Protein AF-A0A2H9RQB4-F1 (afdb_monomer_lite)

Foldseek 3Di:
DLLLVLLLLQVVPQWADDLDFKAWEWEWAFFQLDIDTDDALVVQDPDDDPVCRLVCQLQRTHISGTGCVSVLQDDPAQDPPAAAQFQKKKWKWFQAPVRFIKIKIWHADPPQIKMWIARLVVRDIDIDHDHFHAGRHDQPWKDFVPHGQVVLCVNRQQAPPRRTGDPVSVVSNRVVSSVSSNVGDRPRDDGDMGIYMYTYGNDDGRMGTPDPDDDQDDDFDQAPNRDTASAFAQDAERHADDQDPPDPLRDDDDPHRRVSRVSSRHHRVSNNSRDQSSQQWDQALQKIKGKAFPVDSPDHQRDPVHHPQVSLLSVLVVQCVVDQDQDFGMWMWIWHDDRSHIDTPDTDTDGNVNSCVVCVPPDPVDRDHDPVSVQSNVCVVPNPDDD

Secondary structure (DSSP, 8-state):
-HHHHHHHHHTT--B---SS---BEEEEEEETTEEEE---HHHH-S---GGGHHHHHHHT--BTTSBHHHHT-----SSTTSPBSSEEEEEEEEE-TT--EEEEEEEEETTEEEEEEEETTT--EEEEE----B--B-SSSEEETTEEHHHHHHHTTSB-TT-BBPHHHHHHHHHHHHHHHHTS-----S-EEEEEEEEEES-SSPEEE-----------EE-TTS-EESSB--S--SS-----SS-TTS----SSHHHHHHHHT-BHHHHHT-S--GGGEEEETTEEEEEEESS-TT--PPP-SS-HHHHHHHHHHHHHTT---SSEEEEEEEEEEETTEEEEEEEEEEEHHHHHHHHTTS-TT-PPPPHHHHHHHHHTTS-S---

Structure (mmCIF, N/CA/C/O backbone):
data_AF-A0A2H9RQB4-F1
#
_entry.id   AF-A0A2H9RQB4-F1
#
loop_
_atom_site.group_PDB
_atom_site.id
_atom_site.type_symbol
_atom_site.label_atom_id
_atom_site.label_alt_id
_atom_site.label_comp_id
_atom_site.label_asym_id
_atom_site.label_entity_id
_atom_site.label_seq_id
_atom_site.pdbx_PDB_ins_code
_atom_site.Cartn_x
_atom_site.Cartn_y
_atom_site.Cartn_z
_atom_site.occupancy
_atom_site.B_iso_or_equiv
_atom_site.auth_seq_id
_atom_site.auth_comp_id
_atom_site.auth_asym_id
_atom_site.auth_atom_id
_atom_site.pdbx_PDB_model_num
ATOM 1 N N . MET A 1 1 ? -14.867 -12.412 18.640 1.00 60.50 1 MET A N 1
ATOM 2 C CA . MET A 1 1 ? -15.599 -11.152 18.371 1.00 60.50 1 MET A CA 1
ATOM 3 C C . MET A 1 1 ? -14.897 -10.236 17.372 1.00 60.50 1 MET A C 1
ATOM 5 O O . MET A 1 1 ? -15.585 -9.700 16.512 1.00 60.50 1 MET A O 1
ATOM 9 N N . LEU A 1 2 ? -13.565 -10.083 17.414 1.00 73.56 2 LEU A N 1
ATOM 10 C CA . LEU A 1 2 ? -12.830 -9.154 16.539 1.00 73.56 2 LEU A CA 1
ATOM 11 C C . LEU A 1 2 ? -13.163 -9.260 15.039 1.00 73.56 2 LEU A C 1
ATOM 13 O O . LEU A 1 2 ? -13.251 -8.246 14.355 1.00 73.56 2 LEU A O 1
ATOM 17 N N . GLY A 1 3 ? -13.373 -10.471 14.509 1.00 73.88 3 GLY A N 1
ATOM 18 C CA . GLY A 1 3 ? -13.733 -10.656 13.097 1.00 73.88 3 GLY A CA 1
ATOM 19 C C . GLY A 1 3 ? -15.044 -9.958 12.712 1.00 73.88 3 GLY A C 1
ATOM 20 O O . GLY A 1 3 ? -15.101 -9.302 11.676 1.00 73.88 3 GLY A O 1
ATOM 21 N N . TYR A 1 4 ? -16.061 -10.041 13.575 1.00 75.38 4 TYR A N 1
ATOM 22 C CA . TYR A 1 4 ? -17.348 -9.367 13.390 1.00 75.38 4 TYR A CA 1
ATOM 23 C C . TYR A 1 4 ? -17.246 -7.855 13.545 1.00 75.38 4 TYR A C 1
ATOM 25 O O . TYR A 1 4 ? -17.859 -7.114 12.779 1.00 75.38 4 TYR A O 1
ATOM 33 N N . GLU A 1 5 ? -16.448 -7.382 14.496 1.00 78.38 5 GLU A N 1
ATOM 34 C CA . GLU A 1 5 ? -16.224 -5.948 14.675 1.00 78.38 5 GLU A CA 1
ATOM 35 C C . GLU A 1 5 ? -15.499 -5.358 13.462 1.00 78.38 5 GLU A C 1
ATOM 37 O O . GLU A 1 5 ? -15.937 -4.349 12.921 1.00 78.38 5 GLU A O 1
ATOM 42 N N . LEU A 1 6 ? -14.453 -6.024 12.963 1.00 81.94 6 LEU A N 1
ATOM 43 C CA . LEU A 1 6 ? -13.755 -5.597 11.750 1.00 81.94 6 LEU A CA 1
ATOM 44 C C . LEU A 1 6 ? -14.654 -5.660 10.514 1.00 81.94 6 LEU A C 1
ATOM 46 O O . LEU A 1 6 ? -14.640 -4.724 9.721 1.00 81.94 6 LEU A O 1
ATOM 50 N N . PHE A 1 7 ? -15.462 -6.715 10.363 1.00 83.75 7 PHE A N 1
ATOM 51 C CA . PHE A 1 7 ? -16.487 -6.759 9.320 1.00 83.75 7 PHE A CA 1
ATOM 52 C C . PHE A 1 7 ? -17.417 -5.543 9.429 1.00 83.75 7 PHE A C 1
ATOM 54 O O . PHE A 1 7 ? -17.586 -4.812 8.461 1.00 83.75 7 PHE A O 1
ATOM 61 N N . SER A 1 8 ? -17.960 -5.277 10.618 1.00 82.81 8 SER A N 1
ATOM 62 C CA . SER A 1 8 ? -18.906 -4.181 10.854 1.00 82.81 8 SER A CA 1
ATOM 63 C C . SER A 1 8 ? -18.299 -2.804 10.574 1.00 82.81 8 SER A C 1
ATOM 65 O O . SER A 1 8 ? -18.980 -1.942 10.024 1.00 82.81 8 SER A O 1
ATOM 67 N N . ILE A 1 9 ? -17.018 -2.614 10.906 1.00 85.88 9 ILE A N 1
ATOM 68 C CA . ILE A 1 9 ? -16.259 -1.387 10.626 1.00 85.88 9 ILE A CA 1
ATOM 69 C C . ILE A 1 9 ? -16.056 -1.192 9.117 1.00 85.88 9 ILE A C 1
ATOM 71 O O . ILE A 1 9 ? -16.103 -0.062 8.635 1.00 85.88 9 ILE A O 1
ATOM 75 N N . ASN A 1 10 ? -15.826 -2.273 8.365 1.00 86.50 10 ASN A N 1
ATOM 76 C CA . ASN A 1 10 ? -15.411 -2.200 6.963 1.00 86.50 10 ASN A CA 1
ATOM 77 C C . ASN A 1 10 ? -16.495 -2.580 5.949 1.00 86.50 10 ASN A C 1
ATOM 79 O O . ASN A 1 10 ? -16.218 -2.515 4.753 1.00 86.50 10 ASN A O 1
ATOM 83 N N . LYS A 1 11 ? -17.688 -3.019 6.363 1.00 86.06 11 LYS A N 1
ATOM 84 C CA . LYS A 1 11 ? -18.703 -3.575 5.449 1.00 86.06 11 LYS A CA 1
ATOM 85 C C . LYS A 1 11 ? -19.020 -2.631 4.280 1.00 86.06 11 LYS A C 1
ATOM 87 O O . LYS A 1 11 ? -18.980 -3.064 3.128 1.00 86.06 11 LYS A O 1
ATOM 92 N N . GLU A 1 12 ? -19.130 -1.332 4.562 1.00 86.88 12 GLU A N 1
ATOM 93 C CA . GLU A 1 12 ? -19.350 -0.273 3.563 1.00 86.88 12 GLU A CA 1
ATOM 94 C C . GLU A 1 12 ? -18.052 0.263 2.934 1.00 86.88 12 GLU A C 1
ATOM 96 O O . GLU A 1 12 ? -18.090 1.031 1.978 1.00 86.88 12 GLU A O 1
ATOM 101 N N . SER A 1 13 ?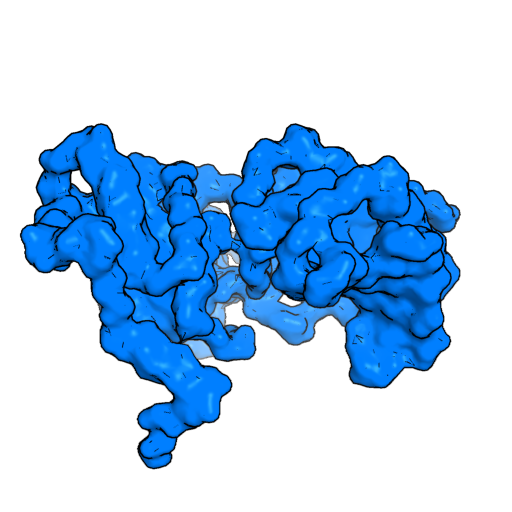 -16.882 -0.126 3.448 1.00 82.81 13 SER A N 1
ATOM 102 C CA . SER A 1 13 ? -15.599 0.381 2.963 1.00 82.81 13 SER A CA 1
ATOM 103 C C . SER A 1 13 ? -15.298 -0.137 1.560 1.00 82.81 13 SER A C 1
ATOM 105 O O . SER A 1 13 ? -15.306 -1.348 1.302 1.00 82.81 13 SER A O 1
ATOM 107 N N . SER A 1 14 ? -14.983 0.787 0.660 1.00 84.19 14 SER A N 1
ATOM 108 C CA . SER A 1 14 ? -14.427 0.510 -0.663 1.00 84.19 14 SER A CA 1
ATOM 109 C C . SER A 1 14 ? -12.899 0.644 -0.704 1.00 84.19 14 SER A C 1
ATOM 111 O O . SER A 1 14 ? -12.284 0.439 -1.754 1.00 84.19 14 SER A O 1
ATOM 113 N N . ALA A 1 15 ? -12.278 0.958 0.440 1.00 82.25 15 ALA A N 1
ATOM 114 C CA . ALA A 1 15 ? -10.842 1.149 0.560 1.00 82.25 15 ALA A CA 1
ATOM 115 C C . ALA A 1 15 ? -10.075 -0.118 0.175 1.00 82.25 15 ALA A C 1
ATOM 117 O O . ALA A 1 15 ? -10.442 -1.245 0.528 1.00 82.25 15 ALA A O 1
ATOM 118 N N . ASN A 1 16 ? -8.961 0.072 -0.521 1.00 80.69 16 ASN A N 1
ATOM 119 C CA . ASN A 1 16 ? -8.036 -1.013 -0.767 1.00 80.69 16 ASN A CA 1
ATOM 120 C C . ASN A 1 16 ? -7.314 -1.411 0.531 1.00 80.69 16 ASN A C 1
ATOM 122 O O . ASN A 1 16 ? -6.889 -0.563 1.316 1.00 80.69 16 ASN A O 1
ATOM 126 N N . ASN A 1 17 ? -7.118 -2.714 0.732 1.00 77.25 17 ASN A N 1
ATOM 127 C CA . ASN A 1 17 ? -6.441 -3.251 1.909 1.00 77.25 17 ASN A CA 1
ATOM 128 C C . ASN A 1 17 ? -5.081 -3.865 1.526 1.00 77.25 17 ASN A C 1
ATOM 130 O O . ASN A 1 17 ? -4.992 -5.063 1.231 1.00 77.25 17 ASN A O 1
ATOM 134 N N . PRO A 1 18 ? -4.003 -3.065 1.493 1.00 75.38 18 PRO A N 1
ATOM 135 C CA . PRO A 1 18 ? -2.698 -3.537 1.061 1.00 75.38 18 PRO A CA 1
ATOM 136 C C . PRO A 1 18 ? -2.084 -4.522 2.066 1.00 75.38 18 PRO A C 1
ATOM 138 O O . PRO A 1 18 ? -2.212 -4.381 3.280 1.00 75.38 18 PRO A O 1
ATOM 141 N N . ARG A 1 19 ? -1.265 -5.461 1.571 1.00 72.06 19 ARG A N 1
ATOM 142 C CA . ARG A 1 19 ? -0.478 -6.402 2.402 1.00 72.06 19 ARG A CA 1
ATOM 143 C C . ARG A 1 19 ? 0.536 -5.717 3.345 1.00 72.06 19 ARG A C 1
ATOM 145 O O . ARG A 1 19 ? 1.130 -6.373 4.197 1.00 72.06 19 ARG A O 1
ATOM 152 N N . GLY A 1 20 ? 0.780 -4.417 3.173 1.00 73.25 20 GLY A N 1
ATOM 153 C CA . GLY A 1 20 ? 1.709 -3.605 3.964 1.00 73.25 20 GLY A CA 1
ATOM 154 C C . GLY A 1 20 ? 1.018 -2.472 4.726 1.00 73.25 20 GLY A C 1
ATOM 155 O O . GLY A 1 20 ? -0.195 -2.473 4.909 1.00 73.25 20 GLY A O 1
ATOM 156 N N . GLY A 1 21 ? 1.805 -1.500 5.187 1.00 77.31 21 GLY A N 1
ATOM 157 C CA . GLY A 1 21 ? 1.264 -0.253 5.729 1.00 77.31 21 GLY A CA 1
ATOM 158 C C . GLY A 1 21 ? 0.657 0.641 4.643 1.00 77.31 21 GLY A C 1
ATOM 159 O O . GLY A 1 21 ? 0.872 0.416 3.444 1.00 77.31 21 GLY A O 1
ATOM 160 N N . SER A 1 22 ? -0.071 1.670 5.082 1.00 84.69 22 SER A N 1
ATOM 161 C CA . SER A 1 22 ? -0.442 2.780 4.205 1.00 84.69 22 SER A CA 1
ATOM 162 C C . SER A 1 22 ? 0.828 3.513 3.763 1.00 84.69 22 SER A C 1
ATOM 164 O O . SER A 1 22 ? 1.683 3.837 4.593 1.00 84.69 22 SER A O 1
ATOM 166 N N . GLN A 1 23 ? 0.996 3.707 2.459 1.00 90.25 23 GLN A N 1
ATOM 167 C CA . GLN A 1 23 ? 2.146 4.401 1.879 1.00 90.25 23 GLN A CA 1
ATOM 168 C C . GLN A 1 23 ? 1.765 5.051 0.539 1.00 90.25 23 GLN A C 1
ATOM 170 O O . GLN A 1 23 ? 0.876 4.531 -0.147 1.00 90.25 23 GLN A O 1
ATOM 175 N N . PRO A 1 24 ? 2.464 6.124 0.129 1.00 94.19 24 PRO A N 1
ATOM 176 C CA . PRO A 1 24 ? 2.298 6.718 -1.192 1.00 94.19 24 PRO A CA 1
ATOM 177 C C . PRO A 1 24 ? 2.698 5.752 -2.303 1.00 94.19 24 PRO A C 1
ATOM 179 O O . PRO A 1 24 ? 3.683 5.010 -2.175 1.00 94.19 24 PRO A O 1
ATOM 182 N N . ILE A 1 25 ? 1.950 5.779 -3.400 1.00 95.38 25 ILE A N 1
ATOM 183 C CA . ILE A 1 25 ? 2.224 4.982 -4.591 1.00 95.38 25 ILE A CA 1
ATOM 184 C C . ILE A 1 25 ? 2.021 5.791 -5.874 1.00 95.38 25 ILE A C 1
ATOM 186 O O . ILE A 1 25 ? 1.254 6.746 -5.891 1.00 95.38 25 ILE A O 1
ATOM 190 N N . LYS A 1 26 ? 2.682 5.390 -6.962 1.00 95.62 26 LYS A N 1
ATOM 191 C CA . LYS A 1 26 ? 2.431 5.903 -8.321 1.00 95.62 26 LYS A CA 1
ATOM 192 C C . LYS A 1 26 ? 2.290 4.729 -9.285 1.00 95.62 26 LYS A C 1
ATOM 194 O O . LYS A 1 26 ? 3.030 3.751 -9.160 1.00 95.62 26 LYS A O 1
ATOM 199 N N . LYS A 1 27 ? 1.369 4.806 -10.245 1.00 96.44 27 LYS A N 1
ATOM 200 C CA . LYS A 1 27 ? 1.356 3.879 -11.383 1.00 96.44 27 LYS A CA 1
ATOM 201 C C . LYS A 1 27 ? 2.131 4.504 -12.544 1.00 96.44 27 LYS A C 1
ATOM 203 O O . LYS A 1 27 ? 2.143 5.722 -12.720 1.00 96.44 27 LYS A O 1
ATOM 208 N N . ILE A 1 28 ? 2.824 3.672 -13.305 1.00 97.69 28 ILE A N 1
ATOM 209 C CA . ILE A 1 28 ? 3.469 4.065 -14.557 1.00 97.69 28 ILE A CA 1
ATOM 210 C C . ILE A 1 28 ? 3.057 3.055 -15.611 1.00 97.69 28 ILE A C 1
ATOM 212 O O . ILE A 1 28 ? 3.160 1.850 -15.386 1.00 97.69 28 ILE A O 1
ATOM 216 N N . PHE A 1 29 ? 2.616 3.548 -16.757 1.00 97.44 29 PHE A N 1
ATOM 217 C CA . PHE A 1 29 ? 2.242 2.727 -17.894 1.00 97.44 29 PHE A CA 1
ATOM 218 C C . PHE A 1 29 ? 3.405 2.665 -18.877 1.00 97.44 29 PHE A C 1
ATOM 220 O O . PHE A 1 29 ? 3.964 3.701 -19.245 1.00 97.44 29 PHE A O 1
ATOM 227 N N . PHE A 1 30 ? 3.787 1.455 -19.276 1.00 97.62 30 PHE A N 1
ATOM 228 C CA . PHE A 1 30 ? 4.874 1.224 -20.216 1.00 97.62 30 PHE A CA 1
ATOM 229 C C . PHE A 1 30 ? 4.453 0.294 -21.346 1.00 97.62 30 PHE A C 1
ATOM 231 O O . PHE A 1 30 ? 4.075 -0.855 -21.110 1.00 97.62 30 PHE A O 1
ATOM 238 N N . GLN A 1 31 ? 4.620 0.771 -22.578 1.00 94.25 31 GLN A N 1
ATOM 239 C CA . GLN A 1 31 ? 4.357 -0.011 -23.776 1.00 94.25 31 GLN A CA 1
ATOM 240 C C . GLN A 1 31 ? 5.390 0.297 -24.860 1.00 94.25 31 GLN A C 1
ATOM 242 O O . GLN A 1 31 ? 5.386 1.387 -25.432 1.00 94.25 31 GLN A O 1
ATOM 247 N N . LYS A 1 32 ? 6.268 -0.675 -25.157 1.00 91.94 32 LYS A N 1
ATOM 248 C CA . LYS A 1 32 ? 7.221 -0.643 -26.283 1.00 91.94 32 LYS A CA 1
ATOM 249 C C . LYS A 1 32 ? 7.998 0.678 -26.380 1.00 91.94 32 LYS A C 1
ATOM 251 O O . LYS A 1 32 ? 7.973 1.358 -27.402 1.00 91.94 32 LYS A O 1
ATOM 256 N N . GLY A 1 33 ? 8.637 1.073 -25.279 1.00 92.12 33 GLY A N 1
ATOM 257 C CA . GLY A 1 33 ? 9.435 2.303 -25.191 1.00 92.12 33 GLY A CA 1
ATOM 258 C C . GLY A 1 33 ? 8.643 3.571 -24.851 1.00 92.12 33 GLY A C 1
ATOM 259 O O . GLY A 1 33 ? 9.246 4.580 -24.496 1.00 92.12 33 GLY A O 1
ATOM 260 N N . THR A 1 34 ? 7.310 3.532 -24.889 1.00 95.06 34 THR A N 1
ATOM 261 C CA . THR A 1 34 ? 6.467 4.662 -24.470 1.00 95.06 34 THR A CA 1
ATOM 262 C C . THR A 1 34 ? 6.199 4.585 -22.973 1.00 95.06 34 THR A C 1
ATOM 264 O O . THR A 1 34 ? 5.758 3.546 -22.482 1.00 95.06 34 THR A O 1
ATOM 267 N N . VAL A 1 35 ? 6.445 5.686 -22.254 1.00 97.19 35 VAL A N 1
ATOM 268 C CA . VAL A 1 35 ? 6.174 5.813 -20.814 1.00 97.19 35 VAL A CA 1
ATOM 269 C C . VAL A 1 35 ? 5.139 6.903 -20.571 1.00 97.19 35 VAL A C 1
ATOM 271 O O . VAL A 1 35 ? 5.376 8.068 -20.902 1.00 97.19 35 VAL A O 1
ATOM 274 N N . THR A 1 36 ? 4.055 6.537 -19.894 1.00 96.38 36 THR A N 1
ATOM 275 C CA . THR A 1 36 ? 3.024 7.467 -19.425 1.00 96.38 36 THR A CA 1
ATOM 276 C C . THR A 1 36 ? 2.940 7.391 -17.907 1.00 96.38 36 THR A C 1
ATOM 278 O O . THR A 1 36 ? 2.806 6.309 -17.335 1.00 96.38 36 THR A O 1
ATOM 281 N N . LEU A 1 37 ? 3.046 8.538 -17.239 1.00 94.19 37 LEU A N 1
ATOM 282 C CA . LEU A 1 37 ? 2.786 8.616 -15.806 1.00 94.19 37 LEU A CA 1
ATOM 283 C C . LEU A 1 37 ? 1.281 8.666 -15.586 1.00 94.19 37 LEU A C 1
ATOM 285 O O . LEU A 1 37 ? 0.557 9.313 -16.336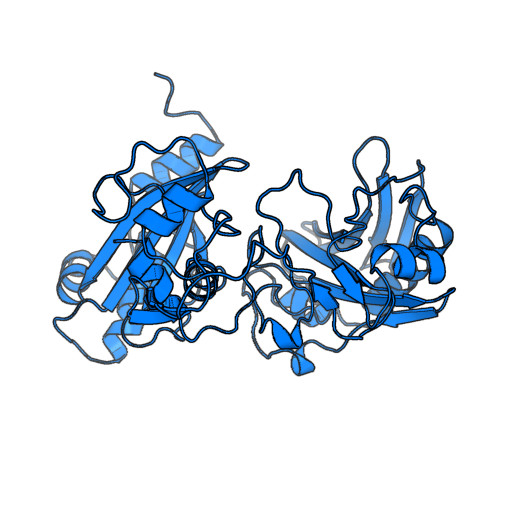 1.00 94.19 37 LEU A O 1
ATOM 289 N N . ASP A 1 38 ? 0.834 7.959 -14.564 1.00 91.94 38 ASP A N 1
ATOM 290 C CA . ASP A 1 38 ? -0.562 7.944 -14.171 1.00 91.94 38 ASP A CA 1
ATOM 291 C C . ASP A 1 38 ? -1.031 9.293 -13.607 1.00 91.94 38 ASP A C 1
ATOM 293 O O . ASP A 1 38 ? -0.204 10.140 -13.248 1.00 91.94 38 ASP A O 1
ATOM 297 N N . LYS A 1 39 ? -2.357 9.430 -13.507 1.00 87.44 39 LYS A N 1
ATOM 298 C CA . LYS A 1 39 ? -3.114 10.601 -13.049 1.00 87.44 39 LYS A CA 1
ATOM 299 C C . LYS A 1 39 ? -2.518 11.303 -11.827 1.00 87.44 39 LYS A C 1
ATOM 301 O O . LYS A 1 39 ? -1.807 10.699 -11.007 1.00 87.44 39 LYS A O 1
ATOM 306 N N . ASP A 1 40 ? -2.827 12.588 -11.700 1.00 84.56 40 ASP A N 1
ATOM 307 C CA . ASP A 1 40 ? -2.398 13.393 -10.560 1.00 84.56 40 ASP A CA 1
ATOM 308 C C . ASP A 1 40 ? -3.190 13.050 -9.290 1.00 84.56 40 ASP A C 1
ATOM 310 O O . ASP A 1 40 ? -4.207 12.356 -9.322 1.00 84.56 40 ASP A O 1
ATOM 314 N N . LEU A 1 41 ? -2.679 13.476 -8.131 1.00 84.94 41 LEU A N 1
ATOM 315 C CA . LEU A 1 41 ? -3.228 13.077 -6.834 1.00 84.94 41 LEU A CA 1
ATOM 316 C C . LEU A 1 41 ? -4.692 13.499 -6.695 1.00 84.94 41 LEU A C 1
ATOM 318 O O . LEU A 1 41 ? -5.509 12.710 -6.231 1.00 84.94 41 LEU A O 1
ATOM 322 N N . GLU A 1 42 ? -5.013 14.709 -7.147 1.00 83.88 42 GLU A N 1
ATOM 323 C CA . GLU A 1 42 ? -6.350 15.302 -7.060 1.00 83.88 42 GLU A CA 1
ATOM 324 C C . GLU A 1 42 ? -7.414 14.501 -7.822 1.00 83.88 42 GLU A C 1
ATOM 326 O O . GLU A 1 42 ? -8.579 14.513 -7.434 1.00 83.88 42 GLU A O 1
ATOM 331 N N . GLU A 1 43 ? -7.017 13.756 -8.858 1.00 82.56 43 GLU A N 1
ATOM 332 C CA . GLU A 1 43 ? -7.920 12.872 -9.604 1.00 82.56 43 GLU A CA 1
ATOM 333 C C . GLU A 1 43 ? -8.264 11.593 -8.826 1.00 82.56 43 GLU A C 1
ATOM 335 O O . GLU A 1 43 ? -9.265 10.946 -9.120 1.00 82.56 43 GLU A O 1
ATOM 340 N N . TYR A 1 44 ? -7.444 11.226 -7.837 1.00 80.50 44 TYR A N 1
ATOM 341 C CA . TYR A 1 44 ? -7.679 10.083 -6.958 1.00 80.50 44 TYR A CA 1
ATOM 342 C C . TYR A 1 44 ? -8.371 10.478 -5.662 1.00 80.50 44 TYR A C 1
ATOM 344 O O . TYR A 1 44 ? -9.292 9.803 -5.205 1.00 80.50 44 TYR A O 1
ATOM 352 N N . THR A 1 45 ? -7.835 11.496 -4.991 1.00 78.50 45 THR A N 1
ATOM 353 C CA . THR A 1 45 ? -8.245 11.877 -3.645 1.00 78.50 45 THR A CA 1
ATOM 354 C C . THR A 1 45 ? -7.598 13.193 -3.217 1.00 78.50 45 THR A C 1
ATOM 356 O O . THR A 1 45 ? -6.518 13.560 -3.668 1.00 78.50 45 THR A O 1
ATOM 359 N N . THR A 1 46 ? -8.215 13.874 -2.256 1.00 72.75 46 THR A N 1
ATOM 360 C CA . THR A 1 46 ? -7.594 14.979 -1.509 1.00 72.75 46 THR A CA 1
ATOM 361 C C . THR A 1 46 ? -6.980 14.511 -0.185 1.00 72.75 46 THR A C 1
ATOM 363 O O . THR A 1 46 ? -6.580 15.327 0.647 1.00 72.75 46 THR A O 1
ATOM 366 N N . GLU A 1 47 ? -6.911 13.197 0.047 1.00 77.06 47 GLU A N 1
ATOM 367 C CA . GLU A 1 47 ? -6.405 12.624 1.287 1.00 77.06 47 GLU A CA 1
ATOM 368 C C . GLU A 1 47 ? -4.878 12.538 1.348 1.00 77.06 47 GLU A C 1
ATOM 370 O O . GLU A 1 47 ? -4.192 12.043 0.450 1.00 77.06 47 GLU A O 1
ATOM 375 N N . TYR A 1 48 ? -4.348 12.928 2.506 1.00 81.00 48 TYR A N 1
ATOM 376 C CA . TYR A 1 48 ? -2.924 12.905 2.806 1.00 81.00 48 TYR A CA 1
ATOM 377 C C . TYR A 1 48 ? -2.644 12.097 4.063 1.00 81.00 48 TYR A C 1
ATOM 379 O O . TYR A 1 48 ? -3.349 12.212 5.066 1.00 81.00 48 TYR A O 1
ATOM 387 N N . LEU A 1 49 ? -1.544 11.348 4.047 1.00 81.88 49 LEU A N 1
ATOM 388 C CA . LEU A 1 49 ? -0.931 10.863 5.272 1.00 81.88 49 LEU A CA 1
ATOM 389 C C . LEU A 1 49 ? 0.048 11.931 5.763 1.00 81.88 49 LEU A C 1
ATOM 391 O O . LEU A 1 49 ? 1.028 12.226 5.086 1.00 81.88 49 LEU A O 1
ATOM 395 N N . GLU A 1 50 ? -0.181 12.477 6.960 1.00 81.56 50 GLU A N 1
ATOM 396 C CA . GLU A 1 50 ? 0.589 13.607 7.516 1.00 81.56 50 GLU A CA 1
ATOM 397 C C . GLU A 1 50 ? 2.113 13.417 7.395 1.00 81.56 50 GLU A C 1
ATOM 399 O O . GLU A 1 50 ? 2.841 14.318 6.983 1.00 81.56 50 GLU A O 1
ATOM 404 N N . LYS A 1 51 ? 2.598 12.199 7.671 1.00 82.69 51 LYS A N 1
ATOM 405 C CA . LYS A 1 51 ? 4.022 11.840 7.581 1.00 82.69 51 LYS A CA 1
ATOM 406 C C . LYS A 1 51 ? 4.597 11.977 6.165 1.00 82.69 51 LYS A C 1
ATOM 408 O O . LYS A 1 51 ? 5.780 12.273 6.022 1.00 82.69 51 LYS A O 1
ATOM 413 N N . THR A 1 52 ? 3.802 11.704 5.135 1.00 87.81 52 THR A N 1
ATOM 414 C CA . THR A 1 52 ? 4.233 11.673 3.730 1.00 87.81 52 THR A CA 1
ATOM 415 C C . THR A 1 52 ? 3.589 12.761 2.884 1.00 87.81 52 THR A C 1
ATOM 417 O O . THR A 1 52 ? 3.777 12.751 1.674 1.00 87.81 52 THR A O 1
ATOM 420 N N . LYS A 1 53 ? 2.882 13.719 3.492 1.00 89.19 53 LYS A N 1
ATOM 421 C CA . LYS A 1 53 ? 2.161 14.781 2.785 1.00 89.19 53 LYS A CA 1
ATOM 422 C C . LYS A 1 53 ? 3.039 15.504 1.760 1.00 89.19 53 LYS A C 1
ATOM 424 O O . LYS A 1 53 ? 2.714 15.505 0.584 1.00 89.19 53 LYS A O 1
ATOM 429 N N . GLN A 1 54 ? 4.218 15.976 2.175 1.00 89.75 54 GLN A N 1
ATOM 430 C CA . GLN A 1 54 ? 5.167 16.656 1.279 1.00 89.75 54 GLN A CA 1
ATOM 431 C C . GLN A 1 54 ? 5.611 15.784 0.088 1.00 89.75 54 GLN A C 1
ATOM 433 O O . GLN A 1 54 ? 5.839 16.302 -1.000 1.00 89.75 54 GLN A O 1
ATOM 438 N N . LEU A 1 55 ? 5.733 14.465 0.280 1.00 91.62 55 LEU A N 1
ATOM 439 C CA . LEU A 1 55 ? 6.078 13.525 -0.791 1.00 91.62 55 LEU A CA 1
ATOM 440 C C . LEU A 1 55 ? 4.895 13.293 -1.739 1.00 91.62 55 LEU A C 1
ATOM 442 O O . LEU A 1 55 ? 5.086 13.241 -2.952 1.00 91.62 55 LEU A O 1
ATOM 446 N N . GLN A 1 56 ? 3.688 13.161 -1.182 1.00 92.50 56 GLN A N 1
ATOM 447 C CA . GLN A 1 56 ? 2.453 13.031 -1.950 1.00 92.50 56 GLN A CA 1
ATOM 448 C C . GLN A 1 56 ? 2.205 14.275 -2.807 1.00 92.50 56 GLN A C 1
ATOM 450 O O . GLN A 1 56 ? 1.906 14.120 -3.984 1.00 92.50 56 GLN A O 1
ATOM 455 N N . ASP A 1 57 ? 2.416 15.472 -2.253 1.00 90.50 57 ASP A N 1
ATOM 456 C CA . ASP A 1 57 ? 2.319 16.747 -2.970 1.00 90.50 57 ASP A CA 1
ATOM 457 C C . ASP A 1 57 ? 3.366 16.833 -4.090 1.00 90.50 57 ASP A C 1
ATOM 459 O O . ASP A 1 57 ? 3.047 17.106 -5.250 1.00 90.50 57 ASP A O 1
ATOM 463 N N . TRP A 1 58 ? 4.633 16.559 -3.761 1.00 92.50 58 TRP A N 1
ATOM 464 C CA . TRP A 1 58 ? 5.734 16.690 -4.713 1.00 92.50 58 TRP A CA 1
ATOM 465 C C . TRP A 1 58 ? 5.605 15.719 -5.891 1.00 92.50 58 TRP A C 1
ATOM 467 O O . TRP A 1 58 ? 5.776 16.134 -7.032 1.00 92.50 58 TRP A O 1
ATOM 477 N N . LEU A 1 59 ? 5.273 14.448 -5.644 1.00 93.94 59 LEU A N 1
ATOM 478 C CA . LEU A 1 59 ? 5.258 13.410 -6.684 1.00 93.94 59 LEU A CA 1
ATOM 479 C C . LEU A 1 59 ? 3.849 12.999 -7.139 1.00 93.94 59 LEU A C 1
ATOM 481 O O . LEU A 1 59 ? 3.725 12.114 -7.986 1.00 93.94 59 LEU A O 1
ATOM 485 N N . GLN A 1 60 ? 2.799 13.647 -6.623 1.00 93.25 60 GLN A N 1
ATOM 486 C CA . GLN A 1 60 ? 1.383 13.359 -6.913 1.00 93.25 60 GLN A CA 1
ATOM 487 C C . GLN A 1 60 ? 1.046 11.889 -6.733 1.00 93.25 60 GLN A C 1
ATOM 489 O O . GLN A 1 60 ? 0.681 11.185 -7.679 1.00 93.25 60 GLN A O 1
ATOM 494 N N . MET A 1 61 ? 1.264 11.414 -5.514 1.00 93.50 61 MET A N 1
ATOM 495 C CA . MET A 1 61 ? 1.117 10.006 -5.174 1.00 93.50 61 MET A CA 1
ATOM 496 C C . MET A 1 61 ? -0.090 9.801 -4.266 1.00 93.50 61 MET A C 1
ATOM 498 O O . MET A 1 61 ? -0.045 10.262 -3.119 1.00 93.50 61 MET A O 1
ATOM 502 N N . PRO A 1 62 ? -1.146 9.098 -4.713 1.00 93.69 62 PRO A N 1
ATOM 503 C CA . PRO A 1 62 ? -2.188 8.644 -3.804 1.00 93.69 62 PRO A CA 1
ATOM 504 C C . PRO A 1 62 ? -1.643 7.614 -2.813 1.00 93.69 62 PRO A C 1
ATOM 506 O O . PRO A 1 62 ? -0.567 7.035 -2.987 1.00 93.69 62 PRO A O 1
ATOM 509 N N . LEU A 1 63 ? -2.413 7.353 -1.760 1.00 92.00 63 LEU A N 1
ATOM 510 C CA . LEU A 1 63 ? -2.137 6.243 -0.855 1.00 92.00 63 LEU A CA 1
ATOM 511 C C . LEU A 1 63 ? -2.575 4.919 -1.485 1.00 92.00 63 LEU A C 1
ATOM 513 O O . LEU A 1 63 ? -3.575 4.839 -2.187 1.00 92.00 63 LEU A O 1
ATOM 517 N N . ASN A 1 64 ? -1.890 3.828 -1.157 1.00 90.19 64 ASN A N 1
ATOM 518 C CA . ASN A 1 64 ? -2.308 2.473 -1.544 1.00 90.19 64 ASN A CA 1
ATOM 519 C C . ASN A 1 64 ? -3.606 1.975 -0.875 1.00 90.19 64 ASN A C 1
ATOM 521 O O . ASN A 1 64 ? -3.984 0.826 -1.103 1.00 90.19 64 ASN A O 1
ATOM 525 N N . THR A 1 65 ? -4.244 2.805 -0.048 1.00 88.38 65 THR A N 1
ATOM 526 C CA . THR A 1 65 ? -5.506 2.543 0.659 1.00 88.38 65 THR A CA 1
ATOM 527 C C . THR A 1 65 ? -6.704 3.281 0.056 1.00 88.38 65 THR A C 1
ATOM 529 O O . THR A 1 65 ? -7.791 3.194 0.617 1.00 88.38 65 THR A O 1
ATOM 532 N N . ILE A 1 66 ? -6.532 4.023 -1.049 1.00 89.06 66 ILE A N 1
ATOM 533 C CA . ILE A 1 66 ? -7.663 4.647 -1.760 1.00 89.06 66 ILE A CA 1
ATOM 534 C C . ILE A 1 66 ? -8.654 3.587 -2.274 1.00 89.06 66 ILE A C 1
ATOM 536 O O . ILE A 1 66 ? -8.387 2.383 -2.192 1.00 89.06 66 ILE A O 1
ATOM 540 N N . ASP A 1 67 ? -9.786 4.038 -2.815 1.00 87.56 67 ASP A N 1
ATOM 541 C CA . ASP A 1 67 ? -10.820 3.176 -3.387 1.00 87.56 67 ASP A CA 1
ATOM 542 C C . ASP A 1 67 ? -10.233 2.115 -4.336 1.00 87.56 67 ASP A C 1
ATOM 544 O O . ASP A 1 67 ? -9.419 2.406 -5.218 1.00 87.56 67 ASP A O 1
ATOM 548 N N . LYS A 1 68 ? -10.632 0.856 -4.132 1.00 85.94 68 LYS A N 1
ATOM 549 C CA . LYS A 1 68 ? -10.111 -0.294 -4.880 1.00 85.94 68 LYS A CA 1
ATOM 550 C C . LYS A 1 68 ? -10.393 -0.196 -6.385 1.00 85.94 68 LYS A C 1
ATOM 552 O O . LYS A 1 68 ? -9.555 -0.649 -7.167 1.00 85.94 68 LYS A O 1
ATOM 557 N N . LYS A 1 69 ? -11.543 0.359 -6.786 1.00 86.88 69 LYS A N 1
ATOM 558 C CA . LYS A 1 69 ? -11.925 0.530 -8.195 1.00 86.88 69 LYS A CA 1
ATOM 559 C C . LYS A 1 69 ? -11.067 1.603 -8.853 1.00 86.88 69 LYS A C 1
ATOM 561 O O . LYS A 1 69 ? -10.486 1.333 -9.898 1.00 86.88 69 LYS A O 1
ATOM 566 N N . GLU A 1 70 ? -10.910 2.753 -8.199 1.00 88.19 70 GLU A N 1
ATOM 567 C CA . GLU A 1 70 ? -10.055 3.839 -8.702 1.00 88.19 70 GLU A CA 1
ATOM 568 C C . GLU A 1 70 ? -8.593 3.400 -8.802 1.00 88.19 70 GLU A C 1
ATOM 570 O O . GLU A 1 70 ? -7.898 3.656 -9.791 1.00 88.19 70 GLU A O 1
ATOM 575 N N . LEU A 1 71 ? -8.109 2.673 -7.791 1.00 89.19 71 LEU A N 1
ATOM 576 C CA . LEU A 1 71 ? -6.726 2.233 -7.784 1.00 89.19 71 LEU A CA 1
ATOM 577 C C . LEU A 1 71 ? -6.424 1.221 -8.895 1.00 89.19 71 LEU A C 1
ATOM 579 O O . LEU A 1 71 ? -5.329 1.272 -9.461 1.00 89.19 71 LEU A O 1
ATOM 583 N N . ASN A 1 72 ? -7.369 0.324 -9.201 1.00 91.06 72 ASN A N 1
ATOM 584 C CA . ASN A 1 72 ? -7.233 -0.745 -10.198 1.00 91.06 72 ASN A CA 1
ATOM 585 C C . ASN A 1 72 ? -5.940 -1.578 -10.014 1.00 91.06 72 ASN A C 1
ATOM 587 O O . ASN A 1 72 ? -5.204 -1.862 -10.956 1.00 91.06 72 ASN A O 1
ATOM 591 N N . LEU A 1 73 ? -5.631 -1.940 -8.762 1.00 91.38 73 LEU A N 1
ATOM 592 C CA . LEU A 1 73 ? -4.513 -2.825 -8.396 1.00 91.38 73 LEU A CA 1
ATOM 593 C C . LEU A 1 73 ? -4.986 -3.943 -7.455 1.00 91.38 73 LEU A C 1
ATOM 595 O O . LEU A 1 73 ? -4.544 -4.013 -6.301 1.00 91.38 73 LEU A O 1
ATOM 599 N N . PRO A 1 74 ? -5.912 -4.815 -7.886 1.00 88.75 74 PRO A N 1
ATOM 600 C CA . PRO A 1 74 ? -6.391 -5.885 -7.026 1.00 88.75 74 PRO A CA 1
ATOM 601 C C . PRO A 1 74 ? -5.253 -6.866 -6.671 1.00 88.75 74 PRO A C 1
ATOM 603 O O . PRO A 1 74 ? -4.454 -7.245 -7.520 1.00 88.75 74 PRO A O 1
ATOM 606 N N . ASP A 1 75 ? -5.141 -7.290 -5.412 1.00 83.88 75 ASP A N 1
ATOM 607 C CA . ASP A 1 75 ? -4.065 -8.186 -4.959 1.00 83.88 75 ASP A CA 1
ATOM 608 C C . ASP A 1 75 ? -4.628 -9.261 -4.023 1.00 83.88 75 ASP A C 1
ATOM 610 O O . ASP A 1 75 ? -5.066 -8.972 -2.910 1.00 83.88 75 ASP A O 1
ATOM 614 N N . MET A 1 76 ? -4.617 -10.517 -4.476 1.00 77.44 76 MET A N 1
ATOM 615 C CA . MET A 1 76 ? -5.098 -11.671 -3.702 1.00 77.44 76 MET A CA 1
ATOM 616 C C . MET A 1 76 ? -3.995 -12.384 -2.914 1.00 77.44 76 MET A C 1
ATOM 618 O O . MET A 1 76 ? -4.221 -13.462 -2.356 1.00 77.44 76 MET A O 1
ATOM 622 N N . ARG A 1 77 ? -2.773 -11.841 -2.867 1.00 77.75 77 ARG A N 1
ATOM 623 C CA . ARG A 1 77 ? -1.684 -12.499 -2.143 1.00 77.75 77 ARG A CA 1
ATOM 624 C C . ARG A 1 77 ? -1.958 -12.494 -0.641 1.00 77.75 77 ARG A C 1
ATOM 626 O O . ARG A 1 77 ? -2.019 -11.449 -0.004 1.00 77.75 77 ARG A O 1
ATOM 633 N N . VAL A 1 78 ? -1.969 -13.682 -0.048 1.00 67.75 78 VAL A N 1
ATOM 634 C CA . VAL A 1 78 ? -2.081 -13.907 1.405 1.00 67.75 78 VAL A CA 1
ATOM 635 C C . VAL A 1 78 ? -0.714 -14.020 2.096 1.00 67.75 78 VAL A C 1
ATOM 637 O O . VAL A 1 78 ? -0.630 -14.271 3.298 1.00 67.75 78 VAL A O 1
ATOM 640 N N . GLY A 1 79 ? 0.394 -13.877 1.357 1.00 65.31 79 GLY A N 1
ATOM 641 C CA . GLY A 1 79 ? 1.739 -13.901 1.938 1.00 65.31 79 GLY A CA 1
ATOM 642 C C . GLY A 1 79 ? 2.838 -13.351 1.030 1.00 65.31 79 GLY A C 1
ATOM 643 O O . GLY A 1 79 ? 2.743 -13.427 -0.192 1.00 65.31 79 GLY A O 1
ATOM 644 N N . PHE A 1 80 ? 3.914 -12.827 1.634 1.00 71.50 80 PHE A N 1
ATOM 645 C CA . PHE A 1 80 ? 5.059 -12.203 0.940 1.00 71.50 80 PHE A CA 1
ATOM 646 C C . PHE A 1 80 ? 5.835 -13.135 0.003 1.00 71.50 80 PHE A C 1
ATOM 648 O O . PHE A 1 80 ? 6.512 -12.661 -0.903 1.00 71.50 80 PHE A O 1
ATOM 655 N N . ALA A 1 81 ? 5.733 -14.449 0.205 1.00 75.31 81 ALA A N 1
ATOM 656 C CA . ALA A 1 81 ? 6.403 -15.440 -0.632 1.00 75.31 81 ALA A CA 1
ATOM 657 C C . ALA A 1 81 ? 5.658 -15.744 -1.944 1.00 75.31 81 ALA A C 1
ATOM 659 O O . ALA A 1 81 ? 6.251 -16.349 -2.842 1.00 75.31 81 ALA A O 1
ATOM 660 N N . GLN A 1 82 ? 4.379 -15.369 -2.067 1.00 81.81 82 GLN A N 1
ATOM 661 C CA . GLN A 1 82 ? 3.613 -15.586 -3.296 1.00 81.81 82 GLN A CA 1
ATOM 662 C C . GLN A 1 82 ? 4.098 -14.645 -4.412 1.00 81.81 82 GLN A C 1
ATOM 664 O O . GLN A 1 82 ? 4.466 -13.504 -4.109 1.00 81.81 82 GLN A O 1
ATOM 669 N N . PRO A 1 83 ? 4.127 -15.109 -5.679 1.00 88.75 83 PRO A N 1
ATOM 670 C CA . PRO A 1 83 ? 4.452 -14.260 -6.823 1.00 88.75 83 PRO A CA 1
ATOM 671 C C . PRO A 1 83 ? 3.599 -12.990 -6.847 1.00 88.75 83 PRO A C 1
ATOM 673 O O . PRO A 1 83 ? 2.421 -13.037 -6.507 1.00 88.75 83 PRO A O 1
ATOM 676 N N . SER A 1 84 ? 4.209 -11.859 -7.197 1.00 90.88 84 SER A N 1
ATOM 677 C CA . SER A 1 84 ? 3.520 -10.577 -7.347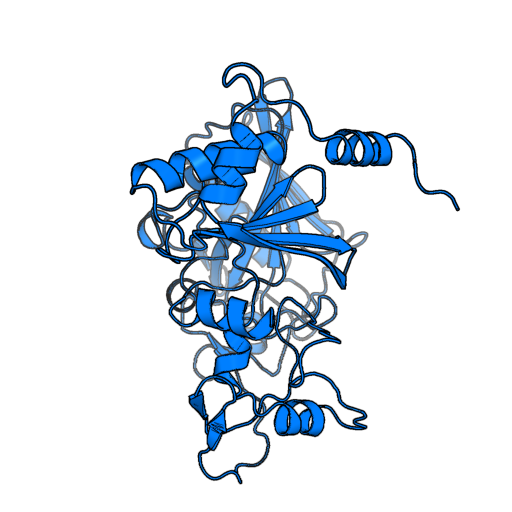 1.00 90.88 84 SER A CA 1
ATOM 678 C C . SER A 1 84 ? 2.725 -10.531 -8.647 1.00 90.88 84 SER A C 1
ATOM 680 O O . SER A 1 84 ? 3.292 -10.903 -9.663 1.00 90.88 84 SER A O 1
ATOM 682 N N . PRO A 1 85 ? 1.485 -10.027 -8.685 1.00 92.06 85 PRO A N 1
ATOM 683 C CA . PRO A 1 85 ? 0.860 -9.685 -9.966 1.00 92.06 85 PRO A CA 1
ATOM 684 C C . PRO A 1 85 ? 1.615 -8.583 -10.716 1.00 92.06 85 PRO A C 1
ATOM 686 O O . PRO A 1 85 ? 1.659 -8.587 -11.940 1.00 92.06 85 PRO A O 1
ATOM 689 N N . TYR A 1 86 ? 2.225 -7.654 -9.976 1.00 95.06 86 TYR A N 1
ATOM 690 C CA . TYR A 1 86 ? 2.757 -6.409 -10.522 1.00 95.06 86 TYR A CA 1
ATOM 691 C C . TYR A 1 86 ? 4.280 -6.355 -10.488 1.00 95.06 86 TYR A C 1
ATOM 693 O O . TYR A 1 86 ? 4.911 -6.866 -9.552 1.00 95.06 86 TYR A O 1
ATOM 701 N N . VAL A 1 87 ? 4.855 -5.641 -11.458 1.00 96.56 87 VAL A N 1
ATOM 702 C CA . VAL A 1 87 ? 6.238 -5.156 -11.402 1.00 96.56 87 VAL A CA 1
ATOM 703 C C . VAL A 1 87 ? 6.314 -4.025 -10.369 1.00 96.56 87 VAL A C 1
ATOM 705 O O . VAL A 1 87 ? 5.916 -2.889 -10.625 1.00 96.56 87 VAL A O 1
ATOM 708 N N . GLU A 1 88 ? 6.784 -4.369 -9.167 1.00 95.06 88 GLU A N 1
ATOM 709 C CA . GLU A 1 88 ? 6.914 -3.455 -8.026 1.00 95.06 88 GLU A CA 1
ATOM 710 C C . GLU A 1 88 ? 8.316 -2.827 -7.978 1.00 95.06 88 GLU A C 1
ATOM 712 O O . GLU A 1 88 ? 9.318 -3.534 -7.832 1.00 95.06 88 GLU A O 1
ATOM 717 N N . VAL A 1 89 ? 8.379 -1.497 -8.017 1.00 96.50 89 VAL A N 1
ATOM 718 C CA . VAL A 1 89 ? 9.601 -0.707 -7.825 1.00 96.50 89 VAL A CA 1
ATOM 719 C C . VAL A 1 89 ? 9.538 -0.013 -6.468 1.00 96.50 89 VAL A C 1
ATOM 721 O O . VAL A 1 89 ? 8.517 0.561 -6.078 1.00 96.50 89 VAL A O 1
ATOM 724 N N . TYR A 1 90 ? 10.640 -0.079 -5.730 1.00 96.06 90 TYR A N 1
ATOM 725 C CA . TYR A 1 90 ? 10.757 0.467 -4.385 1.00 96.06 90 TYR A CA 1
ATOM 726 C C . TYR A 1 90 ? 11.380 1.850 -4.444 1.00 96.06 90 TYR A C 1
ATOM 728 O O . TYR A 1 90 ? 12.469 2.016 -4.984 1.00 96.06 90 TYR A O 1
ATOM 736 N N . GLY A 1 91 ? 10.684 2.830 -3.881 1.00 96.94 91 GLY A N 1
ATOM 737 C CA . GLY A 1 91 ? 11.123 4.211 -3.843 1.00 96.94 91 GLY A CA 1
ATOM 738 C C . GLY A 1 91 ? 11.490 4.668 -2.440 1.00 96.94 91 GLY A C 1
ATOM 739 O O . GLY A 1 91 ? 10.844 4.285 -1.459 1.00 96.94 91 GLY A O 1
ATOM 740 N N . SER A 1 92 ? 12.506 5.519 -2.336 1.00 96.00 92 SER A N 1
ATOM 741 C CA . SER A 1 92 ? 12.830 6.218 -1.096 1.00 96.00 92 SER A CA 1
ATOM 742 C C . SER A 1 92 ? 13.311 7.638 -1.348 1.00 96.00 92 SER A C 1
ATOM 744 O O . SER A 1 92 ? 13.955 7.903 -2.357 1.00 96.00 92 SER A O 1
ATOM 746 N N . VAL A 1 93 ? 13.023 8.538 -0.413 1.00 95.62 93 VAL A N 1
ATOM 747 C CA . VAL A 1 93 ? 13.600 9.877 -0.360 1.00 95.62 93 VAL A CA 1
ATOM 748 C C . VAL A 1 93 ? 14.305 10.051 0.966 1.00 95.62 93 VAL A C 1
ATOM 750 O O . VAL A 1 93 ? 13.679 9.955 2.024 1.00 95.62 93 VAL A O 1
ATOM 753 N N . LYS A 1 94 ? 15.608 10.306 0.904 1.00 94.38 94 LYS A N 1
ATOM 754 C CA . LYS A 1 94 ? 16.433 10.594 2.074 1.00 94.38 94 LYS A CA 1
ATOM 755 C C . LYS A 1 94 ? 16.805 12.063 2.064 1.00 94.38 94 LYS A C 1
ATOM 757 O O . LYS A 1 94 ? 17.491 12.503 1.149 1.00 94.38 94 LYS A O 1
ATOM 762 N N . THR A 1 95 ? 16.391 12.781 3.098 1.00 92.31 95 THR A N 1
ATOM 763 C CA . THR A 1 95 ? 16.745 14.186 3.312 1.00 92.31 95 THR A CA 1
ATOM 764 C C . THR A 1 95 ? 17.750 14.263 4.450 1.00 92.31 95 THR A C 1
ATOM 766 O O . THR A 1 95 ? 17.498 13.732 5.538 1.00 92.31 95 THR A O 1
ATOM 769 N N . ASN A 1 96 ? 18.907 14.873 4.199 1.00 88.38 96 ASN A N 1
ATOM 770 C CA . ASN A 1 96 ? 19.961 15.036 5.197 1.00 88.38 96 ASN A CA 1
ATOM 771 C C . ASN A 1 96 ? 19.720 16.276 6.084 1.00 88.38 96 ASN A C 1
ATOM 773 O O . ASN A 1 96 ? 18.714 16.973 5.962 1.00 88.38 96 ASN A O 1
ATOM 777 N N . LYS A 1 97 ? 20.643 16.542 7.017 1.00 84.19 97 LYS A N 1
ATOM 778 C CA . LYS A 1 97 ? 20.560 17.699 7.928 1.00 84.19 97 LYS A CA 1
ATOM 779 C C . LYS A 1 97 ? 20.622 19.051 7.207 1.00 84.19 97 LYS A C 1
ATOM 781 O O . LYS A 1 97 ? 20.100 20.027 7.730 1.00 84.19 97 LYS A O 1
ATOM 786 N N . ASN A 1 98 ? 21.218 19.089 6.019 1.00 83.56 98 ASN A N 1
ATOM 787 C CA . ASN A 1 98 ? 21.350 20.285 5.191 1.00 83.56 98 ASN A CA 1
ATOM 788 C C . ASN A 1 98 ? 20.148 20.463 4.244 1.00 83.56 98 ASN A C 1
ATOM 790 O O . ASN A 1 98 ? 20.192 21.297 3.348 1.00 83.56 98 ASN A O 1
ATOM 794 N N . SER A 1 99 ? 19.074 19.685 4.432 1.00 81.56 99 SER A N 1
ATOM 795 C CA . SER A 1 99 ? 17.895 19.635 3.551 1.00 81.56 99 SER A CA 1
ATOM 796 C C . SER A 1 99 ? 18.188 19.186 2.114 1.00 81.56 99 SER A C 1
ATOM 798 O O . SER A 1 99 ? 17.334 19.299 1.235 1.00 81.56 99 SER A O 1
ATOM 800 N N . GLU A 1 100 ? 19.360 18.605 1.859 1.00 88.62 100 GLU A N 1
ATOM 801 C CA . GLU A 1 100 ? 19.644 17.973 0.577 1.00 88.62 100 GLU A CA 1
ATOM 802 C C . GLU A 1 100 ? 18.918 16.634 0.534 1.00 88.62 100 GLU A C 1
ATOM 804 O O . GLU A 1 100 ? 19.027 15.810 1.450 1.00 88.62 100 GLU A O 1
ATOM 809 N N . SER A 1 101 ? 18.153 16.434 -0.534 1.00 92.94 101 SER A N 1
ATOM 810 C CA . SER A 1 101 ? 17.309 15.260 -0.703 1.00 92.94 101 SER A CA 1
ATOM 811 C C . SER A 1 101 ? 17.805 14.407 -1.862 1.00 92.94 101 SER A C 1
ATOM 813 O O . SER A 1 101 ? 18.088 14.920 -2.944 1.00 92.94 101 SER A O 1
ATOM 815 N N . ILE A 1 102 ? 17.877 13.099 -1.635 1.00 95.50 102 ILE A N 1
ATOM 816 C CA . ILE A 1 102 ? 18.151 12.098 -2.665 1.00 95.50 102 ILE A CA 1
ATOM 817 C C . ILE A 1 102 ? 16.897 11.249 -2.830 1.00 95.50 102 ILE A C 1
ATOM 819 O O . ILE A 1 102 ? 16.460 10.599 -1.877 1.00 95.50 102 ILE A O 1
ATOM 823 N N . LEU A 1 103 ? 16.325 11.275 -4.032 1.00 96.88 103 LEU A N 1
ATOM 824 C CA . LEU A 1 103 ? 15.225 10.415 -4.459 1.00 96.88 103 LEU A CA 1
ATOM 825 C C . LEU A 1 103 ? 15.816 9.199 -5.168 1.00 96.88 103 LEU A C 1
ATOM 827 O O . LEU A 1 103 ? 16.456 9.354 -6.199 1.00 96.88 103 LEU A O 1
ATOM 831 N N . SER A 1 104 ? 15.567 8.002 -4.654 1.00 96.94 104 SER A N 1
ATOM 832 C CA . SER A 1 104 ? 16.061 6.748 -5.226 1.00 96.94 104 SER A CA 1
ATOM 833 C C . SER A 1 104 ? 14.899 5.827 -5.563 1.00 96.94 104 SER A C 1
ATOM 835 O O . SER A 1 104 ? 13.983 5.661 -4.754 1.00 96.94 104 SER A O 1
ATOM 837 N N . ILE A 1 105 ? 14.954 5.199 -6.734 1.00 97.25 105 ILE A N 1
ATOM 838 C CA . ILE A 1 105 ? 14.060 4.115 -7.138 1.00 97.25 105 ILE A CA 1
ATOM 839 C C . ILE A 1 105 ? 14.874 2.870 -7.459 1.00 97.25 105 ILE A C 1
ATOM 841 O O . ILE A 1 105 ? 15.964 2.930 -8.030 1.00 97.25 105 ILE A O 1
ATOM 845 N N . THR A 1 106 ? 14.356 1.725 -7.041 1.00 95.62 106 THR A N 1
ATOM 846 C CA . THR A 1 106 ? 15.125 0.490 -6.994 1.00 95.62 106 THR A CA 1
ATOM 847 C C . THR A 1 106 ? 14.261 -0.707 -7.347 1.00 95.62 106 THR A C 1
ATOM 849 O O . THR A 1 106 ? 13.145 -0.858 -6.846 1.00 95.62 106 THR A O 1
ATOM 852 N N . ILE A 1 107 ? 14.808 -1.603 -8.165 1.00 94.81 107 ILE A N 1
ATOM 853 C CA . ILE A 1 107 ? 14.199 -2.892 -8.483 1.00 94.81 107 ILE A CA 1
ATOM 854 C C . ILE A 1 107 ? 15.191 -4.030 -8.223 1.00 94.81 107 ILE A C 1
ATOM 856 O O . ILE A 1 107 ? 16.398 -3.895 -8.427 1.00 94.81 107 ILE A O 1
ATOM 860 N N . GLY A 1 108 ? 14.674 -5.164 -7.748 1.00 90.12 108 GLY A N 1
ATOM 861 C CA . GLY A 1 108 ? 15.480 -6.329 -7.388 1.00 90.12 108 GLY A CA 1
ATOM 862 C C . GLY A 1 108 ? 15.906 -6.365 -5.920 1.00 90.12 108 GLY A C 1
ATOM 863 O O . GLY A 1 108 ? 15.377 -5.653 -5.065 1.00 90.12 108 GLY A O 1
ATOM 864 N N . LYS A 1 109 ? 16.829 -7.275 -5.607 1.00 85.62 109 LYS A N 1
ATOM 865 C CA . LYS A 1 109 ? 17.365 -7.509 -4.260 1.00 85.62 109 LYS A CA 1
ATOM 866 C C . LYS A 1 109 ? 18.840 -7.861 -4.373 1.00 85.62 109 LYS A C 1
ATOM 868 O O . LYS A 1 109 ? 19.221 -8.595 -5.278 1.00 85.62 109 LYS A O 1
ATOM 873 N N . LYS A 1 110 ? 19.654 -7.404 -3.417 1.00 83.88 110 LYS A N 1
ATOM 874 C CA . LYS A 1 110 ? 21.093 -7.710 -3.386 1.00 83.88 110 LYS A CA 1
ATOM 875 C C . LYS A 1 110 ? 21.350 -9.226 -3.541 1.00 83.88 110 LYS A C 1
ATOM 877 O O . LYS A 1 110 ? 20.649 -10.007 -2.894 1.00 83.88 110 LYS A O 1
ATOM 882 N N . PRO A 1 111 ? 22.335 -9.637 -4.361 1.00 85.31 111 PRO A N 1
ATOM 883 C CA . PRO A 1 111 ? 23.282 -8.789 -5.099 1.00 85.31 111 PRO A CA 1
ATOM 884 C C . PRO A 1 111 ? 22.714 -8.191 -6.400 1.00 85.31 111 PRO A C 1
ATOM 886 O O . PRO A 1 111 ? 23.274 -7.226 -6.906 1.00 85.31 111 PRO A O 1
ATOM 889 N N . ASN A 1 112 ? 21.590 -8.712 -6.904 1.00 89.31 112 ASN A N 1
ATOM 890 C CA . ASN A 1 112 ? 21.012 -8.311 -8.182 1.00 89.31 112 ASN A CA 1
ATOM 891 C C . ASN A 1 112 ? 20.013 -7.157 -8.027 1.00 89.31 112 ASN A C 1
ATOM 893 O O . ASN A 1 112 ? 18.813 -7.367 -7.815 1.00 89.31 112 ASN A O 1
ATOM 897 N N . ILE A 1 113 ? 20.530 -5.934 -8.096 1.00 92.00 113 ILE A N 1
ATOM 898 C CA . ILE A 1 113 ? 19.775 -4.698 -7.936 1.00 92.00 113 ILE A CA 1
ATOM 899 C C . ILE A 1 113 ? 20.086 -3.715 -9.068 1.00 92.00 113 ILE A C 1
ATOM 901 O O . ILE A 1 113 ? 21.226 -3.631 -9.536 1.00 92.00 113 ILE A O 1
ATOM 905 N N . ILE A 1 114 ? 19.064 -2.975 -9.493 1.00 94.25 114 ILE A N 1
ATOM 906 C CA . ILE A 1 114 ? 19.212 -1.804 -10.358 1.00 94.25 114 ILE A CA 1
ATOM 907 C C . ILE A 1 114 ? 18.630 -0.618 -9.602 1.00 94.25 114 ILE A C 1
ATOM 909 O O . ILE A 1 114 ? 17.502 -0.684 -9.106 1.00 94.25 114 ILE A O 1
ATOM 913 N N . GLU A 1 115 ? 19.412 0.448 -9.495 1.00 95.12 115 GLU A N 1
ATOM 914 C CA . GLU A 1 115 ? 19.045 1.656 -8.763 1.00 95.12 115 GLU A CA 1
ATOM 915 C C . GLU A 1 115 ? 19.295 2.894 -9.619 1.00 95.12 115 GLU A C 1
ATOM 917 O O . GLU A 1 115 ? 20.365 3.039 -10.212 1.00 95.12 115 GLU A O 1
ATOM 922 N N . TYR A 1 116 ? 18.312 3.791 -9.636 1.00 96.75 116 TYR A N 1
ATOM 923 C CA . TYR A 1 116 ? 18.434 5.143 -10.166 1.00 96.75 116 TYR A CA 1
ATOM 924 C C . TYR A 1 116 ? 18.196 6.134 -9.040 1.00 96.75 116 TYR A C 1
ATOM 926 O O . TYR A 1 116 ? 17.238 5.987 -8.280 1.00 96.75 116 TYR A O 1
ATOM 934 N N . SER A 1 117 ? 19.057 7.141 -8.943 1.00 97.06 117 SER A N 1
ATOM 935 C CA . SER A 1 117 ? 18.966 8.167 -7.908 1.00 97.06 117 SER A CA 1
ATOM 936 C C . SER A 1 117 ? 19.063 9.564 -8.501 1.00 97.06 117 SER A C 1
ATOM 938 O O . SER A 1 117 ? 19.924 9.824 -9.333 1.00 97.06 117 SER A O 1
ATOM 940 N N . LEU A 1 118 ? 18.205 10.463 -8.032 1.00 97.06 118 LEU A N 1
ATOM 941 C CA . LEU A 1 118 ? 18.203 11.890 -8.319 1.00 97.06 118 LEU A CA 1
ATOM 942 C C . LEU A 1 118 ? 18.682 12.651 -7.084 1.00 97.06 118 LEU A C 1
ATOM 944 O O . LEU A 1 118 ? 18.043 12.601 -6.029 1.00 97.06 118 LEU A O 1
ATOM 948 N N . SER A 1 119 ? 19.763 13.408 -7.239 1.00 94.94 119 SER A N 1
ATOM 949 C CA . SER A 1 119 ? 20.087 14.496 -6.320 1.00 94.94 119 SER A CA 1
ATOM 950 C C . SER A 1 119 ? 19.138 15.655 -6.608 1.00 94.94 119 SER A C 1
ATOM 952 O O . SER A 1 119 ? 19.216 16.281 -7.661 1.00 94.94 119 SER A O 1
ATOM 954 N N . VAL A 1 120 ? 18.211 15.946 -5.692 1.00 91.75 120 VAL A N 1
ATOM 955 C CA . VAL A 1 120 ? 17.189 16.987 -5.909 1.00 91.75 120 VAL A CA 1
ATOM 956 C C . VAL A 1 120 ? 17.825 18.373 -6.040 1.00 91.75 120 VAL A C 1
ATOM 958 O O . VAL A 1 120 ? 17.324 19.213 -6.782 1.00 91.75 120 VAL A O 1
ATOM 961 N N . HIS A 1 121 ? 18.947 18.600 -5.352 1.00 89.00 121 HIS A N 1
ATOM 962 C CA . HIS A 1 121 ? 19.656 19.876 -5.376 1.00 89.00 121 HIS A CA 1
ATOM 963 C C . HIS A 1 121 ? 20.412 20.098 -6.692 1.00 89.00 121 HIS A C 1
ATOM 965 O O . HIS A 1 121 ? 20.219 21.122 -7.343 1.00 89.00 121 HIS A O 1
ATOM 971 N N . THR A 1 122 ? 21.237 19.131 -7.111 1.00 92.19 122 THR A N 1
ATOM 972 C CA . THR A 1 122 ? 22.049 19.256 -8.338 1.00 92.19 122 THR A CA 1
ATOM 973 C C . THR A 1 122 ? 21.281 18.879 -9.604 1.00 92.19 122 THR A C 1
ATOM 975 O O . THR A 1 122 ? 21.738 19.162 -10.705 1.00 92.19 122 THR A O 1
ATOM 978 N N . LYS A 1 123 ? 20.101 18.261 -9.458 1.00 93.88 123 LYS A N 1
ATOM 979 C CA . LYS A 1 123 ? 19.291 17.665 -10.536 1.00 93.88 123 LYS A CA 1
ATOM 980 C C . LYS A 1 123 ? 20.013 16.556 -11.309 1.00 93.88 123 LYS A C 1
ATOM 982 O O . LYS A 1 123 ? 19.575 16.158 -12.385 1.00 93.88 123 LYS A O 1
ATOM 987 N N . GLU A 1 124 ? 21.101 16.032 -10.755 1.00 95.50 124 GLU A N 1
ATOM 988 C CA . GLU A 1 124 ? 21.882 14.969 -11.374 1.00 95.50 124 GLU A CA 1
ATOM 989 C C . GLU A 1 124 ? 21.242 13.607 -11.119 1.00 95.50 124 GLU A C 1
ATOM 991 O O . GLU A 1 124 ? 20.884 13.263 -9.986 1.00 95.50 124 GLU A O 1
ATOM 996 N N . ILE A 1 125 ? 21.139 12.819 -12.190 1.00 96.31 125 ILE A N 1
ATOM 997 C CA . ILE A 1 125 ? 20.672 11.438 -12.149 1.00 96.31 125 ILE A CA 1
ATOM 998 C C . ILE A 1 125 ? 21.885 10.512 -12.207 1.00 96.31 125 ILE A C 1
ATOM 1000 O O . ILE A 1 125 ? 22.679 10.555 -13.144 1.00 96.31 125 ILE A O 1
ATOM 1004 N N . THR A 1 126 ? 21.990 9.633 -11.219 1.00 95.06 126 THR A N 1
ATOM 1005 C CA . THR A 1 126 ? 23.002 8.578 -11.136 1.00 95.06 126 THR A CA 1
ATOM 1006 C C . THR A 1 126 ? 22.344 7.212 -11.271 1.00 95.06 126 THR A C 1
ATOM 1008 O O . THR A 1 126 ? 21.163 7.039 -10.957 1.00 95.06 126 THR A O 1
ATOM 1011 N N . GLN A 1 127 ? 23.108 6.232 -11.751 1.00 92.56 127 GLN A N 1
ATOM 1012 C CA . GLN A 1 127 ? 22.634 4.866 -11.940 1.00 92.56 127 GLN A CA 1
ATOM 1013 C C . GLN A 1 127 ? 23.645 3.852 -11.414 1.00 92.56 127 GLN A C 1
ATOM 1015 O O . GLN A 1 127 ? 24.854 4.026 -11.562 1.00 92.56 127 GLN A O 1
ATOM 1020 N N . ASN A 1 128 ? 23.135 2.759 -10.858 1.00 85.88 128 ASN A N 1
ATOM 1021 C CA . ASN A 1 128 ? 23.910 1.583 -10.493 1.00 85.88 128 ASN A CA 1
ATOM 1022 C C . ASN A 1 128 ? 23.277 0.359 -11.168 1.00 85.88 128 ASN A C 1
ATOM 1024 O O . ASN A 1 128 ? 22.279 -0.183 -10.688 1.00 85.88 128 ASN A O 1
ATOM 1028 N N . LYS A 1 129 ? 23.830 -0.034 -12.323 1.00 73.25 129 LYS A N 1
ATOM 1029 C CA . LYS A 1 129 ? 23.386 -1.180 -13.129 1.00 73.25 129 LYS A CA 1
ATOM 1030 C C . LYS A 1 129 ? 24.359 -2.335 -12.940 1.00 73.25 129 LYS A C 1
ATOM 1032 O O . LYS A 1 129 ? 25.344 -2.417 -13.661 1.00 73.25 129 LYS A O 1
ATOM 1037 N N . ASN A 1 130 ? 24.083 -3.234 -12.001 1.00 62.72 130 ASN A N 1
ATOM 1038 C CA . ASN A 1 130 ? 25.016 -4.333 -11.730 1.00 62.72 130 ASN A CA 1
ATOM 1039 C C . ASN A 1 130 ? 24.443 -5.737 -11.906 1.00 62.72 130 ASN A C 1
ATOM 1041 O O . ASN A 1 130 ? 25.037 -6.695 -11.423 1.00 62.72 130 ASN A O 1
ATOM 1045 N N . SER A 1 131 ? 23.306 -5.916 -12.591 1.00 74.56 131 SER A N 1
ATOM 1046 C CA . SER A 1 131 ? 22.727 -7.264 -12.680 1.00 74.56 131 SER A CA 1
ATOM 1047 C C . SER A 1 131 ? 21.553 -7.435 -13.637 1.00 74.56 131 SER A C 1
ATOM 1049 O O . SER A 1 131 ? 20.848 -6.487 -13.975 1.00 74.56 131 SER A O 1
ATOM 1051 N N . LYS A 1 132 ? 21.311 -8.700 -14.007 1.00 88.25 132 LYS A N 1
ATOM 1052 C CA . LYS A 1 132 ? 20.017 -9.178 -14.504 1.00 88.25 132 LYS A CA 1
ATOM 1053 C C . LYS A 1 132 ? 19.080 -9.389 -13.314 1.00 88.25 132 LYS A C 1
ATOM 1055 O O . LYS A 1 132 ? 19.369 -10.205 -12.435 1.00 88.25 132 LYS A O 1
ATOM 1060 N N . VAL A 1 133 ? 17.961 -8.670 -13.280 1.00 93.12 133 VAL A N 1
ATOM 1061 C CA . VAL A 1 133 ? 16.982 -8.764 -12.189 1.00 93.12 133 VAL A CA 1
ATOM 1062 C C . VAL A 1 133 ? 15.808 -9.633 -12.622 1.00 93.12 133 VAL A C 1
ATOM 1064 O O . VAL A 1 133 ? 14.969 -9.214 -13.414 1.00 93.12 133 VAL A O 1
ATOM 1067 N N . LYS A 1 134 ? 15.733 -10.846 -12.066 1.00 93.94 134 LYS A N 1
ATOM 1068 C CA . LYS A 1 134 ? 14.595 -11.753 -12.247 1.00 93.94 134 LYS A CA 1
ATOM 1069 C C . LYS A 1 134 ? 13.509 -11.468 -11.215 1.00 93.94 134 LYS A C 1
ATOM 1071 O O . LYS A 1 134 ? 13.764 -11.523 -10.010 1.00 93.94 134 LYS A O 1
ATOM 1076 N N . LEU A 1 135 ? 12.296 -11.197 -11.680 1.00 93.62 135 LEU A N 1
ATOM 1077 C CA . LEU A 1 135 ? 11.139 -10.923 -10.839 1.00 93.62 135 LEU A CA 1
ATOM 1078 C C . LEU A 1 135 ? 10.285 -12.178 -10.665 1.00 93.62 135 LEU A C 1
ATOM 1080 O O . LEU A 1 135 ? 10.146 -13.008 -11.559 1.00 93.62 135 LEU A O 1
ATOM 1084 N N . LYS A 1 136 ? 9.682 -12.317 -9.485 1.00 91.88 136 LYS A N 1
ATOM 1085 C CA . LYS A 1 136 ? 8.729 -13.392 -9.200 1.00 91.88 136 LYS A CA 1
ATOM 1086 C C . LYS A 1 136 ? 7.315 -12.883 -9.474 1.00 91.88 136 LYS A C 1
ATOM 1088 O O . LYS A 1 136 ? 6.653 -12.433 -8.536 1.00 91.88 136 LYS A O 1
ATOM 1093 N N . ILE A 1 137 ? 6.893 -12.928 -10.736 1.00 93.62 137 ILE A N 1
ATOM 1094 C CA . ILE A 1 137 ? 5.577 -12.447 -11.183 1.00 93.62 137 ILE A CA 1
ATOM 1095 C C . ILE A 1 137 ? 4.571 -13.603 -11.298 1.00 93.62 137 ILE A C 1
ATOM 1097 O O . ILE A 1 137 ? 4.947 -14.731 -11.619 1.00 93.62 137 ILE A O 1
ATOM 1101 N N . ASP A 1 138 ? 3.308 -13.350 -10.961 1.00 92.38 138 ASP A N 1
ATOM 1102 C CA . ASP A 1 138 ? 2.201 -14.284 -11.162 1.00 92.38 138 ASP A CA 1
ATOM 1103 C C . ASP A 1 138 ? 1.835 -14.332 -12.648 1.00 92.38 138 ASP A C 1
ATOM 1105 O O . ASP A 1 138 ? 1.512 -13.312 -13.247 1.00 92.38 138 ASP A O 1
ATOM 1109 N N . ASN A 1 139 ? 1.886 -15.524 -13.236 1.00 92.25 139 ASN A N 1
ATOM 1110 C CA . ASN A 1 139 ? 1.624 -15.747 -14.654 1.00 92.25 139 ASN A CA 1
ATOM 1111 C C . ASN A 1 139 ? 0.329 -16.526 -14.918 1.00 92.25 139 ASN A C 1
ATOM 1113 O O . ASN A 1 139 ? 0.193 -17.143 -15.971 1.00 92.25 139 ASN A O 1
ATOM 1117 N N . LYS A 1 140 ? -0.604 -16.561 -13.957 1.00 89.94 140 LYS A N 1
ATOM 1118 C CA . LYS A 1 140 ? -1.822 -17.384 -14.061 1.00 89.94 140 LYS A CA 1
ATOM 1119 C C . LYS A 1 140 ? -3.096 -16.664 -13.679 1.00 89.94 140 LYS A C 1
ATOM 1121 O O . LYS A 1 140 ? -4.110 -16.907 -14.312 1.00 89.94 140 LYS A O 1
ATOM 1126 N N . ASN A 1 141 ? -3.064 -15.840 -12.639 1.00 90.19 141 ASN A N 1
ATOM 1127 C CA . ASN A 1 141 ? -4.292 -15.432 -11.962 1.00 90.19 141 ASN A CA 1
ATOM 1128 C C . ASN A 1 141 ? -4.764 -14.024 -12.342 1.00 90.19 141 ASN A C 1
ATOM 1130 O O . ASN A 1 141 ? -5.881 -13.673 -11.992 1.00 90.19 141 ASN A O 1
ATOM 1134 N N . TYR A 1 142 ? -3.958 -13.225 -13.042 1.00 93.88 142 TYR A N 1
ATOM 1135 C CA . TYR A 1 142 ? -4.260 -11.819 -13.334 1.00 93.88 142 TYR A CA 1
ATOM 1136 C C . TYR A 1 142 ? -4.313 -11.575 -14.837 1.00 93.88 142 TYR A C 1
ATOM 1138 O O . TYR A 1 142 ? -3.444 -12.052 -15.570 1.00 93.88 142 TYR A O 1
ATOM 1146 N N . PHE A 1 143 ? -5.322 -10.830 -15.279 1.00 93.44 143 PHE A N 1
ATOM 1147 C CA . PHE A 1 143 ? -5.622 -10.584 -16.685 1.00 93.44 143 PHE A CA 1
ATOM 1148 C C . PHE A 1 143 ? -5.839 -9.101 -16.935 1.00 93.44 143 PHE A C 1
ATOM 1150 O O . PHE A 1 143 ? -6.453 -8.407 -16.129 1.00 93.44 143 PHE A O 1
ATOM 1157 N N . LEU A 1 144 ? -5.331 -8.638 -18.067 1.00 91.38 144 LEU A N 1
ATOM 1158 C CA . LEU A 1 144 ? -5.519 -7.298 -18.587 1.00 91.38 144 LEU A CA 1
ATOM 1159 C C . LEU A 1 144 ? -6.298 -7.445 -19.893 1.00 91.38 144 LEU A C 1
ATOM 1161 O O . LEU A 1 144 ? -5.767 -7.963 -20.878 1.00 91.38 144 LEU A O 1
ATOM 1165 N N . LYS A 1 145 ? -7.571 -7.033 -19.887 1.00 87.75 145 LYS A N 1
ATOM 1166 C CA . LYS A 1 145 ? -8.545 -7.421 -20.926 1.00 87.75 145 LYS A CA 1
ATOM 1167 C C . LYS A 1 145 ? -8.628 -8.955 -21.023 1.00 87.75 145 LYS A C 1
ATOM 1169 O O . LYS A 1 145 ? -8.920 -9.595 -20.016 1.00 87.75 145 LYS A O 1
ATOM 1174 N N . ASP A 1 146 ? -8.330 -9.525 -22.188 1.00 85.50 146 ASP A N 1
ATOM 1175 C CA . ASP A 1 146 ? -8.400 -10.969 -22.447 1.00 85.50 146 ASP A CA 1
ATOM 1176 C C . ASP A 1 146 ? -7.035 -11.670 -22.324 1.00 85.50 146 ASP A C 1
ATOM 1178 O O . ASP A 1 146 ? -6.951 -12.898 -22.368 1.00 85.50 146 ASP A O 1
ATOM 1182 N N . ASN A 1 147 ? -5.953 -10.908 -22.125 1.00 90.69 147 ASN A N 1
ATOM 1183 C CA . ASN A 1 147 ? -4.599 -11.445 -22.032 1.00 90.69 147 ASN A CA 1
ATOM 1184 C C . ASN A 1 147 ? -4.160 -11.599 -20.579 1.00 90.69 147 ASN A C 1
ATOM 1186 O O . ASN A 1 147 ? -4.454 -10.771 -19.716 1.00 90.69 147 ASN A O 1
ATOM 1190 N N . ASN A 1 148 ? -3.374 -12.640 -20.305 1.00 93.81 148 ASN A N 1
ATOM 1191 C CA . ASN A 1 148 ? -2.696 -12.756 -19.022 1.00 93.81 148 ASN A CA 1
ATOM 1192 C C . ASN A 1 148 ? -1.778 -11.536 -18.800 1.00 93.81 148 ASN A C 1
ATOM 1194 O O . ASN A 1 148 ? -1.072 -11.098 -19.715 1.00 93.81 148 ASN A O 1
ATOM 1198 N N . LEU A 1 149 ? -1.771 -10.987 -17.584 1.00 96.19 149 LEU A N 1
ATOM 1199 C CA . LEU A 1 149 ? -1.000 -9.787 -17.251 1.00 96.19 149 LEU A CA 1
ATOM 1200 C C . LEU A 1 149 ? 0.510 -10.012 -17.438 1.00 96.19 149 LEU A C 1
ATOM 1202 O O . LEU A 1 149 ? 1.200 -9.125 -17.935 1.00 96.19 149 LEU A O 1
ATOM 1206 N N . PHE A 1 150 ? 1.021 -11.208 -17.124 1.00 96.69 150 PHE A N 1
ATOM 1207 C CA . PHE A 1 150 ? 2.422 -11.557 -17.375 1.00 96.69 150 PHE A CA 1
ATOM 1208 C C . PHE A 1 150 ? 2.755 -11.563 -18.869 1.00 96.69 150 PHE A C 1
ATOM 1210 O O . PHE A 1 150 ? 3.760 -10.981 -19.268 1.00 96.69 150 PHE A O 1
ATOM 1217 N N . SER A 1 151 ? 1.887 -12.138 -19.706 1.00 96.56 151 SER A N 1
ATOM 1218 C CA . SER A 1 151 ? 2.045 -12.072 -21.165 1.00 96.56 151 SER A CA 1
ATOM 1219 C C . SER A 1 151 ? 2.030 -10.630 -21.668 1.00 96.56 151 SER A C 1
ATOM 1221 O O . SER A 1 151 ? 2.852 -10.266 -22.500 1.00 96.56 151 SER A O 1
ATOM 1223 N N . SER A 1 152 ? 1.167 -9.784 -21.100 1.00 96.75 152 SER A N 1
ATOM 1224 C CA . SER A 1 152 ? 1.093 -8.362 -21.453 1.00 96.75 152 SER A CA 1
ATOM 1225 C C . SER A 1 152 ? 2.387 -7.606 -21.115 1.00 96.75 152 SER A C 1
ATOM 1227 O O . SER A 1 152 ? 2.776 -6.705 -21.853 1.00 96.75 152 SER A O 1
ATOM 1229 N N . TYR A 1 153 ? 3.089 -7.983 -20.038 1.00 97.50 153 TYR A N 1
ATOM 1230 C CA . TYR A 1 153 ? 4.419 -7.445 -19.726 1.00 97.50 153 TYR A CA 1
ATOM 1231 C C . TYR A 1 153 ? 5.504 -7.886 -20.718 1.00 97.50 153 TYR A C 1
ATOM 1233 O O . TYR A 1 153 ? 6.455 -7.141 -20.955 1.00 97.50 153 TYR A O 1
ATOM 1241 N N . ILE A 1 154 ? 5.379 -9.086 -21.288 1.00 97.00 154 ILE A N 1
ATOM 1242 C CA . ILE A 1 154 ? 6.294 -9.575 -22.327 1.00 97.00 154 ILE A CA 1
ATOM 1243 C C . ILE A 1 154 ? 6.022 -8.853 -23.647 1.00 97.00 154 ILE A C 1
ATOM 1245 O O . ILE A 1 154 ? 6.939 -8.367 -24.300 1.00 97.00 154 ILE A O 1
ATOM 1249 N N . GLU A 1 155 ? 4.751 -8.728 -24.028 1.00 95.88 155 GLU A N 1
ATOM 1250 C CA . GLU A 1 155 ? 4.327 -8.020 -25.241 1.00 95.88 155 GLU A CA 1
ATOM 1251 C C . GLU A 1 155 ? 4.681 -6.526 -25.215 1.00 95.88 155 GLU A C 1
ATOM 1253 O O . GLU A 1 155 ? 4.892 -5.920 -26.273 1.00 95.88 155 GLU A O 1
ATOM 1258 N N . SER A 1 156 ? 4.749 -5.927 -24.021 1.00 95.56 156 SER A N 1
ATOM 1259 C CA . SER A 1 156 ? 5.169 -4.539 -23.831 1.00 95.56 156 SER A CA 1
ATOM 1260 C C . SER A 1 156 ? 6.686 -4.335 -23.847 1.00 95.56 156 SER A C 1
ATOM 1262 O O . SER A 1 156 ? 7.108 -3.179 -23.818 1.00 95.56 156 SER A O 1
ATOM 1264 N N . ASP A 1 157 ? 7.476 -5.412 -23.936 1.00 96.19 157 ASP A N 1
ATOM 1265 C CA . ASP A 1 157 ? 8.943 -5.427 -23.826 1.00 96.19 157 ASP A CA 1
ATOM 1266 C C . ASP A 1 157 ? 9.466 -4.975 -22.446 1.00 96.19 157 ASP A C 1
ATOM 1268 O O . ASP A 1 157 ? 10.573 -4.457 -22.303 1.00 96.19 157 ASP A O 1
ATOM 1272 N N . LEU A 1 158 ? 8.656 -5.147 -21.393 1.00 96.62 158 LEU A N 1
ATOM 1273 C CA . LEU A 1 158 ? 9.086 -4.871 -20.020 1.00 96.62 158 LEU A CA 1
ATOM 1274 C C . LEU A 1 158 ? 9.800 -6.071 -19.393 1.00 96.62 158 LEU A C 1
ATOM 1276 O O . LEU A 1 158 ? 10.774 -5.892 -18.660 1.00 96.62 158 LEU A O 1
ATOM 1280 N N . LEU A 1 159 ? 9.292 -7.281 -19.643 1.00 96.94 159 LEU A N 1
ATOM 1281 C CA . LEU A 1 159 ? 9.831 -8.536 -19.120 1.00 96.94 159 LEU A CA 1
ATOM 1282 C C . LEU A 1 159 ? 10.168 -9.505 -20.256 1.00 96.94 159 LEU A C 1
ATOM 1284 O O . LEU A 1 159 ? 9.484 -9.536 -21.274 1.00 96.94 159 LEU A O 1
ATOM 1288 N N . ASP A 1 160 ? 11.169 -10.357 -20.050 1.00 95.75 160 ASP A N 1
ATOM 1289 C CA . ASP A 1 160 ? 11.358 -11.548 -20.882 1.00 95.75 160 ASP A CA 1
ATOM 1290 C C . ASP A 1 160 ? 10.422 -12.702 -20.454 1.00 95.75 160 ASP A C 1
ATOM 1292 O O . ASP A 1 160 ? 9.680 -12.618 -19.467 1.00 95.75 160 ASP A O 1
ATOM 1296 N N . LYS A 1 161 ? 10.460 -13.815 -21.200 1.00 95.00 161 LYS A N 1
ATOM 1297 C CA . LYS A 1 161 ? 9.634 -15.008 -20.930 1.00 95.00 161 LYS A CA 1
ATOM 1298 C C . LYS A 1 161 ? 9.962 -15.658 -19.585 1.00 95.00 161 LYS A C 1
ATOM 1300 O O . LYS A 1 161 ? 9.132 -16.363 -19.011 1.00 95.00 161 LYS A O 1
ATOM 1305 N N . GLU A 1 162 ? 11.162 -15.423 -19.077 1.00 93.62 162 GLU A N 1
ATOM 1306 C CA . GLU A 1 162 ? 11.667 -15.899 -17.802 1.00 93.62 162 GLU A CA 1
ATOM 1307 C C . GLU A 1 162 ? 11.272 -14.977 -16.633 1.00 93.62 162 GLU A C 1
ATOM 1309 O O . GLU A 1 162 ? 11.431 -15.374 -15.474 1.00 93.62 162 GLU A O 1
ATOM 1314 N N . GLY A 1 163 ? 10.730 -13.786 -16.906 1.00 93.69 163 GLY A N 1
ATOM 1315 C CA . GLY A 1 163 ? 10.369 -12.771 -15.918 1.00 93.69 163 GLY A CA 1
ATOM 1316 C C . GLY A 1 163 ? 11.534 -11.874 -15.484 1.00 93.69 163 GLY A C 1
ATOM 1317 O O . GLY A 1 163 ? 11.490 -11.290 -14.398 1.00 93.69 163 GLY A O 1
ATOM 1318 N N . THR A 1 164 ? 12.598 -11.783 -16.276 1.00 95.81 164 THR A N 1
ATOM 1319 C CA . THR A 1 164 ? 13.688 -10.813 -16.110 1.00 95.81 164 THR A CA 1
ATOM 1320 C C . THR A 1 164 ? 13.267 -9.456 -16.651 1.00 95.81 164 THR A C 1
ATOM 1322 O O . THR A 1 164 ? 12.700 -9.371 -17.735 1.00 95.81 164 THR A O 1
ATOM 1325 N N . ILE A 1 165 ? 13.564 -8.389 -15.908 1.00 95.50 165 ILE A N 1
ATOM 1326 C CA . ILE A 1 165 ? 13.324 -7.016 -16.365 1.00 95.50 165 ILE A CA 1
ATOM 1327 C C . ILE A 1 165 ? 14.229 -6.667 -17.554 1.00 95.50 165 ILE A C 1
ATOM 1329 O O . ILE A 1 165 ? 15.428 -6.960 -17.536 1.00 95.50 165 ILE A O 1
ATOM 1333 N N . ASN A 1 166 ? 13.666 -6.010 -18.567 1.00 95.06 166 ASN A N 1
ATOM 1334 C CA . ASN A 1 166 ? 14.438 -5.364 -19.619 1.00 95.06 166 ASN A CA 1
ATOM 1335 C C . ASN A 1 166 ? 15.091 -4.088 -19.046 1.00 95.06 166 ASN A C 1
ATOM 1337 O O . ASN A 1 166 ? 14.411 -3.161 -18.597 1.00 95.06 166 ASN A O 1
ATOM 1341 N N . ASN A 1 167 ? 16.426 -4.053 -19.025 1.00 93.25 167 ASN A N 1
ATOM 1342 C CA . ASN A 1 167 ? 17.191 -2.957 -18.423 1.00 93.25 167 ASN A CA 1
ATOM 1343 C C . ASN A 1 167 ? 17.001 -1.623 -19.155 1.00 93.25 167 ASN A C 1
ATOM 1345 O O . ASN A 1 167 ? 17.041 -0.579 -18.505 1.00 93.25 167 ASN A O 1
ATOM 1349 N N . ASP A 1 168 ? 16.792 -1.654 -20.470 1.00 93.94 168 ASP A N 1
ATOM 1350 C CA . ASP A 1 168 ? 16.603 -0.447 -21.274 1.00 93.94 168 ASP A CA 1
ATOM 1351 C C . ASP A 1 168 ? 15.197 0.112 -21.047 1.00 93.94 168 ASP A C 1
ATOM 1353 O O . ASP A 1 168 ? 15.036 1.304 -20.786 1.00 93.94 168 ASP A O 1
ATOM 1357 N N . ALA A 1 169 ? 14.183 -0.761 -21.000 1.00 95.38 169 ALA A N 1
ATOM 1358 C CA . ALA A 1 169 ? 12.833 -0.379 -20.587 1.00 95.38 169 ALA A CA 1
ATOM 1359 C C . ALA A 1 169 ? 12.836 0.265 -19.190 1.00 95.38 169 ALA A C 1
ATOM 1361 O O . ALA A 1 169 ? 12.262 1.338 -18.985 1.00 95.38 169 ALA A O 1
ATOM 1362 N N . PHE A 1 170 ? 13.529 -0.354 -18.227 1.00 95.62 170 PHE A N 1
ATOM 1363 C CA . PHE A 1 170 ? 13.614 0.179 -16.870 1.00 95.62 170 PHE A CA 1
ATOM 1364 C C . PHE A 1 170 ? 14.387 1.503 -16.793 1.00 95.62 170 PHE A C 1
ATOM 1366 O O . PHE A 1 170 ? 14.012 2.367 -15.998 1.00 95.62 170 PHE A O 1
ATOM 1373 N N . GLU A 1 171 ? 15.417 1.704 -17.622 1.00 95.50 171 GLU A N 1
ATOM 1374 C CA . GLU A 1 171 ? 16.104 2.995 -17.735 1.00 95.50 171 GLU A CA 1
ATOM 1375 C C . GLU A 1 171 ? 15.149 4.097 -18.199 1.00 95.50 171 GLU A C 1
ATOM 1377 O O . GLU A 1 171 ? 15.074 5.143 -17.554 1.00 95.50 171 GLU A O 1
ATOM 1382 N N . ILE A 1 172 ? 14.403 3.859 -19.282 1.00 96.50 172 ILE A N 1
ATOM 1383 C CA . ILE A 1 172 ? 13.477 4.848 -19.854 1.00 96.50 172 ILE A CA 1
ATOM 1384 C C . ILE A 1 172 ? 12.407 5.223 -18.819 1.00 96.50 172 ILE A C 1
ATOM 1386 O O . ILE A 1 172 ? 12.156 6.406 -18.583 1.00 96.50 172 ILE A O 1
ATOM 1390 N N . ILE A 1 173 ? 11.826 4.226 -18.142 1.00 97.50 173 ILE A N 1
ATOM 1391 C CA . ILE A 1 173 ? 10.837 4.432 -17.073 1.00 97.50 173 ILE A CA 1
ATOM 1392 C C . ILE A 1 173 ? 11.431 5.250 -15.924 1.00 97.50 173 ILE A C 1
ATOM 1394 O O . ILE A 1 173 ? 10.822 6.218 -15.463 1.00 97.50 173 ILE A O 1
ATOM 1398 N N . SER A 1 174 ? 12.627 4.871 -15.473 1.00 97.12 174 SER A N 1
ATOM 1399 C CA . SER A 1 174 ? 13.296 5.516 -14.346 1.00 97.12 174 SER A CA 1
ATOM 1400 C C . SER A 1 174 ? 13.622 6.973 -14.650 1.00 97.12 174 SER A C 1
ATOM 1402 O O . SER A 1 174 ? 13.306 7.849 -13.848 1.00 97.12 174 SER A O 1
ATOM 1404 N N . ARG A 1 175 ? 14.190 7.253 -15.829 1.00 96.56 175 ARG A N 1
ATOM 1405 C CA . ARG A 1 175 ? 14.482 8.620 -16.275 1.00 96.56 175 ARG A CA 1
ATOM 1406 C C . ARG A 1 175 ? 13.219 9.457 -16.361 1.00 96.56 175 ARG A C 1
ATOM 1408 O O . ARG A 1 175 ? 13.183 10.519 -15.753 1.00 96.56 175 ARG A O 1
ATOM 1415 N N . LYS A 1 176 ? 12.161 8.948 -17.001 1.00 97.38 176 LYS A N 1
ATOM 1416 C CA . LYS A 1 176 ? 10.891 9.675 -17.131 1.00 97.38 176 LYS A CA 1
ATOM 1417 C C . LYS A 1 176 ? 10.312 10.070 -15.771 1.00 97.38 176 LYS A C 1
ATOM 1419 O O . LYS A 1 176 ? 9.843 11.193 -15.599 1.00 97.38 176 LYS A O 1
ATOM 1424 N N . PHE A 1 177 ? 10.359 9.161 -14.798 1.00 97.69 177 PHE A N 1
ATOM 1425 C CA . PHE A 1 177 ? 9.883 9.431 -13.443 1.00 97.69 177 PHE A CA 1
ATOM 1426 C C . PHE A 1 177 ? 10.762 10.445 -12.690 1.00 97.69 177 PHE A C 1
ATOM 1428 O O . PHE A 1 177 ? 10.240 11.348 -12.038 1.00 97.69 177 PHE A O 1
ATOM 1435 N N . LEU A 1 178 ? 12.091 10.329 -12.782 1.00 97.25 178 LEU A N 1
ATOM 1436 C CA . LEU A 1 178 ? 13.008 11.268 -12.127 1.00 97.25 178 LEU A CA 1
ATOM 1437 C C . LEU A 1 178 ? 12.963 12.662 -12.773 1.00 97.25 178 LEU A C 1
ATOM 1439 O O . LEU A 1 178 ? 12.977 13.661 -12.062 1.00 97.25 178 LEU A O 1
ATOM 1443 N N . GLU A 1 179 ? 12.832 12.751 -14.094 1.00 96.25 179 GLU A N 1
ATOM 1444 C CA . GLU A 1 179 ? 12.619 14.010 -14.818 1.00 96.25 179 GLU A CA 1
ATOM 1445 C C . GLU A 1 179 ? 11.310 14.680 -14.403 1.00 96.25 179 GLU A C 1
ATOM 1447 O O . GLU A 1 179 ? 11.282 15.879 -14.129 1.00 96.25 179 GLU A O 1
ATOM 1452 N N . TYR A 1 180 ? 10.236 13.903 -14.263 1.00 95.50 180 TYR A N 1
ATOM 1453 C CA . TYR A 1 180 ? 8.986 14.399 -13.699 1.00 95.50 180 TYR A CA 1
ATOM 1454 C C . TYR A 1 180 ? 9.186 14.979 -12.290 1.00 95.50 180 TYR A C 1
ATOM 1456 O O . TYR A 1 180 ? 8.707 16.078 -12.009 1.00 95.50 180 TYR A O 1
ATOM 1464 N N . ALA A 1 181 ? 9.970 14.324 -11.431 1.00 95.31 181 ALA A N 1
ATOM 1465 C CA . ALA A 1 181 ? 10.292 14.853 -10.106 1.00 95.31 181 ALA A CA 1
ATOM 1466 C C . ALA A 1 181 ? 11.067 16.188 -10.164 1.00 95.31 181 ALA A C 1
ATOM 1468 O O . ALA A 1 181 ? 10.827 17.064 -9.333 1.00 95.31 181 ALA A O 1
ATOM 1469 N N . ILE A 1 182 ? 11.952 16.370 -11.156 1.00 95.19 182 ILE A N 1
ATOM 1470 C CA . ILE A 1 182 ? 12.708 17.619 -11.381 1.00 95.19 182 ILE A CA 1
ATOM 1471 C C . ILE A 1 182 ? 11.787 18.786 -11.761 1.00 95.19 182 ILE A C 1
ATOM 1473 O O . ILE A 1 182 ? 12.057 19.927 -11.383 1.00 95.19 182 ILE A O 1
ATOM 1477 N N . THR A 1 183 ? 10.712 18.527 -12.511 1.00 92.25 183 THR A N 1
ATOM 1478 C CA . THR A 1 183 ? 9.784 19.581 -12.968 1.00 92.25 183 THR A CA 1
ATOM 1479 C C . THR A 1 183 ? 8.908 20.171 -11.865 1.00 92.25 183 THR A C 1
ATOM 1481 O O . THR A 1 183 ? 8.245 21.183 -12.091 1.00 92.25 183 THR A O 1
ATOM 1484 N N . ARG A 1 184 ? 8.900 19.573 -10.670 1.00 89.25 184 ARG A N 1
ATOM 1485 C CA . ARG A 1 184 ? 7.997 19.940 -9.577 1.00 89.25 184 ARG A CA 1
ATOM 1486 C C . ARG A 1 184 ? 8.761 20.513 -8.383 1.00 89.25 184 ARG A C 1
ATOM 1488 O O . ARG A 1 184 ? 9.853 20.037 -8.065 1.00 89.25 184 ARG A O 1
ATOM 1495 N N . PRO A 1 185 ? 8.198 21.518 -7.690 1.00 85.81 185 PRO A N 1
ATOM 1496 C CA . PRO A 1 185 ? 8.836 22.094 -6.516 1.00 85.81 185 PRO A CA 1
ATOM 1497 C C . PRO A 1 185 ? 8.906 21.059 -5.388 1.00 85.81 185 PRO A C 1
ATOM 1499 O O . PRO A 1 185 ? 7.895 20.480 -4.990 1.00 85.81 185 PRO A O 1
ATOM 1502 N N . CYS A 1 186 ? 10.110 20.836 -4.863 1.00 85.75 186 CYS A N 1
ATOM 1503 C CA . CYS A 1 186 ? 10.335 19.951 -3.729 1.00 85.75 186 CYS A CA 1
ATOM 1504 C C . CYS A 1 186 ? 10.388 20.767 -2.432 1.00 85.75 186 CYS A C 1
ATOM 1506 O O . CYS A 1 186 ? 11.331 21.521 -2.204 1.00 85.75 186 CYS A O 1
ATOM 1508 N N . ASN A 1 187 ? 9.384 20.584 -1.571 1.00 83.88 187 ASN A N 1
ATOM 1509 C CA . ASN A 1 187 ? 9.260 21.281 -0.285 1.00 83.88 187 ASN A CA 1
ATOM 1510 C C . ASN A 1 187 ? 9.647 20.389 0.908 1.00 83.88 187 ASN A C 1
ATOM 1512 O O . ASN A 1 187 ? 9.111 20.545 2.007 1.00 83.88 187 ASN A O 1
ATOM 1516 N N . LEU A 1 188 ? 10.538 19.413 0.705 1.00 83.88 188 LEU A N 1
ATOM 1517 C CA . LEU A 1 188 ? 11.009 18.534 1.775 1.00 83.88 188 LEU A CA 1
ATOM 1518 C C . LEU A 1 188 ? 11.975 19.290 2.689 1.00 83.88 188 LEU A C 1
ATOM 1520 O O . LEU A 1 188 ? 13.126 19.533 2.342 1.00 83.88 188 LEU A O 1
ATOM 1524 N N . THR A 1 189 ? 11.489 19.661 3.870 1.00 72.69 189 THR A N 1
ATOM 1525 C CA . THR A 1 189 ? 12.225 20.506 4.828 1.00 72.69 189 THR A CA 1
ATOM 1526 C C . THR A 1 189 ? 12.720 19.754 6.056 1.00 72.69 189 THR A C 1
ATOM 1528 O O . THR A 1 189 ? 13.542 20.267 6.811 1.00 72.69 189 THR A O 1
ATOM 1531 N N . LYS A 1 190 ? 12.212 18.543 6.299 1.00 77.00 190 LYS A N 1
ATOM 1532 C CA . LYS A 1 190 ? 12.558 17.754 7.483 1.00 77.00 190 LYS A CA 1
ATOM 1533 C C . LYS A 1 190 ? 13.533 16.649 7.111 1.00 77.00 190 LYS A C 1
ATOM 1535 O O . LYS A 1 190 ? 13.276 15.879 6.188 1.00 77.00 190 LYS A O 1
ATOM 1540 N N . GLN A 1 191 ? 14.610 16.526 7.889 1.00 81.75 191 GLN A N 1
ATOM 1541 C CA . GLN A 1 191 ? 15.485 15.360 7.825 1.00 81.75 191 GLN A CA 1
ATOM 1542 C C . GLN A 1 191 ? 14.645 14.092 8.020 1.00 81.75 191 GLN A C 1
ATOM 1544 O O . GLN A 1 191 ? 13.877 13.983 8.979 1.00 81.75 191 GLN A O 1
ATOM 1549 N N . GLY A 1 192 ? 14.800 13.119 7.129 1.00 85.62 192 GLY A N 1
ATOM 1550 C CA . GLY A 1 192 ? 13.973 11.926 7.179 1.00 85.62 192 GLY A CA 1
ATOM 1551 C C . GLY A 1 192 ? 14.262 10.935 6.070 1.00 85.62 192 GLY A C 1
ATOM 1552 O O . GLY A 1 192 ? 15.046 11.186 5.157 1.00 85.62 192 GLY A O 1
ATOM 1553 N N . ASN A 1 193 ? 13.609 9.784 6.186 1.00 90.12 193 ASN A N 1
ATOM 1554 C CA . ASN A 1 193 ? 13.552 8.771 5.147 1.00 90.12 193 ASN A CA 1
ATOM 1555 C C . ASN A 1 193 ? 12.079 8.459 4.879 1.00 90.12 193 ASN A C 1
ATOM 1557 O O . ASN A 1 193 ? 11.387 7.917 5.748 1.00 90.12 193 ASN A O 1
ATOM 1561 N N . LEU A 1 194 ? 11.602 8.849 3.704 1.00 92.31 194 LEU A N 1
ATOM 1562 C CA . LEU A 1 194 ? 10.249 8.580 3.240 1.00 92.31 194 LEU A CA 1
ATOM 1563 C C . LEU A 1 194 ? 10.304 7.468 2.201 1.00 92.31 194 LEU A C 1
ATOM 1565 O O . LEU A 1 194 ? 11.179 7.461 1.347 1.00 92.31 194 LEU A O 1
ATOM 1569 N N . SER A 1 195 ? 9.370 6.529 2.266 1.00 93.31 195 SER A N 1
ATOM 1570 C CA . SER A 1 195 ? 9.299 5.388 1.356 1.00 93.31 195 SER A CA 1
ATOM 1571 C C . SER A 1 195 ? 7.996 5.407 0.577 1.00 93.31 195 SER A C 1
ATOM 1573 O O . SER A 1 195 ? 6.951 5.738 1.137 1.00 93.31 195 SER A O 1
ATOM 1575 N N . PHE A 1 196 ? 8.053 4.981 -0.676 1.00 95.69 196 PHE A N 1
ATOM 1576 C CA . PHE A 1 196 ? 6.899 4.876 -1.561 1.00 95.69 196 PHE A CA 1
ATOM 1577 C C . PHE A 1 196 ? 7.069 3.679 -2.500 1.00 95.69 196 PHE A C 1
ATOM 1579 O O . PHE A 1 196 ? 8.106 3.006 -2.496 1.00 95.69 196 PHE A O 1
ATOM 1586 N N . ARG A 1 197 ? 6.048 3.387 -3.308 1.00 96.06 197 ARG A N 1
ATOM 1587 C CA . ARG A 1 197 ? 6.146 2.360 -4.356 1.00 96.06 197 ARG A CA 1
ATOM 1588 C C . ARG A 1 197 ? 5.728 2.888 -5.711 1.00 96.06 197 ARG A C 1
ATOM 1590 O O . ARG A 1 197 ? 4.858 3.743 -5.811 1.00 96.06 197 ARG A O 1
ATOM 1597 N N . ILE A 1 198 ? 6.310 2.318 -6.753 1.00 97.56 198 ILE A N 1
ATOM 1598 C CA . ILE A 1 198 ? 5.838 2.499 -8.117 1.00 97.56 198 ILE A CA 1
ATOM 1599 C C . ILE A 1 198 ? 5.382 1.140 -8.641 1.00 97.56 198 ILE A C 1
ATOM 1601 O O . ILE A 1 198 ? 6.088 0.142 -8.481 1.00 97.56 198 ILE A O 1
ATOM 1605 N N . TYR A 1 199 ? 4.202 1.101 -9.250 1.00 96.94 199 TYR A N 1
ATOM 1606 C CA . TYR A 1 199 ? 3.705 -0.067 -9.969 1.00 96.94 199 TYR A CA 1
ATOM 1607 C C . TYR A 1 199 ? 3.807 0.201 -11.462 1.00 96.94 199 TYR A C 1
ATOM 1609 O O . TYR A 1 199 ? 3.186 1.137 -11.964 1.00 96.94 199 TYR A O 1
ATOM 1617 N N . ILE A 1 200 ? 4.597 -0.609 -12.162 1.00 97.69 200 ILE A N 1
ATOM 1618 C CA . ILE A 1 200 ? 4.699 -0.523 -13.618 1.00 97.69 200 ILE A CA 1
ATOM 1619 C C . ILE A 1 200 ? 3.659 -1.471 -14.218 1.00 97.69 200 ILE A C 1
ATOM 1621 O O . ILE A 1 200 ? 3.620 -2.657 -13.878 1.00 97.69 200 ILE A O 1
ATOM 1625 N N . LEU A 1 201 ? 2.810 -0.949 -15.096 1.00 96.88 201 LEU A N 1
ATOM 1626 C CA . LEU A 1 201 ? 1.723 -1.661 -15.765 1.00 96.88 201 LEU A CA 1
ATOM 1627 C C . LEU A 1 201 ? 1.865 -1.525 -17.290 1.00 96.88 201 LEU A C 1
ATOM 1629 O O . LEU A 1 201 ? 2.427 -0.534 -17.751 1.00 96.88 201 LEU A O 1
ATOM 1633 N N . PRO A 1 202 ? 1.357 -2.471 -18.099 1.00 95.75 202 PRO A N 1
ATOM 1634 C CA . PRO A 1 202 ? 1.402 -2.334 -19.556 1.00 95.75 202 PRO A CA 1
ATOM 1635 C C . PRO A 1 202 ? 0.512 -1.195 -20.082 1.00 95.75 202 PRO A C 1
ATOM 1637 O O . PRO A 1 202 ? 0.877 -0.515 -21.034 1.00 95.75 202 PRO A O 1
ATOM 1640 N N . ASN A 1 203 ? -0.657 -0.986 -19.467 1.00 93.19 203 ASN A N 1
ATOM 1641 C CA . ASN A 1 203 ? -1.593 0.112 -19.742 1.00 93.19 203 ASN A CA 1
ATOM 1642 C C . ASN A 1 203 ? -2.552 0.308 -18.547 1.00 93.19 203 ASN A C 1
ATOM 1644 O O . ASN A 1 203 ? -2.396 -0.346 -17.514 1.00 93.19 203 ASN A O 1
ATOM 1648 N N . ASP A 1 204 ? -3.511 1.220 -18.688 1.00 91.94 204 ASP A N 1
ATOM 1649 C CA . ASP A 1 204 ? -4.474 1.648 -17.666 1.00 91.94 204 ASP A CA 1
ATOM 1650 C C . ASP A 1 204 ? -5.781 0.835 -17.630 1.00 91.94 204 ASP A C 1
ATOM 1652 O O . ASP A 1 204 ? -6.683 1.153 -16.854 1.00 91.94 204 ASP A O 1
ATOM 1656 N N . SER A 1 205 ? -5.894 -0.224 -18.437 1.00 93.19 205 SER A N 1
ATOM 1657 C CA . SER A 1 205 ? -7.106 -1.045 -18.500 1.00 93.19 205 SER A CA 1
ATOM 1658 C C . SER A 1 205 ? -7.373 -1.797 -17.192 1.00 93.19 205 SER A C 1
ATOM 1660 O O . SER A 1 205 ? -6.467 -2.074 -16.404 1.00 93.19 205 SER A O 1
ATOM 1662 N N . GLU A 1 206 ? -8.638 -2.159 -16.969 1.00 92.75 206 GLU A N 1
ATOM 1663 C CA . GLU A 1 206 ? -9.068 -2.925 -15.796 1.00 92.75 206 GLU A CA 1
ATOM 1664 C C . GLU A 1 206 ? -8.316 -4.261 -15.675 1.00 92.75 206 GLU A C 1
ATOM 1666 O O . GLU A 1 206 ? -8.187 -5.014 -16.649 1.00 92.75 206 GLU A O 1
ATOM 1671 N N . ILE A 1 207 ? -7.848 -4.559 -14.460 1.00 93.25 207 ILE A N 1
ATOM 1672 C CA . ILE A 1 207 ? -7.175 -5.814 -14.131 1.00 93.25 207 ILE A CA 1
ATOM 1673 C C . ILE A 1 207 ? -8.179 -6.766 -13.489 1.00 93.25 207 ILE A C 1
ATOM 1675 O O . ILE A 1 207 ? -8.679 -6.526 -12.389 1.00 93.25 207 ILE A O 1
ATOM 1679 N N . LYS A 1 208 ? -8.437 -7.887 -14.160 1.00 91.06 208 LYS A N 1
ATOM 1680 C CA . LYS A 1 208 ? -9.332 -8.945 -13.683 1.00 91.06 208 LYS A CA 1
ATOM 1681 C C . LYS A 1 208 ? -8.542 -10.062 -13.019 1.00 91.06 208 LYS A C 1
ATOM 1683 O O . LYS A 1 208 ? -7.395 -10.333 -13.378 1.00 91.06 208 LYS A O 1
ATOM 1688 N N . ILE A 1 209 ? -9.169 -10.731 -12.056 1.00 85.94 209 ILE A N 1
ATOM 1689 C CA . ILE A 1 209 ? -8.585 -11.882 -11.371 1.00 85.94 209 ILE A CA 1
ATOM 1690 C C . ILE A 1 209 ? -9.379 -13.134 -11.725 1.00 85.94 209 ILE A C 1
ATOM 1692 O O . ILE A 1 209 ? -10.601 -13.136 -11.594 1.00 85.94 209 ILE A O 1
ATOM 1696 N N . ILE A 1 210 ? -8.688 -14.208 -12.113 1.00 79.62 210 ILE A N 1
ATOM 1697 C CA . ILE A 1 210 ? -9.292 -15.540 -12.115 1.00 79.62 210 ILE A CA 1
ATOM 1698 C C . ILE A 1 210 ? -9.387 -15.991 -10.667 1.00 79.62 210 ILE A C 1
ATOM 1700 O O . ILE A 1 210 ? -8.403 -16.383 -10.030 1.00 79.62 210 ILE A O 1
ATOM 1704 N N . GLU A 1 211 ? -10.599 -15.946 -10.142 1.00 60.81 211 GLU A N 1
ATOM 1705 C CA . GLU A 1 211 ? -10.922 -16.655 -8.923 1.00 60.81 211 GLU A CA 1
ATOM 1706 C C . GLU A 1 211 ? -10.964 -18.144 -9.268 1.00 60.81 211 GLU A C 1
ATOM 1708 O O . GLU A 1 211 ? -11.652 -18.550 -10.200 1.00 60.81 211 GLU A O 1
ATOM 1713 N N . LYS A 1 212 ? -10.174 -18.972 -8.573 1.00 56.31 212 LYS A N 1
ATOM 1714 C CA . LYS A 1 212 ? -10.220 -20.422 -8.795 1.00 56.31 212 LYS A CA 1
ATOM 1715 C C . LYS A 1 212 ? -11.656 -20.899 -8.594 1.00 56.31 212 LYS A C 1
ATOM 1717 O O . LYS A 1 212 ? -12.148 -20.830 -7.469 1.00 56.31 212 LYS A O 1
ATOM 1722 N N . GLU A 1 213 ? -12.281 -21.394 -9.658 1.00 40.91 213 GLU A N 1
ATOM 1723 C CA . GLU A 1 213 ? -13.556 -22.096 -9.583 1.00 40.91 213 GLU A CA 1
ATOM 1724 C C . GLU A 1 213 ? -13.409 -23.261 -8.604 1.00 40.91 213 GLU A C 1
ATOM 1726 O O . GLU A 1 213 ? -12.678 -24.227 -8.831 1.00 40.91 213 GLU A O 1
ATOM 1731 N N . THR A 1 214 ? -14.080 -23.153 -7.466 1.00 41.62 214 THR A N 1
ATOM 1732 C CA . THR A 1 214 ? -14.357 -24.296 -6.608 1.00 41.62 214 THR A CA 1
ATOM 1733 C C . THR A 1 214 ? -15.810 -24.656 -6.820 1.00 41.62 214 THR A C 1
ATOM 1735 O O . THR A 1 214 ? -16.657 -23.997 -6.240 1.00 41.62 214 THR A O 1
ATOM 1738 N N . ILE A 1 215 ? -16.041 -25.672 -7.660 1.00 43.66 215 ILE A N 1
ATOM 1739 C CA . ILE A 1 215 ? -17.261 -26.482 -7.834 1.00 43.66 215 ILE A CA 1
ATOM 1740 C C . ILE A 1 215 ? -18.513 -25.828 -7.229 1.00 43.66 215 ILE A C 1
ATOM 1742 O O . ILE A 1 215 ? -18.752 -25.903 -6.018 1.00 43.66 215 ILE A O 1
ATOM 1746 N N . THR A 1 216 ? -19.281 -25.210 -8.120 1.00 43.03 216 THR A N 1
ATOM 1747 C CA . THR A 1 216 ? -20.619 -24.648 -7.933 1.00 43.03 216 THR A CA 1
ATOM 1748 C C . THR A 1 216 ? -21.624 -25.748 -7.608 1.00 43.03 216 THR A C 1
ATOM 1750 O O . THR A 1 216 ? -22.279 -26.276 -8.497 1.00 43.03 216 THR A O 1
ATOM 1753 N N . GLU A 1 217 ? -21.737 -26.083 -6.330 1.00 47.62 217 GLU A N 1
ATOM 1754 C CA . GLU A 1 217 ? -22.926 -26.707 -5.745 1.00 47.62 217 GLU A CA 1
ATOM 1755 C C . GLU A 1 217 ? -23.081 -26.161 -4.320 1.00 47.62 217 GLU A C 1
ATOM 1757 O O . GLU A 1 217 ? -22.725 -26.803 -3.330 1.00 47.62 217 GLU A O 1
ATOM 1762 N N . SER A 1 218 ? -23.565 -24.930 -4.194 1.00 55.16 218 SER A N 1
ATOM 1763 C CA . SER A 1 218 ? -24.248 -24.524 -2.969 1.00 55.16 218 SER A CA 1
ATOM 1764 C C . SER A 1 218 ? -25.441 -23.658 -3.315 1.00 55.16 218 SER A C 1
ATOM 1766 O O . SER A 1 218 ? -25.301 -22.626 -3.968 1.00 55.16 218 SER A O 1
ATOM 1768 N N . ASP A 1 219 ? -26.613 -24.088 -2.849 1.00 68.62 219 ASP A N 1
ATOM 1769 C CA . ASP A 1 219 ? -27.751 -23.200 -2.659 1.00 68.62 219 ASP A CA 1
ATOM 1770 C C . ASP A 1 219 ? -27.279 -21.954 -1.901 1.00 68.62 219 ASP A C 1
ATOM 1772 O O . ASP A 1 219 ? -26.443 -22.041 -0.992 1.00 68.62 219 ASP A O 1
ATOM 1776 N N . SER A 1 220 ? -27.795 -20.788 -2.285 1.00 78.25 220 SER A N 1
ATOM 1777 C CA . SER A 1 220 ? -27.489 -19.542 -1.588 1.00 78.25 220 SER A CA 1
ATOM 1778 C C . SER A 1 220 ? -27.785 -19.694 -0.095 1.00 78.25 220 SER A C 1
ATOM 1780 O O . SER A 1 220 ? -28.878 -20.130 0.273 1.00 78.25 220 SER A O 1
ATOM 1782 N N . PHE A 1 221 ? -26.847 -19.310 0.763 1.00 83.19 221 PHE A N 1
ATOM 1783 C CA . PHE A 1 221 ? -26.996 -19.390 2.214 1.00 83.19 221 PHE A CA 1
ATOM 1784 C C . PHE A 1 221 ? -26.828 -18.009 2.846 1.00 83.19 221 PHE A C 1
ATOM 1786 O O . PHE A 1 221 ? -26.169 -17.134 2.288 1.00 83.19 221 PHE A O 1
ATOM 1793 N N . LEU A 1 222 ? -27.421 -17.808 4.022 1.00 83.50 222 LEU A N 1
ATOM 1794 C CA . LEU A 1 222 ? -27.106 -16.654 4.861 1.00 83.50 222 LEU A CA 1
ATOM 1795 C C . LEU A 1 222 ? -25.839 -16.962 5.649 1.00 83.50 222 LEU A C 1
ATOM 1797 O O . LEU A 1 222 ? -25.776 -17.963 6.367 1.00 83.50 222 LEU A O 1
ATOM 1801 N N . ASP A 1 223 ? -24.829 -16.120 5.493 1.00 83.06 223 ASP A N 1
ATOM 1802 C CA . ASP A 1 223 ? -23.583 -16.266 6.220 1.00 83.06 223 ASP A CA 1
ATOM 1803 C C . ASP A 1 223 ? -23.700 -15.793 7.679 1.00 83.06 223 ASP A C 1
ATOM 1805 O O . ASP A 1 223 ? -24.713 -15.239 8.110 1.00 83.06 223 ASP A O 1
ATOM 1809 N N . TYR A 1 224 ? -22.644 -16.005 8.464 1.00 77.88 224 TYR A N 1
ATOM 1810 C CA . TYR A 1 224 ? -22.600 -15.645 9.885 1.00 77.88 224 TYR A CA 1
ATOM 1811 C C . TYR A 1 224 ? -22.752 -14.132 10.153 1.00 77.88 224 TYR A C 1
ATOM 1813 O O . TYR A 1 224 ? -23.001 -13.724 11.287 1.00 77.88 224 TYR A O 1
ATOM 1821 N N . PHE A 1 225 ? -22.611 -13.293 9.124 1.00 78.88 225 PHE A N 1
ATOM 1822 C CA . PHE A 1 225 ? -22.823 -11.848 9.188 1.00 78.88 225 PHE A CA 1
ATOM 1823 C C . PHE A 1 225 ? -24.215 -11.429 8.690 1.00 78.88 225 PHE A C 1
ATOM 1825 O O . PHE A 1 225 ? -24.534 -10.242 8.723 1.00 78.88 225 PHE A O 1
ATOM 1832 N N . GLY A 1 226 ? -25.051 -12.385 8.268 1.00 80.81 226 GLY A N 1
ATOM 1833 C CA . GLY A 1 226 ? -26.394 -12.155 7.740 1.00 80.81 226 GLY A CA 1
ATOM 1834 C C . GLY A 1 226 ? -26.434 -11.801 6.252 1.00 80.81 226 GLY A C 1
ATOM 1835 O O . GLY A 1 226 ? -27.492 -11.408 5.763 1.00 80.81 226 GLY A O 1
ATOM 1836 N N . ASN A 1 227 ? -25.320 -11.933 5.526 1.00 84.50 227 ASN A N 1
ATOM 1837 C CA . ASN A 1 227 ? -25.264 -11.657 4.091 1.00 84.50 227 ASN A CA 1
ATOM 1838 C C . ASN A 1 227 ? -25.616 -12.909 3.291 1.00 84.50 227 ASN A C 1
ATOM 1840 O O . ASN A 1 227 ? -25.196 -14.016 3.631 1.00 84.50 227 ASN A O 1
ATOM 1844 N N . LEU A 1 228 ? -26.346 -12.733 2.190 1.00 86.06 228 LEU A N 1
ATOM 1845 C CA . LEU A 1 228 ? -26.579 -13.818 1.245 1.00 86.06 228 LEU A CA 1
ATOM 1846 C C . LEU A 1 228 ? -25.272 -14.131 0.508 1.00 86.06 228 LEU A C 1
ATOM 1848 O O . LEU A 1 228 ? -24.647 -13.236 -0.057 1.00 86.06 228 LEU A O 1
ATOM 1852 N N . SER A 1 229 ? -24.862 -15.394 0.506 1.00 84.38 229 SER A N 1
ATOM 1853 C CA . SER A 1 229 ? -23.646 -15.844 -0.160 1.00 84.38 229 SER A CA 1
ATOM 1854 C C . SER A 1 229 ? -23.913 -17.082 -1.004 1.00 84.38 229 SER A C 1
ATOM 1856 O O . SER A 1 229 ? -24.666 -17.970 -0.609 1.00 84.38 229 SER A O 1
ATOM 1858 N N . SER A 1 230 ? -23.279 -17.142 -2.174 1.00 82.00 230 SER A N 1
ATOM 1859 C CA . SER A 1 230 ? -23.253 -18.338 -3.017 1.00 82.00 230 SER A CA 1
ATOM 1860 C C . SER A 1 230 ? -22.151 -19.312 -2.610 1.00 82.00 230 SER A C 1
ATOM 1862 O O . SER A 1 230 ? -22.232 -20.484 -2.958 1.00 82.00 230 SER A O 1
ATOM 1864 N N . ASP A 1 231 ? -21.128 -18.846 -1.877 1.00 75.44 231 ASP A N 1
ATOM 1865 C CA . ASP A 1 231 ? -19.882 -19.583 -1.670 1.00 75.44 231 ASP A CA 1
ATOM 1866 C C . ASP A 1 231 ? -19.234 -19.315 -0.307 1.00 75.44 231 ASP A C 1
ATOM 1868 O O . ASP A 1 231 ? -19.006 -18.175 0.111 1.00 75.44 231 ASP A O 1
ATOM 1872 N N . TYR A 1 232 ? -18.815 -20.394 0.353 1.00 74.50 232 TYR A N 1
ATOM 1873 C CA . TYR A 1 232 ? -17.977 -20.307 1.546 1.00 74.50 232 TYR A CA 1
ATOM 1874 C C . TYR A 1 232 ? -16.570 -19.816 1.209 1.00 74.50 232 TYR A C 1
ATOM 1876 O O . TYR A 1 232 ? -15.983 -20.171 0.181 1.00 74.50 232 TYR A O 1
ATOM 1884 N N . ALA A 1 233 ? -15.976 -19.068 2.136 1.00 70.38 233 ALA A N 1
ATOM 1885 C CA . ALA A 1 233 ? -14.560 -18.753 2.063 1.00 70.38 233 ALA A CA 1
ATOM 1886 C C . ALA A 1 233 ? -13.693 -20.030 1.974 1.00 70.38 233 ALA A C 1
ATOM 1888 O O . ALA A 1 233 ? -14.000 -21.071 2.547 1.00 70.38 233 ALA A O 1
ATOM 1889 N N . SER A 1 234 ? -12.574 -19.962 1.255 1.00 63.66 234 SER A N 1
ATOM 1890 C CA . SER A 1 234 ? -11.625 -21.086 1.127 1.00 63.66 234 SER A CA 1
ATOM 1891 C C . SER A 1 234 ? -10.167 -20.673 1.352 1.00 63.66 234 SER A C 1
ATOM 1893 O O . SER A 1 234 ? -9.261 -21.514 1.402 1.00 63.66 234 SER A O 1
ATOM 1895 N N . THR A 1 235 ? -9.929 -19.374 1.541 1.00 62.81 235 THR A N 1
ATOM 1896 C CA . THR A 1 235 ? -8.612 -18.766 1.732 1.00 62.81 235 THR A CA 1
ATOM 1897 C C . THR A 1 235 ? -8.576 -17.930 3.010 1.00 62.81 235 THR A C 1
ATOM 1899 O O . THR A 1 235 ? -9.602 -17.380 3.393 1.00 62.81 235 THR A O 1
ATOM 1902 N N . PRO A 1 236 ? -7.408 -17.773 3.659 1.00 63.66 236 PRO A N 1
ATOM 1903 C CA . PRO A 1 236 ? -7.234 -16.802 4.739 1.00 63.66 236 PRO A CA 1
ATOM 1904 C C . PRO A 1 236 ? -7.534 -15.368 4.292 1.00 63.66 236 PRO A C 1
ATOM 1906 O O . PRO A 1 236 ? -7.462 -15.070 3.100 1.00 63.66 236 PRO A O 1
ATOM 1909 N N . THR A 1 237 ? -7.786 -14.469 5.249 1.00 65.62 237 THR A N 1
ATOM 1910 C CA . THR A 1 237 ? -7.811 -13.026 4.957 1.00 65.62 237 THR A CA 1
ATOM 1911 C C . THR A 1 237 ? -6.442 -12.576 4.417 1.00 65.62 237 THR A C 1
ATOM 1913 O O . THR A 1 237 ? -5.403 -13.197 4.680 1.00 65.62 237 THR A O 1
ATOM 1916 N N . THR A 1 238 ? -6.426 -11.482 3.659 1.00 59.91 238 THR A N 1
ATOM 1917 C CA . THR A 1 238 ? -5.226 -10.969 2.979 1.00 59.91 238 THR A CA 1
ATOM 1918 C C . THR A 1 238 ? -4.161 -10.436 3.936 1.00 59.91 238 THR A C 1
ATOM 1920 O O . THR A 1 238 ? -2.967 -10.566 3.660 1.00 59.91 238 THR A O 1
ATOM 1923 N N . THR A 1 239 ? -4.558 -9.858 5.074 1.00 59.38 239 THR A N 1
ATOM 1924 C CA . THR A 1 239 ? -3.638 -9.094 5.935 1.00 59.38 239 THR A CA 1
ATOM 1925 C C . THR A 1 239 ? -3.501 -9.603 7.360 1.00 59.38 239 THR A C 1
ATOM 1927 O O . THR A 1 239 ? -2.543 -9.205 8.029 1.00 59.38 239 THR A O 1
ATOM 1930 N N . THR A 1 240 ? -4.415 -10.445 7.854 1.00 57.72 240 THR A N 1
ATOM 1931 C CA . THR A 1 240 ? -4.436 -10.809 9.279 1.00 57.72 240 THR A CA 1
ATOM 1932 C C . THR A 1 240 ? -4.983 -12.213 9.515 1.00 57.72 240 THR A C 1
ATOM 1934 O O . THR A 1 240 ? -6.171 -12.480 9.375 1.00 57.72 240 THR A O 1
ATOM 1937 N N . LYS A 1 241 ? -4.131 -13.135 9.965 1.00 55.31 241 LYS A N 1
ATOM 1938 C CA . LYS A 1 241 ? -4.606 -14.441 10.431 1.00 55.31 241 LYS A CA 1
ATOM 1939 C C . LYS A 1 241 ? -5.255 -14.267 11.804 1.00 55.31 241 LYS A C 1
ATOM 1941 O O . LYS A 1 241 ? -4.542 -14.183 12.798 1.00 55.31 241 LYS A O 1
ATOM 1946 N N . PHE A 1 242 ? -6.580 -14.181 11.850 1.00 53.78 242 PHE A N 1
ATOM 1947 C CA . PHE A 1 242 ? -7.320 -14.167 13.109 1.00 53.78 242 PHE A CA 1
ATOM 1948 C C . PHE A 1 242 ? -7.457 -15.600 13.627 1.00 53.78 242 PHE A C 1
ATOM 1950 O O . PHE A 1 242 ? -7.991 -16.464 12.934 1.00 53.78 242 PHE A O 1
ATOM 1957 N N . LEU A 1 243 ? -6.957 -15.843 14.835 1.00 43.53 243 LEU A N 1
ATOM 1958 C CA . LEU A 1 243 ? -7.283 -17.019 15.632 1.00 43.53 243 LEU A CA 1
ATOM 1959 C C . LEU A 1 243 ? -7.870 -16.481 16.938 1.00 43.53 243 LEU A C 1
ATOM 1961 O O . LEU A 1 243 ? -7.137 -15.932 17.754 1.00 43.53 243 LEU A O 1
ATOM 1965 N N . SER A 1 244 ? -9.191 -16.544 17.089 1.00 40.25 244 SER A N 1
ATOM 1966 C CA . SER A 1 244 ? -9.868 -16.157 18.328 1.00 40.25 244 SER A CA 1
ATOM 1967 C C . SER A 1 244 ? -10.246 -17.437 19.064 1.00 40.25 244 SER A C 1
ATOM 1969 O O . SER A 1 244 ? -10.990 -18.241 18.521 1.00 40.25 244 SER A O 1
ATOM 1971 N N . TYR A 1 245 ? -9.704 -17.666 20.260 1.00 36.94 245 TYR A N 1
ATOM 1972 C CA . TYR A 1 245 ? -10.051 -18.852 21.056 1.00 36.94 245 TYR A CA 1
ATOM 1973 C C . TYR A 1 245 ? -11.405 -18.705 21.777 1.00 36.94 245 TYR A C 1
ATOM 1975 O O . TYR A 1 245 ? -12.042 -19.714 22.062 1.00 36.94 245 TYR A O 1
ATOM 1983 N N . ASP A 1 246 ? -11.874 -17.469 21.984 1.00 35.41 246 ASP A N 1
ATOM 1984 C CA . ASP A 1 246 ? -13.109 -17.147 22.724 1.00 35.41 246 ASP A CA 1
ATOM 1985 C C . ASP A 1 246 ? -14.337 -16.927 21.827 1.00 35.41 246 ASP A C 1
ATOM 1987 O O . ASP A 1 246 ? -15.424 -16.585 22.293 1.00 35.41 246 ASP A O 1
ATOM 1991 N N . ASP A 1 247 ? -14.181 -17.092 20.517 1.00 45.22 247 ASP A N 1
ATOM 1992 C CA . ASP A 1 247 ? -15.266 -16.938 19.561 1.00 45.22 247 ASP A CA 1
ATOM 1993 C C . ASP A 1 247 ? -15.750 -18.327 19.137 1.00 45.22 247 ASP A C 1
ATOM 1995 O O . ASP A 1 247 ? -14.980 -19.113 18.582 1.00 45.22 247 ASP A O 1
ATOM 1999 N N . LYS A 1 248 ? -17.030 -18.633 19.397 1.00 39.25 248 LYS A N 1
ATOM 2000 C CA . LYS A 1 248 ? -17.664 -19.909 19.013 1.00 39.25 248 LYS A CA 1
ATOM 2001 C C . LYS A 1 248 ? -17.541 -20.197 17.516 1.00 39.25 248 LYS A C 1
ATOM 2003 O O . LYS A 1 248 ? -17.601 -21.358 17.128 1.00 39.25 248 LYS A O 1
ATOM 2008 N N . ALA A 1 249 ? -17.332 -19.170 16.690 1.00 42.62 249 ALA A N 1
ATOM 2009 C CA . ALA A 1 249 ? -17.060 -19.342 15.273 1.00 42.62 249 ALA A CA 1
ATOM 2010 C C . ALA A 1 249 ? -15.704 -20.061 15.036 1.00 42.62 249 ALA A C 1
ATOM 2012 O O . ALA A 1 249 ? -15.566 -20.857 14.115 1.00 42.62 249 ALA A O 1
ATOM 2013 N N . PHE A 1 250 ? -14.699 -19.869 15.894 1.00 46.59 250 PHE A N 1
ATOM 2014 C CA . PHE A 1 250 ? -13.303 -20.254 15.637 1.00 46.59 250 PHE A CA 1
ATOM 2015 C C . PHE A 1 250 ? -12.819 -21.516 16.377 1.00 46.59 250 PHE A C 1
ATOM 2017 O O . PHE A 1 250 ? -11.641 -21.872 16.280 1.00 46.59 250 PHE A O 1
ATOM 2024 N N . THR A 1 251 ? -13.696 -22.235 17.080 1.00 38.06 251 THR A N 1
ATOM 2025 C CA . THR A 1 251 ? -13.334 -23.477 17.781 1.00 38.06 251 THR A CA 1
ATOM 2026 C C . THR A 1 251 ? -13.440 -24.686 16.847 1.00 38.06 251 THR A C 1
ATOM 2028 O O . THR A 1 251 ? -14.491 -25.317 16.798 1.00 38.06 251 THR A O 1
ATOM 2031 N N . ILE A 1 252 ? -12.401 -25.042 16.068 1.00 44.47 252 ILE A N 1
ATOM 2032 C CA . ILE A 1 252 ? -12.508 -26.249 15.220 1.00 44.47 252 ILE A CA 1
ATOM 2033 C C . ILE A 1 252 ? -11.215 -27.054 15.026 1.00 44.47 252 ILE A C 1
ATOM 2035 O O . ILE A 1 252 ? -10.174 -26.561 14.593 1.00 44.47 252 ILE A O 1
ATOM 2039 N N . ASN A 1 253 ? -11.370 -28.359 15.250 1.00 40.00 253 ASN A N 1
ATOM 2040 C CA . ASN A 1 253 ? -10.502 -29.461 14.859 1.00 40.00 253 ASN A CA 1
ATOM 2041 C C . ASN A 1 253 ? -10.817 -29.866 13.395 1.00 40.00 253 ASN A C 1
ATOM 2043 O O . ASN A 1 253 ? -11.731 -30.653 13.162 1.00 40.00 253 ASN A O 1
ATOM 2047 N N . CYS A 1 254 ? -10.123 -29.303 12.393 1.00 42.22 254 CYS A N 1
ATOM 2048 C CA . CYS A 1 254 ? -10.371 -29.591 10.966 1.00 42.22 254 CYS A CA 1
ATOM 2049 C C . CYS A 1 254 ? -9.093 -29.960 10.197 1.00 42.22 254 CYS A C 1
ATOM 2051 O O . CYS A 1 254 ? -8.072 -29.284 10.304 1.00 42.22 254 CYS A O 1
ATOM 2053 N N . LYS A 1 255 ? -9.180 -31.002 9.355 1.00 45.62 255 LYS A N 1
ATOM 2054 C CA . LYS A 1 255 ? -8.081 -31.499 8.502 1.00 45.62 255 LYS A CA 1
ATOM 2055 C C . LYS A 1 255 ? -7.968 -30.779 7.141 1.00 45.62 255 LYS A C 1
ATOM 2057 O O . LYS A 1 255 ? -6.934 -30.913 6.490 1.00 45.62 255 LYS A O 1
ATOM 2062 N N . GLN A 1 256 ? -8.978 -30.011 6.702 1.00 54.09 256 GLN A N 1
ATOM 2063 C CA . GLN A 1 256 ? -8.989 -29.299 5.407 1.00 54.09 256 GLN A CA 1
ATOM 2064 C C . GLN A 1 256 ? -9.463 -27.833 5.529 1.00 54.09 256 GLN A C 1
ATOM 2066 O O . GLN A 1 256 ? -10.285 -27.497 6.378 1.00 54.09 256 GLN A O 1
ATOM 2071 N N . LYS A 1 257 ? -8.936 -26.937 4.671 1.00 60.19 257 LYS A N 1
ATOM 2072 C CA . LYS A 1 257 ? -9.147 -25.472 4.757 1.00 60.19 257 LYS A CA 1
ATOM 2073 C C . LYS A 1 257 ? -10.575 -25.008 4.440 1.00 60.19 257 LYS A C 1
ATOM 2075 O O . LYS A 1 257 ? -11.031 -24.072 5.081 1.00 60.19 257 LYS A O 1
ATOM 2080 N N . ARG A 1 258 ? -11.266 -25.618 3.465 1.00 61.88 258 ARG A N 1
ATOM 2081 C CA . ARG A 1 258 ? -12.654 -25.247 3.113 1.00 61.88 258 ARG A CA 1
ATOM 2082 C C . ARG A 1 258 ? -13.617 -25.623 4.239 1.00 61.88 258 ARG A C 1
ATOM 2084 O O . ARG A 1 258 ? -14.455 -24.813 4.603 1.00 61.88 258 ARG A O 1
ATOM 2091 N N . ASP A 1 259 ? -13.429 -26.795 4.841 1.00 60.12 259 ASP A N 1
ATOM 2092 C CA . ASP A 1 259 ? -14.271 -27.289 5.938 1.00 60.12 259 ASP A CA 1
ATOM 2093 C C . ASP A 1 259 ? -14.211 -26.379 7.167 1.00 60.12 259 ASP A C 1
ATOM 2095 O O . ASP A 1 259 ? -15.222 -26.154 7.820 1.00 60.12 259 ASP A O 1
ATOM 2099 N N . PHE A 1 260 ? -13.045 -25.790 7.448 1.00 61.69 260 PHE A N 1
ATOM 2100 C CA . PHE A 1 260 ? -12.897 -24.776 8.493 1.00 61.69 260 PHE A CA 1
ATOM 2101 C C . PHE A 1 260 ? -13.830 -23.574 8.267 1.00 61.69 260 PHE A C 1
ATOM 2103 O O . PHE A 1 260 ? -14.568 -23.188 9.168 1.00 61.69 260 PHE A O 1
ATOM 2110 N N . TYR A 1 261 ? -13.846 -23.013 7.055 1.00 60.56 261 TYR A N 1
ATOM 2111 C CA . TYR A 1 261 ? -14.670 -21.845 6.724 1.00 60.56 261 TYR A CA 1
ATOM 2112 C C . TYR A 1 261 ? -16.150 -22.169 6.494 1.00 60.56 261 TYR A C 1
ATOM 2114 O O . TYR A 1 261 ? -17.010 -21.346 6.800 1.00 60.56 261 TYR A O 1
ATOM 2122 N N . LYS A 1 262 ? -16.453 -23.376 6.007 1.00 64.81 262 LYS A N 1
ATOM 2123 C CA . LYS A 1 262 ? -17.823 -23.890 5.929 1.00 64.81 262 LYS A CA 1
ATOM 2124 C C . LYS A 1 262 ? -18.435 -24.023 7.324 1.00 64.81 262 LYS A C 1
ATOM 2126 O O . LYS A 1 262 ? -19.549 -23.566 7.539 1.00 64.81 262 LYS A O 1
ATOM 2131 N N . ASN A 1 263 ? -17.681 -24.562 8.281 1.00 63.69 263 ASN A N 1
ATOM 2132 C CA . ASN A 1 263 ? -18.104 -24.666 9.680 1.00 63.69 263 ASN A CA 1
ATOM 2133 C C . ASN A 1 263 ? -18.205 -23.299 10.377 1.00 63.69 263 ASN A C 1
ATOM 2135 O O . ASN A 1 263 ? -19.059 -23.119 11.237 1.00 63.69 263 ASN A O 1
ATOM 2139 N N . LEU A 1 264 ? -17.370 -22.330 9.984 1.00 65.06 264 LEU A N 1
ATOM 2140 C CA . LEU A 1 264 ? -17.500 -20.926 10.393 1.00 65.06 264 LEU A CA 1
ATOM 2141 C C . LEU A 1 264 ? -18.770 -20.256 9.836 1.00 65.06 264 LEU A C 1
ATOM 2143 O O . LEU A 1 264 ? -19.180 -19.221 10.352 1.00 65.06 264 LEU A O 1
ATOM 2147 N N . GLY A 1 265 ? -19.357 -20.794 8.762 1.00 72.00 265 GLY A N 1
ATOM 2148 C CA . GLY A 1 265 ? -20.516 -20.202 8.098 1.00 72.00 265 GLY A CA 1
ATOM 2149 C C . GLY A 1 265 ? -20.224 -18.863 7.417 1.00 72.00 265 GLY A C 1
ATOM 2150 O O . GLY A 1 265 ? -21.146 -18.082 7.226 1.00 72.00 265 GLY A O 1
ATOM 2151 N N . ILE A 1 266 ? -18.966 -18.550 7.086 1.00 75.44 266 ILE A N 1
ATOM 2152 C CA . ILE A 1 266 ? -18.582 -17.235 6.544 1.00 75.44 266 ILE A CA 1
ATOM 2153 C C . ILE A 1 266 ? -18.551 -17.264 5.011 1.00 75.44 266 ILE A C 1
ATOM 2155 O O . ILE A 1 266 ? -17.817 -18.053 4.404 1.00 75.44 266 ILE A O 1
ATOM 2159 N N . GLY A 1 267 ? -19.304 -16.347 4.398 1.00 78.38 267 GLY A N 1
ATOM 2160 C CA . GLY A 1 267 ? -19.308 -16.109 2.962 1.00 78.38 267 GLY A CA 1
ATOM 2161 C C . GLY A 1 267 ? -18.003 -15.480 2.483 1.00 78.38 267 GLY A C 1
ATOM 2162 O O . GLY A 1 267 ? -17.329 -14.733 3.202 1.00 78.38 267 GLY A O 1
ATOM 2163 N N . LYS A 1 268 ? -17.626 -15.782 1.241 1.00 77.38 268 LYS A N 1
ATOM 2164 C CA . LYS A 1 268 ? -16.375 -15.304 0.636 1.00 77.38 268 LYS A CA 1
ATOM 2165 C C . LYS A 1 268 ? -16.251 -13.776 0.630 1.00 77.38 268 LYS A C 1
ATOM 2167 O O . LYS A 1 268 ? -15.186 -13.260 0.965 1.00 77.38 268 LYS A O 1
ATOM 2172 N N . GLU A 1 269 ? -17.313 -13.061 0.266 1.00 81.00 269 GLU A N 1
ATOM 2173 C CA . GLU A 1 269 ? -17.316 -11.593 0.192 1.00 81.00 269 GLU A CA 1
ATOM 2174 C C . GLU A 1 269 ? -17.161 -10.954 1.573 1.00 81.00 269 GLU A C 1
ATOM 2176 O O . GLU A 1 269 ? -16.316 -10.077 1.764 1.00 81.00 269 GLU A O 1
ATOM 2181 N N . SER A 1 270 ? -17.891 -11.461 2.568 1.00 83.19 270 SER A N 1
ATOM 2182 C CA . SER A 1 270 ? -17.784 -10.994 3.950 1.00 83.19 270 SER A CA 1
ATOM 2183 C C . SER A 1 270 ? -16.379 -11.184 4.505 1.00 83.19 270 SER A C 1
ATOM 2185 O O . SER A 1 270 ? -15.846 -10.278 5.143 1.00 83.19 270 SER A O 1
ATOM 2187 N N . LEU A 1 271 ? -15.720 -12.310 4.198 1.00 79.12 271 LEU A N 1
ATOM 2188 C CA . LEU A 1 271 ? -14.335 -12.541 4.612 1.00 79.12 271 LEU A CA 1
ATOM 2189 C C . LEU A 1 271 ? -13.379 -11.458 4.075 1.00 79.12 271 LEU A C 1
ATOM 2191 O O . LEU A 1 271 ? -12.448 -11.063 4.780 1.00 79.12 271 LEU A O 1
ATOM 2195 N N . GLN A 1 272 ? -13.602 -10.944 2.859 1.00 77.94 272 GLN A N 1
ATOM 2196 C CA . GLN A 1 272 ? -12.767 -9.884 2.276 1.00 77.94 272 GLN A CA 1
ATOM 2197 C C . GLN A 1 272 ? -12.909 -8.541 3.005 1.00 77.94 272 GLN A C 1
ATOM 2199 O O . GLN A 1 272 ? -12.004 -7.712 2.925 1.00 77.94 272 GLN A O 1
ATOM 2204 N N . LYS A 1 273 ? -14.002 -8.337 3.748 1.00 83.38 273 LYS A N 1
ATOM 2205 C CA . LYS A 1 273 ? -14.237 -7.153 4.586 1.00 83.38 273 LYS A CA 1
ATOM 2206 C C . LYS A 1 273 ? -13.622 -7.281 5.986 1.00 83.38 273 LYS A C 1
ATOM 2208 O O . LYS A 1 273 ? -13.574 -6.310 6.735 1.00 83.38 273 LYS A O 1
ATOM 2213 N N . ILE A 1 274 ? -13.076 -8.442 6.347 1.00 80.38 274 ILE A N 1
ATOM 2214 C CA . ILE A 1 274 ? -12.418 -8.650 7.643 1.00 80.38 274 ILE A CA 1
ATOM 2215 C C . ILE A 1 274 ? -10.935 -8.282 7.536 1.00 80.38 274 ILE A C 1
ATOM 2217 O O . ILE A 1 274 ? -10.064 -9.130 7.320 1.00 80.38 274 ILE A O 1
ATOM 2221 N N . PHE A 1 275 ? -10.637 -6.995 7.711 1.00 79.88 275 PHE A N 1
ATOM 2222 C CA . PHE A 1 275 ? -9.271 -6.478 7.731 1.00 79.88 275 PHE A CA 1
ATOM 2223 C C . PHE A 1 275 ? -9.081 -5.318 8.705 1.00 79.88 275 PHE A C 1
ATOM 2225 O O . PHE A 1 275 ? -10.038 -4.713 9.171 1.00 79.88 275 PHE A O 1
ATOM 2232 N N . ARG A 1 276 ? -7.826 -4.994 9.035 1.00 84.06 276 ARG A N 1
ATOM 2233 C CA . ARG A 1 276 ? -7.526 -3.806 9.845 1.00 84.06 276 ARG A CA 1
ATOM 2234 C C . ARG A 1 276 ? -7.495 -2.563 8.948 1.00 84.06 276 ARG A C 1
ATOM 2236 O O . ARG A 1 276 ? -6.666 -2.558 8.036 1.00 84.06 276 ARG A O 1
ATOM 2243 N N . PRO A 1 277 ? -8.301 -1.519 9.216 1.00 85.62 277 PRO A N 1
ATOM 2244 C CA . PRO A 1 277 ? -8.296 -0.287 8.427 1.00 85.62 277 PRO A CA 1
ATOM 2245 C C . PRO A 1 277 ? -6.948 0.433 8.576 1.00 85.62 277 PRO A C 1
ATOM 2247 O O . PRO A 1 277 ? -6.615 0.991 9.629 1.00 85.62 277 PRO A O 1
ATOM 2250 N N . LYS A 1 278 ? -6.113 0.361 7.535 1.00 83.12 278 LYS A N 1
ATOM 2251 C CA . LYS A 1 278 ? -4.719 0.833 7.562 1.00 83.12 278 LYS A CA 1
ATOM 2252 C C . LYS A 1 278 ? -4.622 2.352 7.644 1.00 83.12 278 LYS A C 1
ATOM 2254 O O . LYS A 1 278 ? -3.705 2.866 8.273 1.00 83.12 278 LYS A O 1
ATOM 2259 N N . GLU A 1 279 ? -5.586 3.049 7.072 1.00 81.69 279 GLU A N 1
ATOM 2260 C CA . GLU A 1 279 ? -5.769 4.496 7.124 1.00 81.69 279 GLU A CA 1
ATOM 2261 C C . GLU A 1 279 ? -6.125 5.016 8.527 1.00 81.69 279 GLU A C 1
ATOM 2263 O O . GLU A 1 279 ? -5.864 6.175 8.833 1.00 81.69 279 GLU A O 1
ATOM 2268 N N . LYS A 1 280 ? -6.644 4.150 9.408 1.00 87.44 280 LYS A N 1
ATOM 2269 C CA . LYS A 1 280 ? -6.939 4.452 10.821 1.00 87.44 280 LYS A CA 1
ATOM 2270 C C . LYS A 1 280 ? -5.876 3.923 11.789 1.00 87.44 280 LYS A C 1
ATOM 2272 O O . LYS A 1 280 ? -6.102 3.862 12.998 1.00 87.44 280 LYS A O 1
ATOM 2277 N N . THR A 1 281 ? -4.741 3.463 11.257 1.00 87.56 281 THR A N 1
ATOM 2278 C CA . THR A 1 281 ? -3.685 2.795 12.022 1.00 87.56 281 THR A CA 1
ATOM 2279 C C . THR A 1 281 ? -2.425 3.655 12.096 1.00 87.56 281 THR A C 1
ATOM 2281 O O . THR A 1 281 ? -1.885 4.078 11.076 1.00 87.56 281 THR A O 1
ATOM 2284 N N . PHE A 1 282 ? -1.903 3.858 13.305 1.00 86.31 282 PHE A N 1
ATOM 2285 C CA . PHE A 1 282 ? -0.683 4.619 13.569 1.00 86.31 282 PHE A CA 1
ATOM 2286 C C . PHE A 1 282 ? 0.412 3.720 14.137 1.00 86.31 282 PHE A C 1
ATOM 2288 O O . PHE A 1 282 ? 0.140 2.802 14.907 1.00 86.31 282 PHE A O 1
ATOM 2295 N N . ASN A 1 283 ? 1.670 3.999 13.784 1.00 81.56 283 ASN A N 1
ATOM 2296 C CA . ASN A 1 283 ? 2.805 3.397 14.476 1.00 81.56 283 ASN A CA 1
ATOM 2297 C C . ASN A 1 283 ? 3.169 4.272 15.679 1.00 81.56 283 ASN A C 1
ATOM 2299 O O . ASN A 1 283 ? 3.594 5.412 15.491 1.00 81.56 283 ASN A O 1
ATOM 2303 N N . ILE A 1 284 ? 2.990 3.743 16.887 1.00 80.50 284 ILE A N 1
ATOM 2304 C CA . ILE A 1 284 ? 3.321 4.424 18.142 1.00 80.50 284 ILE A CA 1
ATOM 2305 C C . ILE A 1 284 ? 4.225 3.488 18.930 1.00 80.50 284 ILE A C 1
ATOM 2307 O O . ILE A 1 284 ? 3.829 2.369 19.267 1.00 80.50 284 ILE A O 1
ATOM 2311 N N . SER A 1 285 ? 5.458 3.934 19.175 1.00 75.06 285 SER A N 1
ATOM 2312 C CA . SER A 1 285 ? 6.475 3.165 19.898 1.00 75.06 285 SER A CA 1
ATOM 2313 C C . SER A 1 285 ? 6.670 1.755 19.317 1.00 75.06 285 SER A C 1
ATOM 2315 O O . SER A 1 285 ? 6.690 0.778 20.047 1.00 75.06 285 SER A O 1
ATOM 2317 N N . GLY A 1 286 ? 6.758 1.613 17.988 1.00 73.75 286 GLY A N 1
ATOM 2318 C CA . GLY A 1 286 ? 7.020 0.322 17.333 1.00 73.75 286 GLY A CA 1
ATOM 2319 C C . GLY A 1 286 ? 5.828 -0.643 17.252 1.00 73.75 286 GLY A C 1
ATOM 2320 O O . GLY A 1 286 ? 5.972 -1.725 16.684 1.00 73.75 286 GLY A O 1
ATOM 2321 N N . LEU A 1 287 ? 4.654 -0.256 17.755 1.00 81.00 287 LEU A N 1
ATOM 2322 C CA . LEU A 1 287 ? 3.410 -1.026 17.667 1.00 81.00 287 LEU A CA 1
ATOM 2323 C C . LEU A 1 287 ? 2.416 -0.352 16.722 1.00 81.00 287 LEU A C 1
ATOM 2325 O O . LEU A 1 287 ? 2.410 0.871 16.584 1.00 81.00 287 LEU A O 1
ATOM 2329 N N . GLU A 1 288 ? 1.572 -1.151 16.071 1.00 86.12 288 GLU A N 1
ATOM 2330 C CA . GLU A 1 288 ? 0.492 -0.647 15.224 1.00 86.12 288 GLU A CA 1
ATOM 2331 C C . GLU A 1 288 ? -0.798 -0.517 16.036 1.00 86.12 288 GLU A C 1
ATOM 2333 O O . GLU A 1 288 ? -1.370 -1.519 16.462 1.00 86.12 288 GLU A O 1
ATOM 2338 N N . TRP A 1 289 ? -1.268 0.716 16.203 1.00 87.88 289 TRP A N 1
ATOM 2339 C CA . TRP A 1 289 ? -2.485 1.052 16.933 1.00 87.88 289 TRP A CA 1
ATOM 2340 C C . TRP A 1 289 ? -3.573 1.517 15.976 1.00 87.88 289 TRP A C 1
ATOM 2342 O O . TRP A 1 289 ? -3.375 2.495 15.260 1.00 87.88 289 TRP A O 1
ATOM 2352 N N . THR A 1 290 ? -4.716 0.840 15.967 1.00 90.94 290 THR A N 1
ATOM 2353 C CA . THR A 1 290 ? -5.891 1.218 15.176 1.00 90.94 290 THR A CA 1
ATOM 2354 C C . THR A 1 290 ? -6.935 1.851 16.087 1.00 90.94 290 THR A C 1
ATOM 2356 O O . THR A 1 290 ? -7.276 1.269 17.116 1.00 90.94 290 THR A O 1
ATOM 2359 N N . PHE A 1 291 ? -7.454 3.013 15.691 1.00 92.12 291 PHE A N 1
ATOM 2360 C CA . PHE A 1 291 ? -8.494 3.744 16.417 1.00 92.12 291 PHE A CA 1
ATOM 2361 C C . PHE A 1 291 ? -9.707 3.937 15.518 1.00 92.12 291 PHE A C 1
ATOM 2363 O O . PHE A 1 291 ? -9.572 4.498 14.432 1.00 92.12 291 PHE A O 1
ATOM 2370 N N . VAL A 1 292 ? -10.883 3.491 15.955 1.00 91.38 292 VAL A N 1
ATOM 2371 C CA . VAL A 1 292 ? -12.116 3.624 15.167 1.00 91.38 292 VAL A CA 1
ATOM 2372 C C . VAL A 1 292 ? -13.205 4.255 16.015 1.00 91.38 292 VAL A C 1
ATOM 2374 O O . VAL A 1 292 ? -13.498 3.761 17.102 1.00 91.38 292 VAL A O 1
ATOM 2377 N N . ASP A 1 293 ? -13.781 5.344 15.512 1.00 88.88 293 ASP A N 1
ATOM 2378 C CA . ASP A 1 293 ? -15.033 5.884 16.030 1.00 88.88 293 ASP A CA 1
ATOM 2379 C C . ASP A 1 293 ? -16.165 4.933 15.626 1.00 88.88 293 ASP A C 1
ATOM 2381 O O . ASP A 1 293 ? -16.347 4.646 14.443 1.00 88.88 293 ASP A O 1
ATOM 2385 N N . LEU A 1 294 ? -16.875 4.394 16.615 1.00 85.69 294 LEU A N 1
ATOM 2386 C CA . LEU A 1 294 ? -17.944 3.422 16.383 1.00 85.69 294 LEU A CA 1
ATOM 2387 C C . LEU A 1 294 ? -19.270 4.065 15.944 1.00 85.69 294 LEU A C 1
ATOM 2389 O O . LEU A 1 294 ? -20.156 3.344 15.488 1.00 85.69 294 LEU A O 1
ATOM 2393 N N . PHE A 1 295 ? -19.416 5.389 16.062 1.00 82.62 295 PHE A N 1
ATOM 2394 C CA . PHE A 1 295 ? -20.584 6.135 15.575 1.00 82.62 295 PHE A CA 1
ATOM 2395 C C . PHE A 1 295 ? -20.396 6.624 14.148 1.00 82.62 295 PHE A C 1
ATOM 2397 O O . PHE A 1 295 ? -21.335 6.589 13.354 1.00 82.62 295 PHE A O 1
ATOM 2404 N N . ASP A 1 296 ? -19.180 7.055 13.828 1.00 84.69 296 ASP A N 1
ATOM 2405 C CA . ASP A 1 296 ? -18.789 7.448 12.484 1.00 84.69 296 ASP A CA 1
ATOM 2406 C C . ASP A 1 296 ? -17.590 6.618 12.026 1.00 84.69 296 ASP A C 1
ATOM 2408 O O . ASP A 1 296 ? -16.427 7.002 12.159 1.00 84.69 296 ASP A O 1
ATOM 2412 N N . ASN A 1 297 ? -17.883 5.474 11.405 1.00 78.44 297 ASN A N 1
ATOM 2413 C CA . ASN A 1 297 ? -16.855 4.621 10.819 1.00 78.44 297 ASN A CA 1
ATOM 2414 C C . ASN A 1 297 ? -16.047 5.330 9.715 1.00 78.44 297 ASN A C 1
ATOM 2416 O O . ASN A 1 297 ? -15.014 4.799 9.321 1.00 78.44 297 ASN A O 1
ATOM 2420 N N . ASN A 1 298 ? -16.448 6.493 9.201 1.00 81.81 298 ASN A N 1
ATOM 2421 C CA . ASN A 1 298 ? -15.642 7.247 8.239 1.00 81.81 298 ASN A CA 1
ATOM 2422 C C . ASN A 1 298 ? -14.710 8.258 8.916 1.00 81.81 298 ASN A C 1
ATOM 2424 O O . ASN A 1 298 ? -13.790 8.768 8.270 1.00 81.81 298 ASN A O 1
ATOM 2428 N N . HIS A 1 299 ? -14.884 8.508 10.216 1.00 86.06 299 HIS A N 1
ATOM 2429 C CA . HIS A 1 299 ? -14.031 9.409 10.969 1.00 86.06 299 HIS A CA 1
ATOM 2430 C C . HIS A 1 299 ? -12.573 8.927 10.982 1.00 86.06 299 HIS A C 1
ATOM 2432 O O . HIS A 1 299 ? -12.264 7.758 11.248 1.00 86.06 299 HIS A O 1
ATOM 2438 N N . LYS A 1 300 ? -11.650 9.862 10.729 1.00 86.06 300 LYS A N 1
ATOM 2439 C CA . LYS A 1 300 ? -10.201 9.638 10.765 1.00 86.06 300 LYS A CA 1
ATOM 2440 C C . LYS A 1 300 ? -9.571 10.530 11.823 1.00 86.06 300 LYS A C 1
ATOM 2442 O O . LYS A 1 300 ? -9.529 11.753 11.684 1.00 86.06 300 LYS A O 1
ATOM 2447 N N . PHE A 1 301 ? -9.027 9.904 12.861 1.00 89.75 301 PHE A N 1
ATOM 2448 C CA . PHE A 1 301 ? -8.263 10.615 13.878 1.00 89.75 301 PHE A CA 1
ATOM 2449 C C . PHE A 1 301 ? -6.959 11.171 13.302 1.00 89.75 301 PHE A C 1
ATOM 2451 O O . PHE A 1 301 ? -6.346 10.589 12.406 1.00 89.75 301 PHE A O 1
ATOM 2458 N N . LYS A 1 302 ? -6.494 12.296 13.847 1.00 87.31 302 LYS A N 1
ATOM 2459 C CA . LYS A 1 302 ? -5.181 12.846 13.494 1.00 87.31 302 LYS A CA 1
ATOM 2460 C C . LYS A 1 302 ? -4.093 12.131 14.283 1.00 87.31 302 LYS A C 1
ATOM 2462 O O . LYS A 1 302 ? -4.205 11.976 15.498 1.00 87.31 302 LYS A O 1
ATOM 2467 N N . ASN A 1 303 ? -3.010 11.751 13.611 1.00 84.75 303 ASN A N 1
ATOM 2468 C CA . ASN A 1 303 ? -1.831 11.231 14.292 1.00 84.75 303 ASN A CA 1
ATOM 2469 C C . ASN A 1 303 ? -1.119 12.371 15.033 1.00 84.75 303 ASN A C 1
ATOM 2471 O O . ASN A 1 303 ? -0.666 13.334 14.417 1.00 84.75 303 ASN A O 1
ATOM 2475 N N . THR A 1 304 ? -1.002 12.248 16.351 1.00 82.94 304 THR A N 1
ATOM 2476 C CA . THR A 1 304 ? -0.342 13.243 17.207 1.00 82.94 304 THR A CA 1
ATOM 2477 C C . THR A 1 304 ? 1.183 13.233 17.080 1.00 82.94 304 THR A C 1
ATOM 2479 O O . THR A 1 304 ? 1.833 14.201 17.473 1.00 82.94 304 THR A O 1
ATOM 2482 N N . GLY A 1 305 ? 1.771 12.139 16.577 1.00 75.69 305 GLY A N 1
ATOM 2483 C CA . GLY A 1 305 ? 3.220 11.915 16.560 1.00 75.69 305 GLY A CA 1
ATOM 2484 C C . GLY A 1 305 ? 3.847 11.774 17.954 1.00 75.69 305 GLY A C 1
ATOM 2485 O O . GLY A 1 305 ? 5.070 11.812 18.079 1.00 75.69 305 GLY A O 1
ATOM 2486 N N . LYS A 1 306 ? 3.016 11.648 18.994 1.00 80.75 306 LYS A N 1
ATOM 2487 C CA . LYS A 1 306 ? 3.401 11.525 20.403 1.00 80.75 306 LYS A CA 1
ATOM 2488 C C . LYS A 1 306 ? 3.067 10.120 20.913 1.00 80.75 306 LYS A C 1
ATOM 2490 O O . LYS A 1 306 ? 2.837 9.200 20.130 1.00 80.75 306 LYS A O 1
ATOM 2495 N N . GLY A 1 307 ? 3.073 9.958 22.232 1.00 79.88 307 GLY A N 1
ATOM 2496 C CA . GLY A 1 307 ? 2.735 8.701 22.874 1.00 79.88 307 GLY A CA 1
ATOM 2497 C C . GLY A 1 307 ? 1.246 8.335 22.832 1.00 79.88 307 GLY A C 1
ATOM 2498 O O . GLY A 1 307 ? 0.380 9.167 22.560 1.00 79.88 307 GLY A O 1
ATOM 2499 N N . ILE A 1 308 ? 0.947 7.080 23.156 1.00 85.00 308 ILE A N 1
ATOM 2500 C CA . ILE A 1 308 ? -0.374 6.458 23.160 1.00 85.00 308 ILE A CA 1
ATOM 2501 C C . ILE A 1 308 ? -1.359 7.196 24.061 1.00 85.00 308 ILE A C 1
ATOM 2503 O O . ILE A 1 308 ? -2.490 7.428 23.649 1.00 85.00 308 ILE A O 1
ATOM 2507 N N . LEU A 1 309 ? -0.943 7.632 25.257 1.00 84.62 309 LEU A N 1
ATOM 2508 C CA . LEU A 1 309 ? -1.828 8.386 26.152 1.00 84.62 309 LEU A CA 1
ATOM 2509 C C . LEU A 1 309 ? -2.217 9.733 25.546 1.00 84.62 309 LEU A C 1
ATOM 2511 O O . LEU A 1 309 ? -3.378 10.123 25.625 1.00 84.62 309 LEU A O 1
ATOM 2515 N N . THR A 1 310 ? -1.273 10.415 24.892 1.00 84.88 310 THR A N 1
ATOM 2516 C CA . THR A 1 310 ? -1.576 11.648 24.161 1.00 84.88 310 THR A CA 1
ATOM 2517 C C . THR A 1 310 ? -2.504 11.379 22.983 1.00 84.88 310 THR A C 1
ATOM 2519 O O . THR A 1 310 ? -3.457 12.124 22.787 1.00 84.88 310 THR A O 1
ATOM 2522 N N . GLN A 1 311 ? -2.281 10.296 22.235 1.00 87.81 311 GLN A N 1
ATOM 2523 C CA . GLN A 1 311 ? -3.154 9.931 21.124 1.00 87.81 311 GLN A CA 1
ATOM 2524 C C . GLN A 1 311 ? -4.591 9.653 21.588 1.00 87.81 311 GLN A C 1
ATOM 2526 O O . GLN A 1 311 ? -5.528 10.201 21.012 1.00 87.81 311 GLN A O 1
ATOM 2531 N N . ILE A 1 312 ? -4.780 8.844 22.637 1.00 89.50 312 ILE A N 1
ATOM 2532 C CA . ILE A 1 312 ? -6.114 8.528 23.175 1.00 89.50 312 ILE A CA 1
ATOM 2533 C C . ILE A 1 312 ? -6.787 9.797 23.710 1.00 89.50 312 ILE A C 1
ATOM 2535 O O . ILE A 1 312 ? -7.981 9.986 23.496 1.00 89.50 312 ILE A O 1
ATOM 2539 N N . TYR A 1 313 ? -6.034 10.686 24.357 1.00 87.88 313 TYR A N 1
ATOM 2540 C CA . TYR A 1 313 ? -6.572 11.942 24.870 1.00 87.88 313 TYR A CA 1
ATOM 2541 C C . TYR A 1 313 ? -7.078 12.880 23.767 1.00 87.88 313 TYR A C 1
ATOM 2543 O O . TYR A 1 313 ? -8.187 13.403 23.861 1.00 87.88 313 TYR A O 1
ATOM 2551 N N . GLU A 1 314 ? -6.299 13.072 22.701 1.00 88.56 314 GLU A N 1
ATOM 2552 C CA . GLU A 1 314 ? -6.718 13.902 21.564 1.00 88.56 314 GLU A CA 1
ATOM 2553 C C . GLU A 1 314 ? -7.911 13.282 20.819 1.00 88.56 314 GLU A C 1
ATOM 2555 O O . GLU A 1 314 ? -8.834 13.994 20.407 1.00 88.56 314 GLU A O 1
ATOM 2560 N N . ASN A 1 315 ? -7.954 11.949 20.714 1.00 91.25 315 ASN A N 1
ATOM 2561 C CA . ASN A 1 315 ? -9.118 11.241 20.182 1.00 91.25 315 ASN A CA 1
ATOM 2562 C C . ASN A 1 315 ? -10.353 11.480 21.067 1.00 91.25 315 ASN A C 1
ATOM 2564 O O . ASN A 1 315 ? -11.408 11.844 20.556 1.00 91.25 315 ASN A 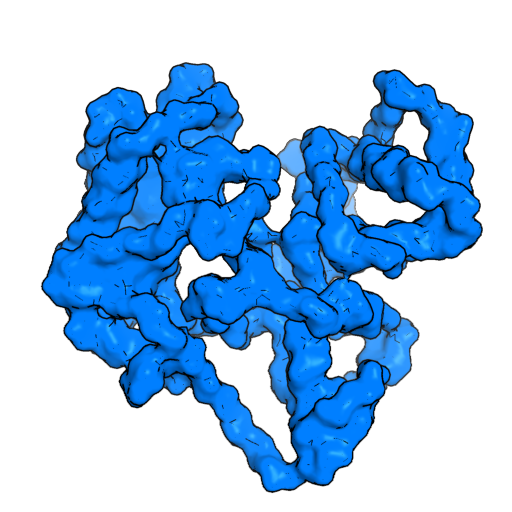O 1
ATOM 2568 N N . TYR A 1 316 ? -10.215 11.366 22.393 1.00 88.69 316 TYR A N 1
ATOM 2569 C CA . TYR A 1 316 ? -11.283 11.658 23.354 1.00 88.69 316 TYR A CA 1
ATOM 2570 C C . TYR A 1 316 ? -11.800 13.097 23.224 1.00 88.69 316 TYR A C 1
ATOM 2572 O O . TYR A 1 316 ? -13.010 13.298 23.154 1.00 88.69 316 TYR A O 1
ATOM 2580 N N . LYS A 1 317 ? -10.908 14.093 23.123 1.00 87.31 317 LYS A N 1
ATOM 2581 C CA . LYS A 1 317 ? -11.281 15.499 22.882 1.00 87.31 317 LYS A CA 1
ATOM 2582 C C . LYS A 1 317 ? -12.027 15.702 21.570 1.00 87.31 317 LYS A C 1
ATOM 2584 O O . LYS A 1 317 ? -12.860 16.597 21.462 1.00 87.31 317 LYS A O 1
ATOM 2589 N N . THR A 1 318 ? -11.684 14.923 20.551 1.00 88.25 318 THR A N 1
ATOM 2590 C CA . THR A 1 318 ? -12.356 14.990 19.253 1.00 88.25 318 THR A CA 1
ATOM 2591 C C . THR A 1 318 ? -13.771 14.428 19.360 1.00 88.25 318 THR A C 1
ATOM 2593 O O . THR A 1 318 ? -14.712 15.086 18.929 1.00 88.25 318 THR A O 1
ATOM 2596 N N . LEU A 1 319 ? -13.927 13.279 20.021 1.00 86.69 319 LEU A N 1
ATOM 2597 C CA . LEU A 1 319 ? -15.218 12.621 20.230 1.00 86.69 319 LEU A CA 1
ATOM 2598 C C . LEU A 1 319 ? -16.144 13.410 21.168 1.00 86.69 319 LEU A C 1
ATOM 2600 O O . LEU A 1 319 ? -17.340 13.510 20.912 1.00 86.69 319 LEU A O 1
ATOM 2604 N N . SER A 1 320 ? -15.610 14.023 22.230 1.00 80.25 320 SER A N 1
ATOM 2605 C CA . SER A 1 320 ? -16.412 14.764 23.217 1.00 80.25 320 SER A CA 1
ATOM 2606 C C . SER A 1 320 ? -17.053 16.038 22.668 1.00 80.25 320 SER A C 1
ATOM 2608 O O . SER A 1 320 ? -18.053 16.504 23.216 1.00 80.25 320 SER A O 1
ATOM 2610 N N . LYS A 1 321 ? -16.539 16.586 21.559 1.00 74.75 321 LYS A N 1
ATOM 2611 C CA . LYS A 1 321 ? -17.160 17.724 20.861 1.00 74.75 321 LYS A CA 1
ATOM 2612 C C . LYS A 1 321 ? -18.531 17.385 20.268 1.00 74.75 321 LYS A C 1
ATOM 2614 O O . LYS A 1 321 ? -19.313 18.302 20.044 1.00 74.75 321 LYS A O 1
ATOM 2619 N N . GLY A 1 322 ? -18.824 16.103 20.034 1.00 64.06 322 GLY A N 1
ATOM 2620 C CA . GLY A 1 322 ? -20.115 15.628 19.525 1.00 64.06 322 GLY A CA 1
ATOM 2621 C C . GLY A 1 322 ? -21.203 15.441 20.591 1.00 64.06 322 GLY A C 1
ATOM 2622 O O . GLY A 1 322 ? -22.335 15.128 20.233 1.00 64.06 322 GLY A O 1
ATOM 2623 N N . GLY A 1 323 ? -20.888 15.635 21.879 1.00 59.91 323 GLY A N 1
ATOM 2624 C CA . GLY A 1 323 ? -21.785 15.364 23.010 1.00 59.91 323 GLY A CA 1
ATOM 2625 C C . GLY A 1 323 ? -21.270 14.253 23.936 1.00 59.91 323 GLY A C 1
ATOM 2626 O O . GLY A 1 323 ? -20.358 13.501 23.595 1.00 59.91 323 GLY A O 1
ATOM 2627 N N . TYR A 1 324 ? -21.823 14.178 25.153 1.00 55.03 324 TYR A N 1
ATOM 2628 C CA . TYR A 1 324 ? -21.487 13.147 26.143 1.00 55.03 324 TYR A CA 1
ATOM 2629 C C . TYR A 1 324 ? -22.538 12.038 26.130 1.00 55.03 324 TYR A C 1
ATOM 2631 O O . TYR A 1 324 ? -23.555 12.117 26.815 1.00 55.03 324 TYR A O 1
ATOM 2639 N N . ASN A 1 325 ? -22.281 10.992 25.356 1.00 60.16 325 ASN A N 1
ATOM 2640 C CA . ASN A 1 325 ? -23.136 9.814 25.265 1.00 60.16 325 ASN A CA 1
ATOM 2641 C C . ASN A 1 325 ? -22.539 8.733 26.184 1.00 60.16 325 ASN A C 1
ATOM 2643 O O . ASN A 1 325 ? -21.323 8.551 26.210 1.00 60.16 325 ASN A O 1
ATOM 2647 N N . GLU A 1 326 ? -23.356 7.972 26.917 1.00 56.62 326 GLU A N 1
ATOM 2648 C CA . GLU A 1 326 ? -22.866 6.871 27.776 1.00 56.62 326 GLU A CA 1
ATOM 2649 C C . GLU A 1 326 ? -22.390 5.627 26.998 1.00 56.62 326 GLU A C 1
ATOM 2651 O O . GLU A 1 326 ? -21.993 4.625 27.591 1.00 56.62 326 GLU A O 1
ATOM 2656 N N . GLN A 1 327 ? -22.432 5.674 25.669 1.00 66.25 327 GLN A N 1
ATOM 2657 C CA . GLN A 1 327 ? -22.166 4.535 24.801 1.00 66.25 327 GLN A CA 1
ATOM 2658 C C . GLN A 1 327 ? -20.658 4.324 24.552 1.00 66.25 327 GLN A C 1
ATOM 2660 O O . GLN A 1 327 ? -19.800 5.102 24.984 1.00 66.25 327 GLN A O 1
ATOM 2665 N N . VAL A 1 328 ? -20.323 3.191 23.927 1.00 61.62 328 VAL A N 1
ATOM 2666 C CA . VAL A 1 328 ? -18.959 2.896 23.471 1.00 61.62 328 VAL A CA 1
ATOM 2667 C C . VAL A 1 328 ? -18.683 3.752 22.243 1.00 61.62 328 VAL A C 1
ATOM 2669 O O . VAL A 1 328 ? -19.364 3.595 21.236 1.00 61.62 328 VAL A O 1
ATOM 2672 N N . ASN A 1 329 ? -17.674 4.619 22.310 1.00 80.56 329 ASN A N 1
ATOM 2673 C CA . ASN A 1 329 ? -17.375 5.555 21.224 1.00 80.56 329 ASN A CA 1
ATOM 2674 C C . ASN A 1 329 ? -16.099 5.184 20.465 1.00 80.56 329 ASN A C 1
ATOM 2676 O O . ASN A 1 329 ? -15.958 5.566 19.310 1.00 80.56 329 ASN A O 1
ATOM 2680 N N . LEU A 1 330 ? -15.166 4.459 21.091 1.00 88.31 330 LEU A N 1
ATOM 2681 C CA . LEU A 1 330 ? -13.843 4.222 20.519 1.00 88.31 330 LEU A CA 1
ATOM 2682 C C . LEU A 1 330 ? -13.449 2.746 20.591 1.00 88.31 330 LEU A C 1
ATOM 2684 O O . LEU A 1 330 ? -13.283 2.198 21.681 1.00 88.31 330 LEU A O 1
ATOM 2688 N N . LYS A 1 331 ? -13.204 2.136 19.431 1.00 90.44 331 LYS A N 1
ATOM 2689 C CA . LYS A 1 331 ? -12.491 0.860 19.317 1.00 90.44 331 LYS A CA 1
ATOM 2690 C C . LYS A 1 331 ? -10.990 1.111 19.267 1.00 90.44 331 LYS A C 1
ATOM 2692 O O . LYS A 1 331 ? -10.529 1.941 18.479 1.00 90.44 331 LYS A O 1
ATOM 2697 N N . ILE A 1 332 ? -10.229 0.358 20.057 1.00 90.44 332 ILE A N 1
ATOM 2698 C CA . ILE A 1 332 ? -8.765 0.355 20.039 1.00 90.44 332 ILE A CA 1
ATOM 2699 C C . ILE A 1 332 ? -8.266 -1.058 19.763 1.00 90.44 332 ILE A C 1
ATOM 2701 O O . ILE A 1 332 ? -8.607 -1.997 20.479 1.00 90.44 332 ILE A O 1
ATOM 2705 N N . LEU A 1 333 ? -7.403 -1.189 18.757 1.00 89.00 333 LEU A N 1
ATOM 2706 C CA . LEU A 1 333 ? -6.643 -2.410 18.498 1.00 89.00 333 LEU A CA 1
ATOM 2707 C C . LEU A 1 333 ? -5.156 -2.101 18.600 1.00 89.00 333 LEU A C 1
ATOM 2709 O O . LEU A 1 333 ? -4.679 -1.189 17.929 1.00 89.00 333 LEU A O 1
ATOM 2713 N N . CYS A 1 334 ? -4.414 -2.878 19.381 1.00 84.81 334 CYS A N 1
ATOM 2714 C CA . CYS A 1 334 ? -2.955 -2.828 19.392 1.00 84.81 334 CYS A CA 1
ATOM 2715 C C . CYS A 1 334 ? -2.400 -4.121 18.825 1.00 84.81 334 CYS A C 1
ATOM 2717 O O . CYS A 1 334 ? -2.721 -5.208 19.305 1.00 84.81 334 CYS A O 1
ATOM 2719 N N . VAL A 1 335 ? -1.551 -4.002 17.811 1.00 80.62 335 VAL A N 1
ATOM 2720 C CA . VAL A 1 335 ? -0.954 -5.143 17.135 1.00 80.62 335 VAL A CA 1
ATOM 2721 C C . VAL A 1 335 ? 0.555 -4.989 17.089 1.00 80.62 335 VAL A C 1
ATOM 2723 O O . VAL A 1 335 ? 1.096 -3.986 16.616 1.00 80.62 335 VAL A O 1
ATOM 2726 N N . ARG A 1 336 ? 1.249 -6.046 17.501 1.00 76.00 336 ARG A N 1
ATOM 2727 C CA . ARG A 1 336 ? 2.661 -6.228 17.199 1.00 76.00 336 ARG A CA 1
ATOM 2728 C C . ARG A 1 336 ? 2.787 -6.929 15.857 1.00 76.00 336 ARG A C 1
ATOM 2730 O O . ARG A 1 336 ? 2.292 -8.038 15.662 1.00 76.00 336 ARG A O 1
ATOM 2737 N N . VAL A 1 337 ? 3.469 -6.285 14.918 1.00 70.75 337 VAL A N 1
ATOM 2738 C CA . VAL A 1 337 ? 3.777 -6.886 13.619 1.00 70.75 337 VAL A CA 1
ATOM 2739 C C . VAL A 1 337 ? 5.201 -7.416 13.668 1.00 70.75 337 VAL A C 1
ATOM 2741 O O . VAL A 1 337 ? 6.145 -6.642 13.799 1.00 70.75 337 VAL A O 1
ATOM 2744 N N . ASN A 1 338 ? 5.367 -8.735 13.563 1.00 61.88 338 ASN A N 1
ATOM 2745 C CA . ASN A 1 338 ? 6.680 -9.361 13.463 1.00 61.88 338 ASN A CA 1
ATOM 2746 C C . ASN A 1 338 ? 6.754 -10.220 12.196 1.00 61.88 338 ASN A C 1
ATOM 2748 O O . ASN A 1 338 ? 6.112 -11.268 12.092 1.00 61.88 338 ASN A O 1
ATOM 2752 N N . GLN A 1 339 ? 7.536 -9.758 11.217 1.00 61.88 339 GLN A N 1
ATOM 2753 C CA . GLN A 1 339 ? 7.684 -10.380 9.898 1.00 61.88 339 GLN A CA 1
ATOM 2754 C C . GLN A 1 339 ? 6.330 -10.660 9.208 1.00 61.88 339 GLN A C 1
ATOM 2756 O O . GLN A 1 339 ? 5.719 -9.757 8.645 1.00 61.88 339 GLN A O 1
ATOM 2761 N N . ALA A 1 340 ? 5.876 -11.919 9.232 1.00 52.69 340 ALA A N 1
ATOM 2762 C CA . ALA A 1 340 ? 4.649 -12.403 8.598 1.00 52.69 340 ALA A CA 1
ATOM 2763 C C . ALA A 1 340 ? 3.516 -12.701 9.600 1.00 52.69 340 ALA A C 1
ATOM 2765 O O . ALA A 1 340 ? 2.477 -13.236 9.204 1.00 52.69 340 ALA A O 1
ATOM 2766 N N . LYS A 1 341 ? 3.719 -12.415 10.892 1.00 57.47 341 LYS A N 1
ATOM 2767 C CA . LYS A 1 341 ? 2.743 -12.654 11.959 1.00 57.47 341 LYS A CA 1
ATOM 2768 C C . LYS A 1 341 ? 2.300 -11.331 12.579 1.00 57.47 341 LYS A C 1
ATOM 2770 O O . LYS A 1 341 ? 3.103 -10.425 12.794 1.00 57.47 341 LYS A O 1
ATOM 2775 N N . GLN A 1 342 ? 1.004 -11.244 12.840 1.00 65.94 342 GLN A N 1
ATOM 2776 C CA . GLN A 1 342 ? 0.386 -10.173 13.607 1.00 65.94 342 GLN A CA 1
ATOM 2777 C C . GLN A 1 342 ? -0.068 -10.778 14.927 1.00 65.94 342 GLN A C 1
ATOM 2779 O O . GLN A 1 342 ? -0.753 -11.798 14.924 1.00 65.94 342 GLN A O 1
ATOM 2784 N N . GLU A 1 343 ? 0.351 -10.169 16.024 1.00 67.12 343 GLU A N 1
ATOM 2785 C CA . GLU A 1 343 ? -0.039 -10.546 17.374 1.00 67.12 343 GLU A CA 1
ATOM 2786 C C . GLU A 1 343 ? -0.894 -9.420 17.947 1.00 67.12 343 GLU A C 1
ATOM 2788 O O . GLU A 1 343 ? -0.457 -8.269 17.994 1.00 67.12 343 GLU A O 1
ATOM 2793 N N . LEU A 1 344 ? -2.131 -9.744 18.315 1.00 73.81 344 LEU A N 1
ATOM 2794 C CA . LEU A 1 344 ? -3.061 -8.810 18.935 1.00 73.81 344 LEU A CA 1
ATOM 2795 C C . LEU A 1 344 ? -2.722 -8.706 20.421 1.00 73.81 344 LEU A C 1
ATOM 2797 O O . LEU A 1 344 ? -2.783 -9.699 21.137 1.00 73.81 344 LEU A O 1
ATOM 2801 N N . LEU A 1 345 ? -2.341 -7.510 20.857 1.00 74.62 345 LEU A N 1
ATOM 2802 C CA . LEU A 1 345 ? -1.983 -7.227 22.245 1.00 74.62 345 LEU A CA 1
ATOM 2803 C C . LEU A 1 345 ? -3.153 -6.621 23.021 1.00 74.62 345 LEU A C 1
ATOM 2805 O O . LEU A 1 345 ? -3.292 -6.875 24.211 1.00 74.62 345 LEU A O 1
ATOM 2809 N N . ILE A 1 346 ? -3.959 -5.786 22.357 1.00 79.75 346 ILE A N 1
ATOM 2810 C CA . ILE A 1 346 ? -5.106 -5.093 22.954 1.00 79.75 346 ILE A CA 1
ATOM 2811 C C . ILE A 1 346 ? -6.255 -5.116 21.955 1.00 79.75 346 I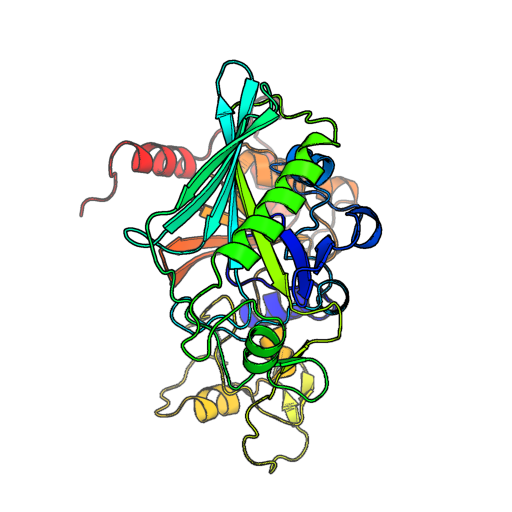LE A C 1
ATOM 2813 O O . ILE A 1 346 ? -6.049 -4.831 20.773 1.00 79.75 346 ILE A O 1
ATOM 2817 N N . ASP A 1 347 ? -7.442 -5.423 22.462 1.00 84.00 347 ASP A N 1
ATOM 2818 C CA . ASP A 1 347 ? -8.708 -5.432 21.741 1.00 84.00 347 ASP A CA 1
ATOM 2819 C C . ASP A 1 347 ? -9.796 -4.858 22.650 1.00 84.00 347 ASP A C 1
ATOM 2821 O O . ASP A 1 347 ? -10.408 -5.582 23.429 1.00 84.00 347 ASP A O 1
ATOM 2825 N N . GLU A 1 348 ? -9.971 -3.537 22.623 1.00 83.44 348 GLU A N 1
ATOM 2826 C CA . GLU A 1 348 ? -10.747 -2.829 23.644 1.00 83.44 348 GLU A CA 1
ATOM 2827 C C . GLU A 1 348 ? -11.767 -1.864 23.052 1.00 83.44 348 GLU A C 1
ATOM 2829 O O . GLU A 1 348 ? -11.545 -1.225 22.021 1.00 83.44 348 GLU A O 1
ATOM 2834 N N . ASN A 1 349 ? -12.886 -1.746 23.759 1.00 85.62 349 ASN A N 1
ATOM 2835 C CA . ASN A 1 349 ? -14.005 -0.864 23.456 1.00 85.62 349 ASN A CA 1
ATOM 2836 C C . ASN A 1 349 ? -14.139 0.146 24.600 1.00 85.62 349 ASN A C 1
ATOM 2838 O O . ASN A 1 349 ? -14.512 -0.217 25.714 1.00 85.62 349 ASN A O 1
ATOM 2842 N N . LEU A 1 350 ? -13.825 1.418 24.339 1.00 85.50 350 LEU A N 1
ATOM 2843 C CA . LEU A 1 350 ? -13.863 2.475 25.347 1.00 85.50 350 LEU A CA 1
ATOM 2844 C C . LEU A 1 350 ? -15.126 3.331 25.234 1.00 85.50 350 LEU A C 1
ATOM 2846 O O . LEU A 1 350 ? -15.447 3.903 24.189 1.00 85.50 350 LEU A O 1
ATOM 2850 N N . THR A 1 351 ? -15.809 3.474 26.364 1.00 85.81 351 THR A N 1
ATOM 2851 C CA . THR A 1 351 ? -16.900 4.438 26.559 1.00 85.81 351 THR A CA 1
ATOM 2852 C C . THR A 1 351 ? -16.367 5.835 26.859 1.00 85.81 351 THR A C 1
ATOM 2854 O O . THR A 1 351 ? -15.270 6.001 27.410 1.00 85.81 351 THR A O 1
ATOM 2857 N N . MET A 1 352 ? -17.181 6.862 26.598 1.00 84.00 352 MET A N 1
ATOM 2858 C CA . MET A 1 352 ? -16.848 8.237 26.999 1.00 84.00 352 MET A CA 1
ATOM 2859 C C . MET A 1 352 ? -16.650 8.371 28.507 1.00 84.00 352 MET A C 1
ATOM 2861 O O . MET A 1 352 ? -15.769 9.107 28.946 1.00 84.00 352 MET A O 1
ATOM 2865 N N . LYS A 1 353 ? -17.407 7.618 29.312 1.00 83.94 353 LYS A N 1
ATOM 2866 C CA . LYS A 1 353 ? -17.280 7.610 30.776 1.00 83.94 353 LYS A CA 1
ATOM 2867 C C . LYS A 1 353 ? -15.933 7.054 31.236 1.00 83.94 353 LYS A C 1
ATOM 2869 O O . LYS A 1 353 ? -15.308 7.626 32.128 1.00 83.94 353 LYS A O 1
ATOM 2874 N N . GLN A 1 354 ? -15.462 5.963 30.627 1.00 86.06 354 GLN A N 1
ATOM 2875 C CA . GLN A 1 354 ? -14.140 5.400 30.921 1.00 86.06 354 GLN A CA 1
ATOM 2876 C C . GLN A 1 354 ? -13.022 6.367 30.529 1.00 86.06 354 GLN A C 1
ATOM 2878 O O . GLN A 1 354 ? -12.125 6.602 31.337 1.00 86.06 354 GLN A O 1
ATOM 2883 N N . MET A 1 355 ? -13.097 6.964 29.335 1.00 87.00 355 MET A N 1
ATOM 2884 C CA . MET A 1 355 ? -12.102 7.942 28.882 1.00 87.00 355 MET A CA 1
ATOM 2885 C C . MET A 1 355 ? -12.113 9.205 29.755 1.00 87.00 355 MET A C 1
ATOM 2887 O O . MET A 1 355 ? -11.067 9.618 30.244 1.00 87.00 355 MET A O 1
ATOM 2891 N N . SER A 1 356 ? -13.289 9.759 30.059 1.00 85.06 356 SER A N 1
ATOM 2892 C CA . SER A 1 356 ? -13.444 10.896 30.976 1.00 85.06 356 SER A CA 1
ATOM 2893 C C . SER A 1 356 ? -12.832 10.600 32.348 1.00 85.06 356 SER A C 1
ATOM 2895 O O . SER A 1 356 ? -12.037 11.388 32.857 1.00 85.06 356 SER A O 1
ATOM 2897 N N . LYS A 1 357 ? -13.099 9.418 32.920 1.00 86.81 357 LYS A N 1
ATOM 2898 C CA . LYS A 1 357 ? -12.487 8.990 34.186 1.00 86.81 357 LYS A CA 1
ATOM 2899 C C . LYS A 1 357 ? -10.964 8.870 34.077 1.00 86.81 357 LYS A C 1
ATOM 2901 O O . LYS A 1 357 ? -10.272 9.332 34.983 1.00 86.81 357 LYS A O 1
ATOM 2906 N N . MET A 1 358 ? -10.449 8.287 32.991 1.00 85.12 358 MET A N 1
ATOM 2907 C CA . MET A 1 358 ? -9.011 8.124 32.738 1.00 85.12 358 MET A CA 1
ATOM 2908 C C . MET A 1 358 ? -8.282 9.472 32.699 1.00 85.12 358 MET A C 1
ATOM 2910 O O . MET A 1 358 ? -7.199 9.596 33.268 1.00 85.12 358 MET A O 1
ATOM 2914 N N . PHE A 1 359 ? -8.898 10.486 32.089 1.00 85.69 359 PHE A N 1
ATOM 2915 C CA . PHE A 1 359 ? -8.295 11.807 31.905 1.00 85.69 359 PHE A CA 1
ATOM 2916 C C . PHE A 1 359 ? -8.690 12.845 32.963 1.00 85.69 359 PHE A C 1
ATOM 2918 O O . PHE A 1 359 ? -8.067 13.896 33.028 1.00 85.69 359 PHE A O 1
ATOM 2925 N N . SER A 1 360 ? -9.645 12.540 33.849 1.00 82.31 360 SER A N 1
ATOM 2926 C CA . SER A 1 360 ? -10.158 13.461 34.884 1.00 82.31 360 SER A CA 1
ATOM 2927 C C . SER A 1 360 ? -9.101 14.050 35.828 1.00 82.31 360 SER A C 1
ATOM 2929 O O . SER A 1 360 ? -9.342 15.078 36.453 1.00 82.31 360 SER A O 1
ATOM 2931 N N . LYS A 1 361 ? -7.945 13.391 35.960 1.00 77.56 361 LYS A N 1
ATOM 2932 C CA . LYS A 1 361 ? -6.839 13.797 36.842 1.00 77.56 361 LYS A CA 1
ATOM 2933 C C . LYS A 1 361 ? -5.571 14.195 36.084 1.00 77.56 361 LYS A C 1
ATOM 2935 O O . LYS A 1 361 ? -4.536 14.396 36.713 1.00 77.56 361 LYS A O 1
ATOM 2940 N N . ILE A 1 362 ? -5.623 14.237 34.754 1.00 72.62 362 ILE A N 1
ATOM 2941 C CA . ILE A 1 362 ? -4.471 14.589 33.925 1.00 72.62 362 ILE A CA 1
ATOM 2942 C C . ILE A 1 362 ? -4.516 16.093 33.664 1.00 72.62 362 ILE A C 1
ATOM 2944 O O . ILE A 1 362 ? -5.505 16.612 33.157 1.00 72.62 362 ILE A O 1
ATOM 2948 N N . ASP A 1 363 ? -3.434 16.784 34.017 1.00 72.69 363 ASP A N 1
ATOM 2949 C CA . ASP A 1 363 ? -3.225 18.175 33.622 1.00 72.69 363 ASP A CA 1
ATOM 2950 C C . ASP A 1 363 ? -3.125 18.240 32.092 1.00 72.69 363 ASP A C 1
ATOM 2952 O O . ASP A 1 363 ? -2.234 17.636 31.487 1.00 72.69 363 ASP A O 1
ATOM 2956 N N . GLU A 1 364 ? -4.044 18.973 31.460 1.00 68.88 364 GLU A N 1
ATOM 2957 C CA . GLU A 1 364 ? -4.119 19.073 30.002 1.00 68.88 364 GLU A CA 1
ATOM 2958 C C . GLU A 1 364 ? -2.837 19.633 29.371 1.00 68.88 364 GLU A C 1
ATOM 2960 O O . GLU A 1 364 ? -2.569 19.389 28.193 1.00 68.88 364 GLU A O 1
ATOM 2965 N N . THR A 1 365 ? -2.033 20.371 30.143 1.00 66.50 365 THR A N 1
ATOM 2966 C CA . THR A 1 365 ? -0.761 20.939 29.687 1.00 66.50 365 THR A CA 1
ATOM 2967 C C . THR A 1 365 ? 0.389 19.929 29.718 1.00 66.50 365 THR A C 1
ATOM 2969 O O . THR A 1 365 ? 1.417 20.145 29.068 1.00 66.50 365 THR A O 1
ATOM 2972 N N . LYS A 1 366 ? 0.229 18.804 30.433 1.00 67.50 366 LYS A N 1
ATOM 2973 C CA . LYS A 1 366 ? 1.251 17.764 30.623 1.00 67.50 366 LYS A CA 1
ATOM 2974 C C . LYS A 1 366 ? 0.624 16.372 30.706 1.00 67.50 366 LYS A C 1
ATOM 2976 O O . LYS A 1 366 ? 0.501 15.782 31.778 1.00 67.50 366 LYS A O 1
ATOM 2981 N N . ILE A 1 367 ? 0.309 15.802 29.547 1.00 70.94 367 ILE A N 1
ATOM 2982 C CA . ILE A 1 367 ? -0.087 14.393 29.461 1.00 70.94 367 ILE A CA 1
ATOM 2983 C C . ILE A 1 367 ? 1.153 13.526 29.733 1.00 70.94 367 ILE A C 1
ATOM 2985 O O . ILE A 1 367 ? 2.142 13.651 29.003 1.00 70.94 367 ILE A O 1
ATOM 2989 N N . PRO A 1 368 ? 1.143 12.664 30.765 1.00 64.81 368 PRO A N 1
ATOM 2990 C CA . PRO A 1 368 ? 2.293 11.831 31.090 1.00 64.81 368 PRO A CA 1
ATOM 2991 C C . PRO A 1 368 ? 2.535 10.774 30.005 1.00 64.81 368 PRO A C 1
ATOM 2993 O O . PRO A 1 368 ? 1.599 10.296 29.363 1.00 64.81 368 PRO A O 1
ATOM 2996 N N . PHE A 1 369 ? 3.795 10.372 29.832 1.00 63.12 369 PHE A N 1
ATOM 2997 C CA . PHE A 1 369 ? 4.126 9.180 29.050 1.00 63.12 369 PHE A CA 1
ATOM 2998 C C . PHE A 1 369 ? 3.609 7.935 29.767 1.00 63.12 369 PHE A C 1
ATOM 3000 O O . PHE A 1 369 ? 3.735 7.819 30.989 1.00 63.12 369 PHE A O 1
ATOM 3007 N N . SER A 1 370 ? 3.062 6.978 29.017 1.00 66.38 370 SER A N 1
ATOM 3008 C CA . SER A 1 370 ? 2.710 5.694 29.618 1.00 66.38 370 SER A CA 1
ATOM 3009 C C . SER A 1 370 ? 3.986 4.917 29.940 1.00 66.38 370 SER A C 1
ATOM 3011 O O . SER A 1 370 ? 4.924 4.868 29.141 1.00 66.38 370 SER A O 1
ATOM 3013 N N . ALA A 1 371 ? 4.019 4.265 31.106 1.00 60.28 371 ALA A N 1
ATOM 3014 C CA . ALA A 1 371 ? 5.125 3.392 31.502 1.00 60.28 371 ALA A CA 1
ATOM 3015 C C . ALA A 1 371 ? 5.415 2.309 30.444 1.00 60.28 371 ALA A C 1
ATOM 3017 O O . ALA A 1 371 ? 6.568 1.943 30.230 1.00 60.28 371 ALA A O 1
ATOM 3018 N N . PHE A 1 372 ? 4.384 1.856 29.725 1.00 61.88 372 PHE A N 1
ATOM 3019 C CA . PHE A 1 372 ? 4.503 0.915 28.612 1.00 61.88 372 PHE A CA 1
ATOM 3020 C C . PHE A 1 372 ? 5.371 1.458 27.464 1.00 61.88 372 PHE A C 1
ATOM 3022 O O . PHE A 1 372 ? 6.164 0.731 26.874 1.00 61.88 372 PHE A O 1
ATOM 3029 N N . GLU A 1 373 ? 5.287 2.755 27.181 1.00 57.84 373 GLU A N 1
ATOM 3030 C CA . GLU A 1 373 ? 6.045 3.400 26.102 1.00 57.84 373 GLU A CA 1
ATOM 3031 C C . GLU A 1 373 ? 7.516 3.545 26.457 1.00 57.84 373 GLU A C 1
ATOM 3033 O O . GLU A 1 373 ? 8.386 3.302 25.624 1.00 57.84 373 GLU A O 1
ATOM 3038 N N . VAL A 1 374 ? 7.789 3.863 27.725 1.00 57.19 374 VAL A N 1
ATOM 3039 C CA . VAL A 1 374 ? 9.148 3.924 28.272 1.00 57.19 374 VAL A CA 1
ATOM 3040 C C . VAL A 1 374 ? 9.831 2.556 28.179 1.00 57.19 374 VAL A C 1
ATOM 3042 O O . VAL A 1 374 ? 11.032 2.485 27.924 1.00 57.19 374 VAL A O 1
ATOM 3045 N N . LEU A 1 375 ? 9.084 1.462 28.357 1.00 54.19 375 LEU A N 1
ATOM 3046 C CA . LEU A 1 375 ? 9.611 0.100 28.232 1.00 54.19 375 LEU A CA 1
ATOM 3047 C C . LEU A 1 375 ? 9.923 -0.275 26.774 1.00 54.19 375 LEU A C 1
ATOM 3049 O O . LEU A 1 375 ? 10.957 -0.894 26.518 1.00 54.19 375 LEU A O 1
ATOM 3053 N N . ILE A 1 376 ? 9.085 0.123 25.810 1.00 53.53 376 ILE A N 1
ATOM 3054 C CA . ILE A 1 376 ? 9.330 -0.186 24.393 1.00 53.53 376 ILE A CA 1
ATOM 3055 C C . ILE A 1 376 ? 10.460 0.669 23.807 1.00 53.53 376 ILE A C 1
ATOM 3057 O O . ILE A 1 376 ? 11.325 0.130 23.115 1.00 53.53 376 ILE A O 1
ATOM 3061 N N . ASP A 1 377 ? 10.520 1.965 24.120 1.00 49.84 377 ASP A N 1
ATOM 3062 C CA . ASP A 1 377 ? 11.615 2.834 23.666 1.00 49.84 377 ASP A CA 1
ATOM 3063 C C . ASP A 1 377 ? 12.973 2.361 24.223 1.00 49.84 377 ASP A C 1
ATOM 3065 O O . ASP A 1 377 ? 13.976 2.305 23.507 1.00 49.84 377 ASP A O 1
ATOM 3069 N N . LYS A 1 378 ? 12.993 1.875 25.475 1.00 44.88 378 LYS A N 1
ATOM 3070 C CA . LYS A 1 378 ? 14.171 1.207 26.047 1.00 44.88 378 LYS A CA 1
ATOM 3071 C C . LYS A 1 378 ? 14.527 -0.090 25.317 1.00 44.88 378 LYS A C 1
ATOM 3073 O O . LYS A 1 378 ? 15.711 -0.303 25.094 1.00 44.88 378 LYS A O 1
ATOM 3078 N N . SER A 1 379 ? 13.557 -0.899 24.870 1.00 47.00 379 SER A N 1
ATOM 3079 C CA . SER A 1 379 ? 13.812 -2.154 24.132 1.00 47.00 379 SER A CA 1
ATOM 3080 C C . SER A 1 379 ? 14.560 -1.971 22.802 1.00 47.00 379 SER A C 1
ATOM 3082 O O . SER A 1 379 ? 15.368 -2.819 22.433 1.00 47.00 379 SER A O 1
ATOM 3084 N N . ASN A 1 380 ? 14.372 -0.829 22.128 1.00 49.38 380 ASN A N 1
ATOM 3085 C CA . ASN A 1 380 ? 15.106 -0.478 20.905 1.00 49.38 380 ASN A CA 1
ATOM 3086 C C . ASN A 1 380 ? 16.567 -0.063 21.166 1.00 49.38 380 ASN A C 1
ATOM 3088 O O . ASN A 1 380 ? 17.343 0.057 20.218 1.00 49.38 380 ASN A O 1
ATOM 3092 N N . LYS A 1 381 ? 16.952 0.162 22.431 1.00 45.91 381 LYS A N 1
ATOM 3093 C CA . LYS A 1 381 ? 18.327 0.484 22.851 1.00 45.91 381 LYS A CA 1
ATOM 3094 C C . LYS A 1 381 ? 18.955 -0.569 23.775 1.00 45.91 381 LYS A C 1
ATOM 3096 O O . LYS A 1 381 ? 20.173 -0.617 23.846 1.00 45.91 381 LYS A O 1
ATOM 3101 N N . ASN A 1 382 ? 18.160 -1.396 24.460 1.00 39.16 382 ASN A N 1
ATOM 3102 C CA . ASN A 1 382 ? 18.574 -2.507 25.323 1.00 39.16 382 ASN A CA 1
ATOM 3103 C C . ASN A 1 382 ? 17.402 -3.490 25.529 1.00 39.16 382 ASN A C 1
ATOM 3105 O O . ASN A 1 382 ? 16.329 -3.051 25.944 1.00 39.16 382 ASN A O 1
ATOM 3109 N N . PRO A 1 383 ? 17.570 -4.808 25.326 1.00 37.91 383 PRO A N 1
ATOM 3110 C CA . PRO A 1 383 ? 16.495 -5.774 25.541 1.00 37.91 383 PRO A CA 1
ATOM 3111 C C . PRO A 1 383 ? 16.117 -5.837 27.031 1.00 37.91 383 PRO A C 1
ATOM 3113 O O . PRO A 1 383 ? 16.943 -6.164 27.876 1.00 37.91 383 PRO A O 1
ATOM 3116 N N . LEU A 1 384 ? 14.858 -5.520 27.355 1.00 36.72 384 LEU A N 1
ATOM 3117 C CA . LEU A 1 384 ? 14.297 -5.633 28.714 1.00 36.72 384 LEU A CA 1
ATOM 3118 C C . LEU A 1 384 ? 13.660 -7.002 28.998 1.00 36.72 384 LEU A C 1
ATOM 3120 O O . LEU A 1 384 ? 13.284 -7.275 30.131 1.00 36.72 384 LEU A O 1
ATOM 3124 N N . TRP A 1 385 ? 13.550 -7.858 27.982 1.00 32.25 385 TRP A N 1
ATOM 3125 C CA . TRP A 1 385 ? 12.980 -9.197 28.096 1.00 32.25 385 TRP A CA 1
ATOM 3126 C C . TRP A 1 385 ? 14.013 -10.227 27.651 1.00 32.25 385 TRP A C 1
ATOM 3128 O O . TRP A 1 385 ? 13.917 -10.784 26.562 1.00 32.25 385 TRP A O 1
ATOM 3138 N N . ASN A 1 386 ? 15.016 -10.446 28.498 1.00 23.11 386 ASN A N 1
ATOM 3139 C CA . ASN A 1 386 ? 15.643 -11.757 28.585 1.00 23.11 386 ASN A CA 1
ATOM 3140 C C . ASN A 1 386 ? 14.979 -12.459 29.771 1.00 23.11 386 ASN A C 1
ATOM 3142 O O . ASN A 1 386 ? 15.206 -12.078 30.918 1.00 23.11 386 ASN A O 1
ATOM 3146 N N . THR A 1 387 ? 14.114 -13.425 29.474 1.00 30.17 387 THR A N 1
ATOM 3147 C CA . THR A 1 387 ? 13.963 -14.601 30.339 1.00 30.17 387 THR A CA 1
ATOM 3148 C C . THR A 1 387 ? 15.146 -15.518 30.122 1.00 30.17 387 THR A C 1
A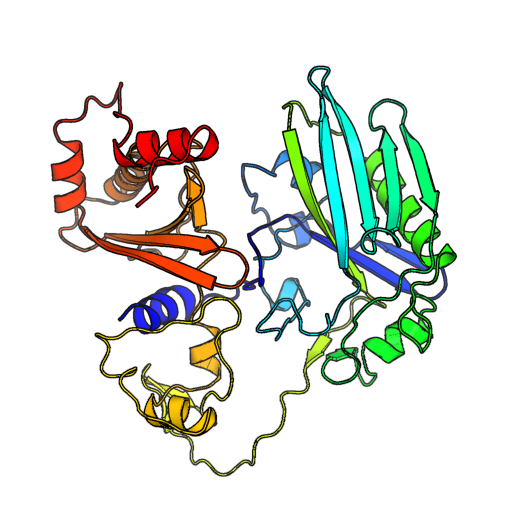TOM 3150 O O . THR A 1 387 ? 15.472 -15.721 28.927 1.00 30.17 387 THR A O 1
#

Sequence (387 aa):
MLGYELFSINKESSANNPRGGSQPIKKIFFQKGTVTLDKDLEEYTTEYLEKTKQLQDWLQMPLNTIDKKELNLPDMRVGFAQPSPYVEVYGSVKTNKNSESILSITIGKKPNIIEYSLSVHTKEITQNKNSKVKLKIDNKNYFLKDNNLFSSYIESDLLDKEGTINNDAFEIISRKFLEYAITRPCNLTKQGNLSFRIYILPNDSEIKIIEKETITESDSFLDYFGNLSSDYASTPTTTTKFLSYDDKAFTINCKQKRDFYKNLGIGKESLQKIFRPKEKTFNISGLEWTFVDLFDNNHKFKNTGKGILTQIYENYKTLSKGGYNEQVNLKILCVRVNQAKQELLIDENLTMKQMSKMFSKIDETKIPFSAFEVLIDKSNKNPLWNT

pLDDT: mean 80.64, std 15.82, range [23.11, 97.69]

Radius of gyration: 23.13 Å; chains: 1; bounding box: 53×54×63 Å